Protein 5Y7Q (pdb70)

Structure (mmCIF, N/CA/C/O backbone):
data_5Y7Q
#
_entry.id   5Y7Q
#
_cell.length_a   80.845
_cell.length_b   104.560
_cell.length_c   105.243
_cell.angle_alpha   90.00
_cell.angle_beta   90.00
_cell.angle_gamma   90.00
#
_symmetry.space_group_name_H-M   'P 21 21 21'
#
loop_
_entity.id
_entity.type
_entity.pdbx_description
1 polymer 'Fanconi-associated nuclease 1 homolog'
2 polymer "DNA (5'-D(P*GP*TP*TP*GP*GP*GP*AP*TP*TP*G)-3')"
3 polymer "DNA (5'-D(*TP*TP*CP*AP*CP*AP*CP*AP*TP*TP*CP*AP*A)-3')"
4 polymer "DNA (5'-D(P*GP*AP*AP*TP*GP*TP*GP*TP*GP*TP*CP*TP*CP*AP*AP*TP*CP*CP*CP*AP*AP*CP*TP*T)-3')"
5 water water
#
loop_
_atom_site.group_PDB
_atom_site.id
_atom_site.type_symbol
_atom_site.label_atom_id
_atom_site.label_alt_id
_atom_site.label_comp_id
_atom_site.label_asym_id
_atom_site.label_entity_id
_atom_site.label_seq_id
_atom_site.pdbx_PDB_ins_code
_atom_site.Cartn_x
_atom_site.Cartn_y
_atom_site.Cartn_z
_atom_site.occupancy
_atom_site.B_iso_or_equiv
_atom_site.auth_seq_id
_atom_site.auth_comp_id
_atom_site.auth_asym_id
_atom_site.auth_atom_id
_atom_site.pdbx_PDB_model_num
ATOM 1 N N . PRO A 1 35 ? 19.858 -41.177 -34.537 1.00 134.24 14 PRO A N 1
ATOM 2 C CA . PRO A 1 35 ? 19.025 -42.051 -35.374 1.00 140.35 14 PRO A CA 1
ATOM 3 C C . PRO A 1 35 ? 19.545 -42.222 -36.813 1.00 143.86 14 PRO A C 1
ATOM 4 O O . PRO A 1 35 ? 18.779 -42.652 -37.680 1.00 151.95 14 PRO A O 1
ATOM 8 N N . ALA A 1 36 ? 20.825 -41.899 -37.042 1.00 133.40 15 ALA A N 1
ATOM 9 C CA . ALA A 1 36 ? 21.547 -42.250 -38.267 1.00 127.36 15 ALA A CA 1
ATOM 10 C C . ALA A 1 36 ? 21.008 -41.649 -39.573 1.00 120.70 15 ALA A C 1
ATOM 11 O O . ALA A 1 36 ? 20.278 -42.320 -40.310 1.00 123.09 15 ALA A O 1
ATOM 13 N N . LEU A 1 37 ? 21.299 -40.368 -39.835 1.00 108.61 16 LEU A N 1
ATOM 14 C CA . LEU A 1 37 ? 21.242 -39.844 -41.204 1.00 105.29 16 LEU A CA 1
ATOM 15 C C . LEU A 1 37 ? 22.434 -40.362 -42.022 1.00 113.31 16 LEU A C 1
ATOM 16 O O . LEU A 1 37 ? 23.570 -40.360 -41.534 1.00 117.76 16 LEU A O 1
ATOM 21 N N . PRO A 1 38 ? 22.221 -40.759 -43.287 1.00 111.65 17 PRO A N 1
ATOM 22 C CA . PRO A 1 38 ? 23.175 -41.677 -43.947 1.00 111.46 17 PRO A CA 1
ATOM 23 C C . PRO A 1 38 ? 24.537 -41.080 -44.280 1.00 106.10 17 PRO A C 1
ATOM 24 O O . PRO A 1 38 ? 25.454 -41.853 -44.596 1.00 105.66 17 PRO A O 1
ATOM 28 N N . GLU A 1 39 ? 24.697 -39.750 -44.267 1.00 97.45 18 GLU A N 1
ATOM 29 C CA . GLU A 1 39 ? 25.958 -39.118 -44.659 1.00 94.12 18 GLU A CA 1
ATOM 30 C C . GLU A 1 39 ? 26.664 -38.586 -43.426 1.00 79.78 18 GLU A C 1
ATOM 31 O O . GLU A 1 39 ? 26.142 -37.685 -42.755 1.00 73.53 18 GLU A O 1
ATOM 37 N N . PRO A 1 40 ? 27.851 -39.097 -43.111 1.00 72.13 19 PRO A N 1
ATOM 38 C CA . PRO A 1 40 ? 28.532 -38.690 -41.868 1.00 73.05 19 PRO A CA 1
ATOM 39 C C . PRO A 1 40 ? 28.853 -37.209 -41.787 1.00 77.34 19 PRO A C 1
ATOM 40 O O . PRO A 1 40 ? 29.115 -36.703 -40.683 1.00 78.60 19 PRO A O 1
ATOM 44 N N . PHE A 1 41 ? 28.847 -36.499 -42.913 1.00 75.44 20 PHE A N 1
ATOM 45 C CA . PHE A 1 41 ? 29.117 -35.066 -42.961 1.00 72.51 20 PHE A CA 1
ATOM 46 C C . PHE A 1 41 ? 27.856 -34.191 -42.997 1.00 72.17 20 PHE A C 1
ATOM 47 O O . PHE A 1 41 ? 27.953 -33.021 -43.377 1.00 76.24 20 PHE A O 1
ATOM 55 N N . TYR A 1 42 ? 26.677 -34.741 -42.672 1.00 63.32 21 TYR A N 1
ATOM 56 C CA . TYR A 1 42 ? 25.398 -34.038 -42.813 1.00 63.01 21 TYR A CA 1
ATOM 57 C C . TYR A 1 42 ? 25.469 -32.585 -42.338 1.00 66.72 21 TYR A C 1
ATOM 58 O O . TYR A 1 42 ? 24.970 -31.675 -43.016 1.00 69.57 21 TYR A O 1
ATOM 67 N N . TYR A 1 43 ? 26.130 -32.356 -41.198 1.00 64.30 22 TYR A N 1
ATOM 68 C CA . TYR A 1 43 ? 26.199 -31.020 -40.611 1.00 56.86 22 TYR A CA 1
ATOM 69 C C . TYR A 1 43 ? 27.021 -30.069 -41.481 1.00 58.72 22 TYR A C 1
ATOM 70 O O . TYR A 1 43 ? 26.612 -28.923 -41.714 1.00 54.94 22 TYR A O 1
ATOM 79 N N . LEU A 1 44 ? 28.181 -30.526 -41.972 1.00 58.65 23 LEU A N 1
ATOM 80 C CA . LEU A 1 44 ? 28.984 -29.699 -42.870 1.00 62.26 23 LEU A CA 1
ATOM 81 C C . LEU A 1 44 ? 28.208 -29.341 -44.137 1.00 65.09 23 LEU A C 1
ATOM 82 O O . LEU A 1 44 ? 28.182 -28.173 -44.543 1.00 61.40 23 LEU A O 1
ATOM 87 N N . HIS A 1 45 ? 27.561 -30.340 -44.764 1.00 63.45 24 HIS A N 1
ATOM 88 C CA . HIS A 1 45 ? 26.657 -30.100 -45.894 1.00 61.96 24 HIS A CA 1
ATOM 89 C C . HIS A 1 45 ? 25.655 -28.983 -45.595 1.00 65.09 24 HIS A C 1
ATOM 90 O O . HIS A 1 45 ? 25.447 -28.075 -46.417 1.00 66.82 24 HIS A O 1
ATOM 97 N N . ASN A 1 46 ? 25.013 -29.036 -44.422 1.00 56.41 25 ASN A N 1
ATOM 98 C CA . ASN A 1 46 ? 24.063 -27.980 -44.089 1.00 61.53 25 ASN A CA 1
ATOM 99 C C . ASN A 1 46 ? 24.761 -26.621 -44.018 1.00 66.26 25 ASN A C 1
ATOM 100 O O . ASN A 1 46 ? 24.242 -25.611 -44.521 1.00 72.72 25 ASN A O 1
ATOM 105 N N . PHE A 1 47 ? 25.954 -26.582 -43.425 1.00 63.57 26 PHE A N 1
ATOM 106 C CA . PHE A 1 47 ? 26.672 -25.317 -43.282 1.00 68.18 26 PHE A CA 1
ATOM 107 C C . PHE A 1 47 ? 27.048 -24.711 -44.639 1.00 71.50 26 PHE A C 1
ATOM 108 O O . PHE A 1 47 ? 26.883 -23.497 -44.853 1.00 72.17 26 PHE A O 1
ATOM 116 N N . ARG A 1 48 ? 27.579 -25.533 -45.560 1.00 66.85 27 ARG A N 1
ATOM 117 C CA . ARG A 1 48 ? 27.807 -25.076 -46.933 1.00 68.90 27 ARG A CA 1
ATOM 118 C C . ARG A 1 48 ? 26.512 -24.557 -47.569 1.00 77.58 27 ARG A C 1
ATOM 119 O O . ARG A 1 48 ? 26.519 -23.529 -48.267 1.00 74.43 27 ARG A O 1
ATOM 127 N N . ALA A 1 49 ? 25.383 -25.242 -47.321 1.00 77.64 28 ALA A N 1
ATOM 128 C CA . ALA A 1 49 ? 24.101 -24.759 -47.839 1.00 77.60 28 ALA A CA 1
ATOM 129 C C . ALA A 1 49 ? 23.796 -23.343 -47.361 1.00 70.06 28 ALA A C 1
ATOM 130 O O . ALA A 1 49 ? 23.349 -22.497 -48.153 1.00 74.60 28 ALA A O 1
ATOM 132 N N . VAL A 1 50 ? 24.033 -23.064 -46.072 1.00 59.52 29 VAL A N 1
ATOM 133 C CA . VAL A 1 50 ? 23.769 -21.718 -45.553 1.00 63.15 29 VAL A CA 1
ATOM 134 C C . VAL A 1 50 ? 24.714 -20.689 -46.166 1.00 73.04 29 VAL A C 1
ATOM 135 O O . VAL A 1 50 ? 24.294 -19.567 -46.489 1.00 68.03 29 VAL A O 1
ATOM 139 N N . LEU A 1 51 ? 26.006 -21.035 -46.312 1.00 73.37 30 LEU A N 1
ATOM 140 C CA . LEU A 1 51 ? 26.945 -20.084 -46.910 1.00 68.46 30 LEU A CA 1
ATOM 141 C C . LEU A 1 51 ? 26.519 -19.716 -48.324 1.00 74.91 30 LEU A C 1
ATOM 142 O O . LEU A 1 51 ? 26.482 -18.532 -48.684 1.00 82.00 30 LEU A O 1
ATOM 147 N N . ALA A 1 52 ? 26.171 -20.719 -49.137 1.00 70.27 31 ALA A N 1
ATOM 148 C CA . ALA A 1 52 ? 25.712 -20.446 -50.495 1.00 69.02 31 ALA A CA 1
ATOM 149 C C . ALA A 1 52 ? 24.484 -19.549 -50.488 1.00 80.24 31 ALA A C 1
ATOM 150 O O . ALA A 1 52 ? 24.443 -18.519 -51.181 1.00 80.27 31 ALA A O 1
ATOM 152 N N . TRP A 1 53 ? 23.462 -19.949 -49.715 1.00 74.44 32 TRP A N 1
ATOM 153 C CA . TRP A 1 53 ? 22.229 -19.181 -49.589 1.00 66.98 32 TRP A CA 1
ATOM 154 C C . TRP A 1 53 ? 22.513 -17.711 -49.285 1.00 72.41 32 TRP A C 1
ATOM 155 O O . TRP A 1 53 ? 21.951 -16.813 -49.925 1.00 78.26 32 TRP A O 1
ATOM 166 N N . ILE A 1 54 ? 23.408 -17.448 -48.323 1.00 67.05 33 ILE A N 1
ATOM 167 C CA . ILE A 1 54 ? 23.761 -16.069 -47.977 1.00 70.69 33 ILE A CA 1
ATOM 168 C C . ILE A 1 54 ? 24.511 -15.399 -49.113 1.00 72.58 33 ILE A C 1
ATOM 169 O O . ILE A 1 54 ? 24.387 -14.186 -49.323 1.00 74.45 33 ILE A O 1
ATOM 174 N N . GLY A 1 55 ? 25.290 -16.171 -49.865 1.00 76.77 34 GLY A N 1
ATOM 175 C CA . GLY A 1 55 ? 25.954 -15.620 -51.030 1.00 85.80 34 GLY A CA 1
ATOM 176 C C . GLY A 1 55 ? 24.985 -15.106 -52.076 1.00 96.35 34 GLY A C 1
ATOM 177 O O . GLY A 1 55 ? 25.200 -14.041 -52.655 1.00 100.66 34 GLY A O 1
ATOM 178 N N . GLU A 1 56 ? 23.910 -15.855 -52.346 1.00 96.33 35 GLU A N 1
ATOM 179 C CA . GLU A 1 56 ? 22.996 -15.400 -53.392 1.00 99.60 35 GLU A CA 1
ATOM 180 C C . GLU A 1 56 ? 22.015 -14.341 -52.887 1.00 93.87 35 GLU A C 1
ATOM 181 O O . GLU A 1 56 ? 21.757 -13.355 -53.592 1.00 97.51 35 GLU A O 1
ATOM 187 N N . ARG A 1 57 ? 21.438 -14.528 -51.688 1.00 82.43 36 ARG A N 1
ATOM 188 C CA . ARG A 1 57 ? 20.373 -13.621 -51.252 1.00 84.38 36 ARG A CA 1
ATOM 189 C C . ARG A 1 57 ? 20.904 -12.341 -50.622 1.00 88.19 36 ARG A C 1
ATOM 190 O O . ARG A 1 57 ? 20.222 -11.307 -50.662 1.00 81.47 36 ARG A O 1
ATOM 198 N N . TYR A 1 58 ? 22.049 -12.417 -49.943 1.00 89.75 37 TYR A N 1
ATOM 199 C CA . TYR A 1 58 ? 22.634 -11.273 -49.260 1.00 89.48 37 TYR A CA 1
ATOM 200 C C . TYR A 1 58 ? 23.807 -10.637 -49.999 1.00 92.40 37 TYR A C 1
ATOM 201 O O . TYR A 1 58 ? 24.455 -9.753 -49.433 1.00 100.31 37 TYR A O 1
ATOM 210 N N . ALA A 1 59 ? 24.097 -11.058 -51.237 1.00 90.35 38 ALA A N 1
ATOM 211 C CA . ALA A 1 59 ? 25.346 -10.664 -51.889 1.00 101.50 38 ALA A CA 1
ATOM 212 C C . ALA A 1 59 ? 25.631 -9.178 -51.760 1.00 122.30 38 ALA A C 1
ATOM 213 O O . ALA A 1 59 ? 26.795 -8.773 -51.669 1.00 128.90 38 ALA A O 1
ATOM 215 N N . ASP A 1 60 ? 24.585 -8.355 -51.735 1.00 135.15 39 ASP A N 1
ATOM 216 C CA . ASP A 1 60 ? 24.738 -6.909 -51.671 1.00 138.93 39 ASP A CA 1
ATOM 217 C C . ASP A 1 60 ? 24.986 -6.394 -50.259 1.00 133.03 39 ASP A C 1
ATOM 218 O O . ASP A 1 60 ? 25.418 -5.248 -50.095 1.00 142.44 39 ASP A O 1
ATOM 223 N N . LEU A 1 61 ? 24.712 -7.200 -49.245 1.00 116.33 40 LEU A N 1
ATOM 224 C CA . LEU A 1 61 ? 24.813 -6.781 -47.858 1.00 109.60 40 LEU A CA 1
ATOM 225 C C . LEU A 1 61 ? 26.146 -7.139 -47.203 1.00 107.23 40 LEU A C 1
ATOM 226 O O . LEU A 1 61 ? 26.411 -6.690 -46.082 1.00 109.09 40 LEU A O 1
ATOM 231 N N . LEU A 1 62 ? 26.990 -7.925 -47.862 1.00 104.74 41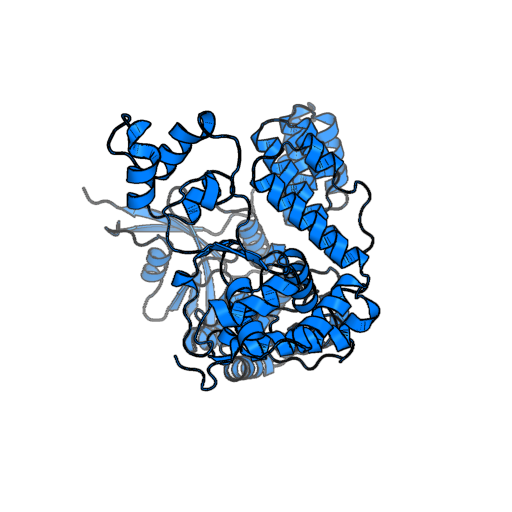 LEU A N 1
ATOM 232 C CA . LEU A 1 62 ? 28.186 -8.465 -47.229 1.00 95.02 41 LEU A CA 1
ATOM 233 C C . LEU A 1 62 ? 29.360 -7.498 -47.359 1.00 98.97 41 LEU A C 1
ATOM 234 O O . LEU A 1 62 ? 29.501 -6.789 -48.360 1.00 94.60 41 LEU A O 1
ATOM 239 N N . ASP A 1 63 ? 30.200 -7.469 -46.321 1.00 104.16 42 ASP A N 1
ATOM 240 C CA . ASP A 1 63 ? 31.395 -6.637 -46.293 1.00 109.38 42 ASP A CA 1
ATOM 241 C C . ASP A 1 63 ? 32.632 -7.449 -46.709 1.00 106.52 42 ASP A C 1
ATOM 242 O O . ASP A 1 63 ? 32.538 -8.586 -47.185 1.00 98.60 42 ASP A O 1
ATOM 247 N N . ASP A 1 64 ? 33.814 -6.855 -46.532 1.00 107.38 43 ASP A N 1
ATOM 248 C CA . ASP A 1 64 ? 35.043 -7.490 -46.995 1.00 106.65 43 ASP A CA 1
ATOM 249 C C . ASP A 1 64 ? 35.416 -8.697 -46.133 1.00 100.64 43 ASP A C 1
ATOM 250 O O . ASP A 1 64 ? 35.694 -9.784 -46.661 1.00 97.01 43 ASP A O 1
ATOM 255 N N . GLN A 1 65 ? 35.431 -8.527 -44.805 1.00 102.01 44 GLN A N 1
ATOM 256 C CA . GLN A 1 65 ? 35.752 -9.641 -43.906 1.00 104.29 44 GLN A CA 1
ATOM 257 C C . GLN A 1 65 ? 34.855 -10.850 -44.175 1.00 96.31 44 GLN A C 1
ATOM 258 O O . GLN A 1 65 ? 35.319 -12.000 -44.163 1.00 87.26 44 GLN A O 1
ATOM 264 N N . GLU A 1 66 ? 33.572 -10.603 -44.452 1.00 95.39 45 GLU A N 1
ATOM 265 C CA . GLU A 1 66 ? 32.610 -11.687 -44.631 1.00 87.56 45 GLU A CA 1
ATOM 266 C C . GLU A 1 66 ? 32.879 -12.469 -45.909 1.00 79.90 45 GLU A C 1
ATOM 267 O O . GLU A 1 66 ? 32.855 -13.708 -45.907 1.00 76.32 45 GLU A O 1
ATOM 273 N N . ARG A 1 67 ? 33.093 -11.761 -47.024 1.00 86.53 46 ARG A N 1
ATOM 274 C CA . ARG A 1 67 ? 33.346 -12.457 -48.284 1.00 86.48 46 ARG A CA 1
ATOM 275 C C . ARG A 1 67 ? 34.653 -13.229 -48.213 1.00 85.76 46 ARG A C 1
ATOM 276 O O . ARG A 1 67 ? 34.714 -14.382 -48.658 1.00 79.78 46 ARG A O 1
ATOM 284 N N . ALA A 1 68 ? 35.688 -12.629 -47.599 1.00 95.91 47 ALA A N 1
ATOM 285 C CA . ALA A 1 68 ? 36.931 -13.349 -47.326 1.00 80.85 47 ALA A CA 1
ATOM 286 C C . ALA A 1 68 ? 36.682 -14.605 -46.497 1.00 84.22 47 ALA A C 1
ATOM 287 O O . ALA A 1 68 ? 37.312 -15.643 -46.722 1.00 82.38 47 ALA A O 1
ATOM 289 N N . PHE A 1 69 ? 35.766 -14.540 -45.530 1.00 81.08 48 PHE A N 1
ATOM 290 C CA . PHE A 1 69 ? 35.491 -15.735 -44.738 1.00 78.61 48 PHE A CA 1
ATOM 291 C C . PHE A 1 69 ? 34.850 -16.825 -45.591 1.00 76.98 48 PHE A C 1
ATOM 292 O O . PHE A 1 69 ? 35.242 -18.000 -45.520 1.00 76.97 48 PHE A O 1
ATOM 300 N N . ILE A 1 70 ? 33.863 -16.459 -46.412 1.00 76.55 49 ILE A N 1
ATOM 301 C CA . ILE A 1 70 ? 33.153 -17.476 -47.185 1.00 78.88 49 ILE A CA 1
ATOM 302 C C . ILE A 1 70 ? 34.089 -18.135 -48.196 1.00 77.15 49 ILE A C 1
ATOM 303 O O . ILE A 1 70 ? 34.159 -19.372 -48.292 1.00 78.59 49 ILE A O 1
ATOM 308 N N . ALA A 1 71 ? 34.866 -17.317 -48.913 1.00 84.13 50 ALA A N 1
ATOM 309 C CA . ALA A 1 71 ? 35.838 -17.830 -49.884 1.00 90.65 50 ALA A CA 1
ATOM 310 C C . ALA A 1 71 ? 36.910 -18.683 -49.214 1.00 91.68 50 ALA A C 1
ATOM 311 O O . ALA A 1 71 ? 37.221 -19.801 -49.668 1.00 103.17 50 ALA A O 1
ATOM 313 N N . ALA A 1 72 ? 37.502 -18.165 -48.137 1.00 76.87 51 ALA A N 1
ATOM 314 C CA . ALA A 1 72 ? 38.559 -18.906 -47.466 1.00 75.42 51 ALA A CA 1
ATOM 315 C C . ALA A 1 72 ? 38.044 -20.264 -47.012 1.00 89.76 51 ALA A C 1
ATOM 316 O O . ALA A 1 72 ? 38.693 -21.291 -47.245 1.00 91.19 51 ALA A O 1
ATOM 318 N N . PHE A 1 73 ? 36.841 -20.289 -46.411 1.00 72.17 52 PHE A N 1
ATOM 319 C CA . PHE A 1 73 ? 36.243 -21.546 -45.982 1.00 65.73 52 PHE A CA 1
ATOM 320 C C . PHE A 1 73 ? 36.091 -22.520 -47.142 1.00 67.50 52 PHE A C 1
ATOM 321 O O . PHE A 1 73 ? 36.352 -23.720 -46.991 1.00 67.11 52 PHE A O 1
ATOM 329 N N . ALA A 1 74 ? 35.640 -22.031 -48.303 1.00 77.27 53 ALA A N 1
ATOM 330 C CA . ALA A 1 74 ? 35.592 -22.892 -49.485 1.00 72.18 53 ALA A CA 1
ATOM 331 C C . ALA A 1 74 ? 36.963 -23.479 -49.839 1.00 78.83 53 ALA A C 1
ATOM 332 O O . ALA A 1 74 ? 37.045 -24.574 -50.416 1.00 76.59 53 ALA A O 1
ATOM 334 N N . GLU A 1 75 ? 38.047 -22.777 -49.512 1.00 82.74 54 GLU A N 1
ATOM 335 C CA . GLU A 1 75 ? 39.363 -23.346 -49.801 1.00 93.26 54 GLU A CA 1
ATOM 336 C C . GLU A 1 75 ? 39.783 -24.468 -48.848 1.00 87.92 54 GLU A C 1
ATOM 337 O O . GLU A 1 75 ? 40.719 -25.204 -49.157 1.00 80.50 54 GLU A O 1
ATOM 343 N N . LEU A 1 76 ? 39.131 -24.627 -47.709 1.00 89.11 55 LEU A N 1
ATOM 344 C CA . LEU A 1 76 ? 39.630 -25.556 -46.707 1.00 83.23 55 LEU A CA 1
ATOM 345 C C . LEU A 1 76 ? 39.444 -27.007 -47.141 1.00 81.47 55 LEU A C 1
ATOM 346 O O . LEU A 1 76 ? 38.464 -27.344 -47.811 1.00 90.32 55 LEU A O 1
ATOM 351 N N . PRO A 1 77 ? 40.369 -27.883 -46.760 1.00 78.91 56 PRO A N 1
ATOM 352 C CA . PRO A 1 77 ? 40.131 -29.319 -46.918 1.00 74.92 56 PRO A CA 1
ATOM 353 C C . PRO A 1 77 ? 38.937 -29.746 -46.086 1.00 70.96 56 PRO A C 1
ATOM 354 O O . PRO A 1 77 ? 38.635 -29.144 -45.054 1.00 76.16 56 PRO A O 1
ATOM 358 N N . GLU A 1 78 ? 38.272 -30.812 -46.536 1.00 71.62 57 GLU A N 1
ATOM 359 C CA . GLU A 1 78 ? 36.987 -31.193 -45.958 1.00 72.87 57 GLU A CA 1
ATOM 360 C C . GLU A 1 78 ? 37.075 -31.346 -44.445 1.00 73.73 57 GLU A C 1
ATOM 361 O O . GLU A 1 78 ? 36.222 -30.833 -43.713 1.00 74.22 57 GLU A O 1
ATOM 367 N N . ALA A 1 79 ? 38.118 -32.021 -43.952 1.00 68.52 58 ALA A N 1
ATOM 368 C CA . ALA A 1 79 ? 38.195 -32.296 -42.520 1.00 66.01 58 ALA A CA 1
ATOM 369 C C . ALA A 1 79 ? 38.312 -31.013 -41.700 1.00 71.34 58 ALA A C 1
ATOM 370 O O . ALA A 1 79 ? 37.771 -30.926 -40.589 1.00 75.68 58 ALA A O 1
ATOM 372 N N . SER A 1 80 ? 39.001 -30.002 -42.222 1.00 63.58 59 SER A N 1
ATOM 373 C CA . SER A 1 80 ? 39.088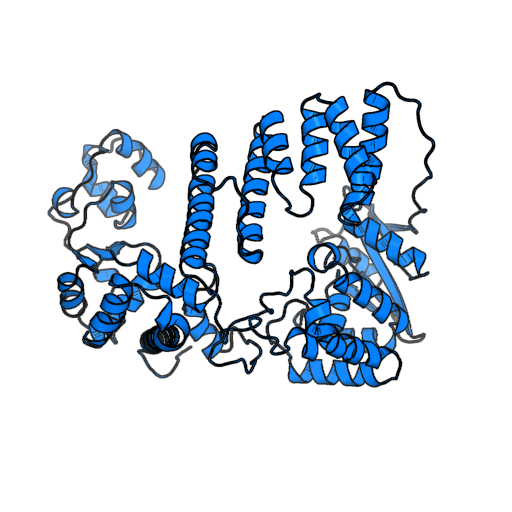 -28.758 -41.472 1.00 61.63 59 SER A CA 1
ATOM 374 C C . SER A 1 80 ? 37.767 -28.005 -41.498 1.00 63.82 59 SER A C 1
ATOM 375 O O . SER A 1 80 ? 37.354 -27.432 -40.477 1.00 65.14 59 SER A O 1
ATOM 378 N N . GLN A 1 81 ? 37.088 -27.989 -42.650 1.00 59.91 60 GLN A N 1
ATOM 379 C CA . GLN A 1 81 ? 35.711 -27.494 -42.667 1.00 79.75 60 GLN A CA 1
ATOM 380 C C . GLN A 1 81 ? 34.869 -28.173 -41.582 1.00 58.10 60 GLN A C 1
ATOM 381 O O . GLN A 1 81 ? 34.231 -27.503 -40.756 1.00 52.80 60 GLN A O 1
ATOM 387 N N . ALA A 1 82 ? 34.903 -29.514 -41.549 1.00 61.58 61 ALA A N 1
ATOM 388 C CA . ALA A 1 82 ? 34.080 -30.286 -40.618 1.00 60.58 61 ALA A CA 1
ATOM 389 C C . ALA A 1 82 ? 34.414 -29.944 -39.180 1.00 62.60 61 ALA A C 1
ATOM 390 O O . ALA A 1 82 ? 33.518 -29.737 -38.353 1.00 59.34 61 ALA A O 1
ATOM 392 N N . LEU A 1 83 ? 35.710 -29.878 -38.866 1.00 70.30 62 LEU A N 1
ATOM 393 C CA . LEU A 1 83 ? 36.118 -29.535 -37.513 1.00 60.89 62 LEU A CA 1
ATOM 394 C C . LEU A 1 83 ? 35.581 -28.177 -37.127 1.00 62.81 62 LEU A C 1
ATOM 395 O O . LEU A 1 83 ? 35.045 -28.002 -36.021 1.00 62.67 62 LEU A O 1
ATOM 400 N N . LEU A 1 84 ? 35.678 -27.214 -38.044 1.00 50.91 63 LEU A N 1
ATOM 401 C CA . LEU A 1 84 ? 35.153 -25.889 -37.756 1.00 57.31 63 LEU A CA 1
ATOM 402 C C . LEU A 1 84 ? 33.693 -25.968 -37.359 1.00 57.87 63 LEU A C 1
ATOM 403 O O . LEU A 1 84 ? 33.288 -25.486 -36.288 1.00 53.44 63 LEU A O 1
ATOM 408 N N . VAL A 1 85 ? 32.886 -26.594 -38.210 1.00 54.54 64 VAL A N 1
ATOM 409 C CA . VAL A 1 85 ? 31.455 -26.573 -37.959 1.00 55.12 64 VAL A CA 1
ATOM 410 C C . VAL A 1 85 ? 31.152 -27.239 -36.627 1.00 57.23 64 VAL A C 1
ATOM 411 O O . VAL A 1 85 ? 30.319 -26.746 -35.837 1.00 50.10 64 VAL A O 1
ATOM 415 N N . ARG A 1 86 ? 31.884 -28.316 -36.310 1.00 50.12 65 ARG A N 1
ATOM 416 C CA . ARG A 1 86 ? 31.732 -28.927 -34.995 1.00 47.87 65 ARG A CA 1
ATOM 417 C C . ARG A 1 86 ? 31.981 -27.921 -33.873 1.00 51.23 65 ARG A C 1
ATOM 418 O O . ARG A 1 86 ? 31.197 -27.844 -32.927 1.00 62.61 65 ARG A O 1
ATOM 426 N N . MET A 1 87 ? 33.062 -27.135 -33.951 1.00 45.35 66 MET A N 1
ATOM 427 C CA . MET A 1 87 ? 33.296 -26.186 -32.860 1.00 51.86 66 MET A CA 1
ATOM 428 C C . MET A 1 87 ? 32.193 -25.126 -32.790 1.00 61.29 66 MET A C 1
ATOM 429 O O . MET A 1 87 ? 31.755 -24.745 -31.693 1.00 64.62 66 MET A O 1
ATOM 434 N N . VAL A 1 88 ? 31.716 -24.668 -33.948 1.00 61.76 67 VAL A N 1
ATOM 435 C CA . VAL A 1 88 ? 30.715 -23.610 -33.995 1.00 56.77 67 VAL A CA 1
ATOM 436 C C . VAL A 1 88 ? 29.412 -24.072 -33.370 1.00 60.29 67 VAL A C 1
ATOM 437 O O . VAL A 1 88 ? 28.744 -23.312 -32.669 1.00 61.83 67 VAL A O 1
ATOM 441 N N . MET A 1 89 ? 29.030 -25.322 -33.597 1.00 66.52 68 MET A N 1
ATOM 442 C CA . MET A 1 89 ? 27.742 -25.787 -33.093 1.00 54.57 68 MET A CA 1
ATOM 443 C C . MET A 1 89 ? 27.778 -26.221 -31.640 1.00 58.57 68 MET A C 1
ATOM 444 O O . MET A 1 89 ? 26.716 -26.536 -31.084 1.00 61.57 68 MET A O 1
ATOM 449 N N . ARG A 1 90 ? 28.945 -26.279 -31.010 1.00 50.87 69 ARG A N 1
ATOM 450 C CA . ARG A 1 90 ? 28.967 -26.636 -29.604 1.00 45.65 69 ARG A CA 1
ATOM 451 C C . ARG A 1 90 ? 28.977 -25.363 -28.773 1.00 52.13 69 ARG A C 1
ATOM 452 O O . ARG A 1 90 ? 29.137 -24.256 -29.288 1.00 54.57 69 ARG A O 1
ATOM 460 N N . LYS A 1 91 ? 28.847 -25.541 -27.465 1.00 56.47 70 LYS A N 1
ATOM 461 C CA . LYS A 1 91 ? 28.709 -24.420 -26.545 1.00 64.40 70 LYS A CA 1
ATOM 462 C C . LYS A 1 91 ? 30.071 -23.830 -26.210 1.00 65.21 70 LYS A C 1
ATOM 463 O O . LYS A 1 91 ? 31.069 -24.551 -26.068 1.00 63.09 70 LYS A O 1
ATOM 469 N N . GLY A 1 92 ? 30.109 -22.509 -26.086 1.00 71.99 71 GLY A N 1
ATOM 470 C CA . GLY A 1 92 ? 31.328 -21.853 -25.676 1.00 77.37 71 GLY A CA 1
ATOM 471 C C . GLY A 1 92 ? 32.362 -21.827 -26.776 1.00 75.02 71 GLY A C 1
ATOM 472 O O . GLY A 1 92 ? 32.167 -22.400 -27.854 1.00 71.76 71 GLY A O 1
ATOM 473 N N . THR A 1 93 ? 33.438 -21.093 -26.541 1.00 80.66 72 THR A N 1
ATOM 474 C CA . THR A 1 93 ? 34.474 -20.940 -27.543 1.00 72.33 72 THR A CA 1
ATOM 475 C C . THR A 1 93 ? 35.741 -21.773 -27.283 1.00 68.14 72 THR A C 1
ATOM 476 O O . THR A 1 93 ? 36.602 -21.839 -28.158 1.00 66.01 72 THR A O 1
ATOM 480 N N . LEU A 1 94 ? 35.845 -22.471 -26.151 1.00 72.15 73 LEU A N 1
ATOM 481 C CA . LEU A 1 94 ? 37.073 -23.142 -25.717 1.00 60.59 73 LEU A CA 1
ATOM 482 C C . LEU A 1 94 ? 36.897 -24.657 -25.704 1.00 63.05 73 LEU A C 1
ATOM 483 O O . LEU A 1 94 ? 35.912 -25.164 -25.153 1.00 75.99 73 LEU A O 1
ATOM 488 N N . PHE A 1 95 ? 37.848 -25.379 -26.294 1.00 56.07 74 PHE A N 1
ATOM 489 C CA . PHE A 1 95 ? 37.747 -26.829 -26.411 1.00 55.71 74 PHE A CA 1
ATOM 490 C C . PHE A 1 95 ? 39.091 -27.483 -26.131 1.00 64.22 74 PHE A C 1
ATOM 491 O O . PHE A 1 95 ? 40.150 -26.909 -26.397 1.00 60.15 74 PHE A O 1
ATOM 499 N N . ARG A 1 96 ? 39.035 -28.679 -25.558 1.00 66.61 75 ARG A N 1
ATOM 500 C CA . ARG A 1 96 ? 40.210 -29.511 -25.346 1.00 60.60 75 ARG A CA 1
ATOM 501 C C . ARG A 1 96 ? 40.288 -30.520 -26.472 1.00 65.44 75 ARG A C 1
ATOM 502 O O . ARG A 1 96 ? 39.275 -31.121 -26.832 1.00 77.49 75 ARG A O 1
ATOM 510 N N . GLU A 1 97 ? 41.488 -30.730 -27.008 1.00 73.68 76 GLU A N 1
ATOM 511 C CA . GLU A 1 97 ? 41.639 -31.613 -28.167 1.00 79.86 76 GLU A CA 1
ATOM 512 C C . GLU A 1 97 ? 40.896 -32.942 -27.990 1.00 78.00 76 GLU A C 1
ATOM 513 O O . GLU A 1 97 ? 40.263 -33.441 -28.933 1.00 77.91 76 GLU A O 1
ATOM 519 N N . GLY A 1 98 ? 40.938 -33.515 -26.782 1.00 69.37 77 GLY A N 1
ATOM 520 C CA . GLY A 1 98 ? 40.366 -34.831 -26.574 1.00 73.36 77 GLY A CA 1
ATOM 521 C C . GLY A 1 98 ? 38.856 -34.843 -26.653 1.00 84.51 77 GLY A C 1
ATOM 522 O O . GLY A 1 98 ? 38.257 -35.854 -27.035 1.00 91.08 77 GLY A O 1
ATOM 523 N N . LYS A 1 99 ? 38.218 -33.733 -26.297 1.00 81.47 78 LYS A N 1
ATOM 524 C CA . LYS A 1 99 ? 36.783 -33.628 -26.458 1.00 78.13 78 LYS A CA 1
ATOM 525 C C . LYS A 1 99 ? 36.378 -33.336 -27.904 1.00 77.44 78 LYS A C 1
ATOM 526 O O . LYS A 1 99 ? 35.183 -33.388 -28.222 1.00 84.17 78 LYS A O 1
ATOM 532 N N . LEU A 1 100 ? 37.349 -33.072 -28.779 1.00 69.13 79 LEU A N 1
ATOM 533 C CA . LEU A 1 100 ? 37.149 -32.825 -30.200 1.00 58.82 79 LEU A CA 1
ATOM 534 C C . LEU A 1 100 ? 37.380 -34.056 -31.086 1.00 72.22 79 LEU A C 1
ATOM 535 O O . LEU A 1 100 ? 37.591 -33.900 -32.291 1.00 84.08 79 LEU A O 1
ATOM 540 N N . ALA A 1 101 ? 37.463 -35.253 -30.514 1.00 67.49 80 ALA A N 1
ATOM 541 C CA . ALA A 1 101 ? 37.517 -36.474 -31.319 1.00 72.50 80 ALA A CA 1
ATOM 542 C C . ALA A 1 101 ? 36.228 -36.721 -32.125 1.00 74.42 80 ALA A C 1
ATOM 543 O O . ALA A 1 101 ? 35.120 -36.668 -31.584 1.00 74.88 80 ALA A O 1
ATOM 545 N N . TYR A 1 102 ? 36.386 -36.998 -33.425 1.00 71.65 81 TYR A N 1
ATOM 546 C CA . TYR A 1 102 ? 35.315 -37.397 -34.339 1.00 74.08 81 TYR A CA 1
ATOM 547 C C . TYR A 1 102 ? 35.888 -38.339 -35.394 1.00 81.51 81 TYR A C 1
ATOM 548 O O . TYR A 1 102 ? 37.022 -38.165 -35.839 1.00 96.01 81 TYR A O 1
ATOM 557 N N . ALA A 1 103 ? 35.089 -39.317 -35.820 1.00 77.13 82 ALA A N 1
ATOM 558 C CA . ALA A 1 103 ? 35.624 -40.352 -36.702 1.00 78.35 82 ALA A CA 1
ATOM 559 C C . ALA A 1 103 ? 35.663 -39.925 -38.171 1.00 82.16 82 ALA A C 1
ATOM 560 O O . ALA A 1 103 ? 36.574 -40.323 -38.903 1.00 91.64 82 ALA A O 1
ATOM 562 N N . GLU A 1 104 ? 34.684 -39.145 -38.637 1.00 78.53 83 GLU A N 1
ATOM 563 C CA . GLU A 1 104 ? 34.744 -38.631 -40.005 1.00 78.83 83 GLU A CA 1
ATOM 564 C C . GLU A 1 104 ? 35.966 -37.757 -40.214 1.00 75.60 83 GLU A C 1
ATOM 565 O O . GLU A 1 104 ? 36.485 -37.669 -41.332 1.00 79.68 83 GLU A O 1
ATOM 571 N N . ILE A 1 105 ? 36.383 -37.044 -39.169 1.00 66.78 84 ILE A N 1
ATOM 572 C CA . ILE A 1 105 ? 37.495 -36.113 -39.285 1.00 78.16 84 ILE A CA 1
ATOM 573 C C . ILE A 1 105 ? 38.840 -36.832 -39.127 1.00 91.65 84 ILE A C 1
ATOM 574 O O . ILE A 1 105 ? 39.824 -36.498 -39.802 1.00 97.72 84 ILE A O 1
ATOM 579 N N . GLY A 1 106 ? 38.902 -37.847 -38.262 1.00 86.39 85 GLY A N 1
ATOM 580 C CA . GLY A 1 106 ? 40.161 -38.475 -37.922 1.00 79.86 85 GLY A CA 1
ATOM 581 C C . GLY A 1 106 ? 40.982 -37.648 -36.954 1.00 82.69 85 GLY A C 1
ATOM 582 O O . GLY A 1 106 ? 40.435 -37.043 -36.022 1.00 80.34 85 GLY A O 1
ATOM 583 N N . ASP A 1 107 ? 42.296 -37.615 -37.180 1.00 80.69 86 ASP A N 1
ATOM 584 C CA . ASP A 1 107 ? 43.230 -36.874 -36.341 1.00 79.15 86 ASP A CA 1
ATOM 585 C C . ASP A 1 107 ? 42.799 -35.420 -36.202 1.00 71.64 86 ASP A C 1
ATOM 586 O O . ASP A 1 107 ? 42.659 -34.702 -37.197 1.00 68.63 86 ASP A O 1
ATOM 591 N N . THR A 1 108 ? 42.628 -34.973 -34.957 1.00 69.21 87 THR A N 1
ATOM 592 C CA . THR A 1 108 ? 42.147 -33.614 -34.733 1.00 68.24 87 THR A CA 1
ATOM 593 C C . THR A 1 108 ? 43.233 -32.590 -34.993 1.00 64.53 87 THR A C 1
ATOM 594 O O . THR A 1 108 ? 42.980 -31.574 -35.639 1.00 63.54 87 THR A O 1
ATOM 598 N N . ARG A 1 109 ? 44.450 -32.844 -34.508 1.00 79.15 88 ARG A N 1
ATOM 599 C CA . ARG A 1 109 ? 45.533 -31.878 -34.673 1.00 79.03 88 ARG A CA 1
ATOM 600 C C . ARG A 1 109 ? 45.773 -31.567 -36.150 1.00 70.63 88 ARG A C 1
ATOM 601 O O . ARG A 1 109 ? 45.828 -30.391 -36.559 1.00 70.22 88 ARG A O 1
ATOM 609 N N . ALA A 1 110 ? 45.860 -32.614 -36.975 1.00 73.00 89 ALA A N 1
ATOM 610 C CA . ALA A 1 110 ? 45.985 -32.415 -38.415 1.00 77.52 89 ALA A CA 1
ATOM 611 C C . ALA A 1 110 ? 44.846 -31.554 -38.949 1.00 78.96 89 ALA A C 1
ATOM 612 O O . ALA A 1 110 ? 45.081 -30.538 -39.609 1.00 86.19 89 ALA A O 1
ATOM 614 N N . ALA A 1 111 ? 43.602 -31.907 -38.628 1.00 74.90 90 ALA A N 1
ATOM 615 C CA . ALA A 1 111 ? 42.481 -31.167 -39.202 1.00 74.70 90 ALA A CA 1
ATOM 616 C C . ALA A 1 111 ? 42.427 -29.726 -38.711 1.00 69.69 90 ALA A C 1
ATOM 617 O O . ALA A 1 111 ? 41.841 -28.865 -39.381 1.00 65.61 90 ALA A O 1
ATOM 619 N N . VAL A 1 112 ? 43.002 -29.441 -37.542 1.00 64.24 91 VAL A N 1
ATOM 620 C CA . VAL A 1 112 ? 42.925 -28.082 -37.036 1.00 66.24 91 VAL A CA 1
ATOM 621 C C . VAL A 1 112 ? 44.023 -27.176 -37.598 1.00 75.17 91 VAL A C 1
ATOM 622 O O . VAL A 1 112 ? 43.843 -25.945 -37.597 1.00 64.84 91 VAL A O 1
ATOM 626 N N . GLN A 1 113 ? 45.149 -27.728 -38.085 1.00 75.22 92 GLN A N 1
ATOM 627 C CA . GLN A 1 113 ? 46.254 -26.863 -38.533 1.00 78.61 92 GLN A CA 1
ATOM 628 C C . GLN A 1 113 ? 45.855 -25.781 -39.547 1.00 84.62 92 GLN A C 1
ATOM 629 O O . GLN A 1 113 ? 46.225 -24.609 -39.337 1.00 79.65 92 GLN A O 1
ATOM 635 N N . PRO A 1 114 ? 45.103 -26.071 -40.629 1.00 88.82 93 PRO A N 1
ATOM 636 C CA . PRO A 1 114 ? 44.756 -24.986 -41.568 1.00 85.15 93 PRO A CA 1
ATOM 637 C C . PRO A 1 114 ? 43.912 -23.890 -40.934 1.00 77.71 93 PRO A C 1
ATOM 638 O O . PRO A 1 114 ? 44.034 -22.726 -41.343 1.00 76.82 93 PRO A O 1
ATOM 642 N N . LEU A 1 115 ? 43.075 -24.232 -39.936 1.00 70.93 94 LEU A N 1
ATOM 643 C CA . LEU A 1 115 ? 42.318 -23.231 -39.177 1.00 69.79 94 LEU A CA 1
ATOM 644 C C . LEU A 1 115 ? 43.236 -22.352 -38.338 1.00 65.34 94 LEU A C 1
ATOM 645 O O . LEU A 1 115 ? 43.007 -21.143 -38.218 1.00 65.46 94 LEU A O 1
ATOM 650 N N . LEU A 1 116 ? 44.270 -22.938 -37.734 1.00 72.19 95 LEU A N 1
ATOM 651 C CA . LEU A 1 116 ? 45.264 -22.119 -37.047 1.00 70.81 95 LEU A CA 1
ATOM 652 C C . LEU A 1 116 ? 45.924 -21.125 -37.999 1.00 74.40 95 LEU A C 1
ATOM 653 O O . LEU A 1 116 ? 46.190 -19.980 -37.617 1.00 76.99 95 LEU A O 1
ATOM 658 N N . ALA A 1 117 ? 46.181 -21.531 -39.251 1.00 85.50 96 ALA A N 1
ATOM 659 C CA . ALA A 1 117 ? 46.896 -20.626 -40.167 1.00 95.32 96 ALA A CA 1
ATOM 660 C C . ALA A 1 117 ? 46.078 -19.378 -40.518 1.00 97.62 96 ALA A C 1
ATOM 661 O O . ALA A 1 117 ? 46.655 -18.308 -40.764 1.00 96.99 96 ALA A O 1
ATOM 663 N N . LEU A 1 118 ? 44.750 -19.501 -40.565 1.00 74.70 97 LEU A N 1
ATOM 664 C CA . LEU A 1 118 ? 43.850 -18.389 -40.845 1.00 82.78 97 LEU A CA 1
ATOM 665 C C . LEU A 1 118 ? 43.538 -17.540 -39.619 1.00 86.06 97 LEU A C 1
ATOM 666 O O . LEU A 1 118 ? 42.914 -16.479 -39.758 1.00 89.63 97 LEU A O 1
ATOM 671 N N . GLY A 1 119 ? 43.912 -17.992 -38.425 1.00 75.64 98 GLY A N 1
ATOM 672 C CA . GLY A 1 119 ? 43.547 -17.290 -37.220 1.00 78.83 98 GLY A CA 1
ATOM 673 C C . GLY A 1 119 ? 42.115 -17.498 -36.761 1.00 76.93 98 GLY A C 1
ATOM 674 O O . GLY A 1 119 ? 41.712 -16.906 -35.748 1.00 73.85 98 GLY A O 1
ATOM 675 N N . TRP A 1 120 ? 41.332 -18.316 -37.463 1.00 66.83 99 TRP A N 1
ATOM 676 C CA . TRP A 1 120 ? 39.994 -18.612 -36.977 1.00 71.69 99 TRP A CA 1
ATOM 677 C C . TRP A 1 120 ? 40.011 -19.501 -35.742 1.00 74.87 99 TRP A C 1
ATOM 678 O O . TRP A 1 120 ? 38.978 -19.634 -35.081 1.00 72.14 99 TRP A O 1
ATOM 689 N N . VAL A 1 121 ? 41.142 -20.123 -35.425 1.00 72.63 100 VAL A N 1
ATOM 690 C CA . VAL A 1 121 ? 41.324 -20.833 -34.167 1.00 65.32 100 VAL A CA 1
ATOM 691 C C . VAL A 1 121 ? 42.693 -20.446 -33.630 1.00 76.16 100 VAL A C 1
ATOM 692 O O . VAL A 1 121 ? 43.676 -20.470 -34.374 1.00 93.24 100 VAL A O 1
ATOM 696 N N . ASP A 1 122 ? 42.730 -19.998 -32.373 1.00 82.26 101 ASP A N 1
ATOM 697 C CA . ASP A 1 122 ? 43.944 -19.841 -31.577 1.00 78.30 101 ASP A CA 1
ATOM 698 C C . ASP A 1 122 ? 44.295 -21.189 -30.958 1.00 71.83 101 ASP A C 1
ATOM 699 O O . ASP A 1 122 ? 43.436 -21.818 -30.327 1.00 63.18 101 ASP A O 1
ATOM 704 N N . ALA A 1 123 ? 45.527 -21.665 -31.169 1.00 72.73 102 ALA A N 1
ATOM 705 C CA . ALA A 1 123 ? 46.074 -22.555 -30.155 1.00 69.51 102 ALA A CA 1
ATOM 706 C C . ALA A 1 123 ? 46.674 -21.707 -29.053 1.00 74.57 102 ALA A C 1
ATOM 707 O O . ALA A 1 123 ? 46.973 -20.528 -29.254 1.00 91.12 102 ALA A O 1
ATOM 709 N N . GLN A 1 124 ? 46.790 -22.291 -27.873 1.00 76.30 103 GLN A N 1
ATOM 710 C CA . GLN A 1 124 ? 47.353 -21.559 -26.736 1.00 102.04 103 GLN A CA 1
ATOM 711 C C . GLN A 1 124 ? 46.786 -20.139 -26.617 1.00 93.90 103 GLN A C 1
ATOM 712 O O . GLN A 1 124 ? 47.513 -19.153 -26.813 1.00 101.00 103 GLN A O 1
ATOM 718 N N . PRO A 1 125 ? 45.499 -19.999 -26.320 1.00 82.96 104 PRO A N 1
ATOM 719 C CA . PRO A 1 125 ? 44.930 -18.686 -26.020 1.00 78.07 104 PRO A CA 1
ATOM 720 C C . PRO A 1 125 ? 45.272 -18.288 -24.595 1.00 81.78 104 PRO A C 1
ATOM 721 O O . PRO A 1 125 ? 45.916 -19.027 -23.853 1.00 84.74 104 PRO A O 1
ATOM 725 N N . THR A 1 126 ? 44.776 -17.120 -24.208 1.00 83.52 105 THR A N 1
ATOM 726 C CA . THR A 1 126 ? 44.957 -16.608 -22.859 1.00 92.22 105 THR A CA 1
ATOM 727 C C . THR A 1 126 ? 43.674 -16.827 -22.069 1.00 95.49 105 THR A C 1
ATOM 728 O O . THR A 1 126 ? 42.576 -16.539 -22.561 1.00 103.99 105 THR A O 1
ATOM 732 N N . LEU A 1 127 ? 43.811 -17.352 -20.855 1.00 90.34 106 LEU A N 1
ATOM 733 C CA . LEU A 1 127 ? 42.675 -17.835 -20.087 1.00 82.44 106 LEU A CA 1
ATOM 734 C C . LEU A 1 127 ? 42.544 -17.061 -18.783 1.00 84.02 106 LEU A C 1
ATOM 735 O O . LEU A 1 127 ? 43.526 -16.900 -18.046 1.00 81.66 106 LEU A O 1
ATOM 740 N N . GLU A 1 128 ? 41.338 -16.547 -18.534 1.00 83.94 107 GLU A N 1
ATOM 741 C CA . GLU A 1 128 ? 40.929 -16.171 -17.191 1.00 85.44 107 GLU A CA 1
ATOM 742 C C . GLU A 1 128 ? 40.737 -17.430 -16.354 1.00 86.53 107 GLU A C 1
ATOM 743 O O . GLU A 1 128 ? 40.427 -18.510 -16.873 1.00 83.77 107 GLU A O 1
ATOM 749 N N . LEU A 1 129 ? 40.948 -17.283 -15.044 1.00 84.39 108 LEU A N 1
ATOM 750 C CA . LEU A 1 129 ? 40.873 -18.424 -14.142 1.00 75.98 108 LEU A CA 1
ATOM 751 C C . LEU A 1 129 ? 39.567 -19.178 -14.309 1.00 76.70 108 LEU A C 1
ATOM 752 O O . LEU A 1 129 ? 39.545 -20.415 -14.270 1.00 76.39 108 LEU A O 1
ATOM 757 N N . ALA A 1 130 ? 38.469 -18.446 -14.515 1.00 79.99 109 ALA A N 1
ATOM 758 C CA . ALA A 1 130 ? 37.168 -19.081 -14.717 1.00 75.78 109 ALA A CA 1
ATOM 759 C C . ALA A 1 130 ? 37.167 -19.966 -15.958 1.00 77.85 109 ALA A C 1
ATOM 760 O O . ALA A 1 130 ? 36.585 -21.060 -15.949 1.00 73.63 109 ALA A O 1
ATOM 762 N N . GLN A 1 131 ? 37.825 -19.512 -17.037 1.00 77.60 110 GLN A N 1
ATOM 763 C CA . GLN A 1 131 ? 37.862 -20.300 -18.267 1.00 66.39 110 GLN A CA 1
ATOM 764 C C . GLN A 1 131 ? 38.723 -21.537 -18.086 1.00 69.29 110 GLN A C 1
ATOM 765 O O . GLN A 1 131 ? 38.384 -22.626 -18.575 1.00 67.16 110 GLN A O 1
ATOM 771 N N . LEU A 1 132 ? 39.848 -21.373 -17.389 1.00 77.20 111 LEU A N 1
ATOM 772 C CA . LEU A 1 132 ? 40.643 -22.513 -16.953 1.00 74.83 111 LEU A CA 1
ATOM 773 C C . LEU A 1 132 ? 39.779 -23.508 -16.206 1.00 78.62 111 LEU A C 1
ATOM 774 O O . LEU A 1 132 ? 39.917 -24.722 -16.384 1.00 80.27 111 LEU A O 1
ATOM 779 N N . PHE A 1 133 ? 38.856 -23.004 -15.385 1.00 83.05 112 PHE A N 1
ATOM 780 C CA . PHE A 1 133 ? 37.965 -23.881 -14.637 1.00 79.63 112 PHE A CA 1
ATOM 781 C C . PHE A 1 133 ? 36.962 -24.564 -15.542 1.00 74.31 112 PHE A C 1
ATOM 782 O O . PHE A 1 133 ? 36.518 -25.677 -15.240 1.00 75.17 112 PHE A O 1
ATOM 790 N N . GLY A 1 134 ? 36.592 -23.916 -16.648 1.00 71.21 113 GLY A N 1
ATOM 791 C CA . GLY A 1 134 ? 35.719 -24.567 -17.610 1.00 64.08 113 GLY A CA 1
ATOM 792 C C . GLY A 1 134 ? 36.403 -25.714 -18.324 1.00 68.58 113 GLY A C 1
ATOM 793 O O . GLY A 1 134 ? 35.826 -26.796 -18.488 1.00 68.16 113 GLY A O 1
ATOM 794 N N . LEU A 1 135 ? 37.654 -25.510 -18.732 1.00 69.21 114 LEU A N 1
ATOM 795 C CA . LEU A 1 135 ? 38.363 -26.564 -19.448 1.00 71.00 114 LEU A CA 1
ATOM 796 C C . LEU A 1 135 ? 38.736 -27.753 -18.553 1.00 66.74 114 LEU A C 1
ATOM 797 O O . LEU A 1 135 ? 38.768 -28.889 -19.026 1.00 68.31 114 LEU A O 1
ATOM 802 N N . LEU A 1 136 ? 38.968 -27.542 -17.268 1.00 65.80 115 LEU A N 1
ATOM 803 C CA . LEU A 1 136 ? 39.661 -28.536 -16.454 1.00 75.54 115 LEU A CA 1
ATOM 804 C C . LEU A 1 136 ? 38.718 -29.337 -15.561 1.00 88.17 115 LEU A C 1
ATOM 805 O O . LEU A 1 136 ? 37.632 -28.874 -15.185 1.00 89.57 115 LEU A O 1
ATOM 810 N N . LYS A 1 137 ? 39.130 -30.573 -15.263 1.00 87.76 116 LYS A N 1
ATOM 811 C CA . LYS A 1 137 ? 38.439 -31.399 -14.280 1.00 88.87 116 LYS A CA 1
ATOM 812 C C . LYS A 1 137 ? 38.765 -30.947 -12.855 1.00 95.27 116 LYS A C 1
ATOM 813 O O . LYS A 1 137 ? 39.814 -30.343 -12.595 1.00 96.61 116 LYS A O 1
ATOM 819 N N . LYS A 1 138 ? 37.853 -31.259 -11.921 1.00 94.79 117 LYS A N 1
ATOM 820 C CA . LYS A 1 138 ? 38.023 -30.812 -10.540 1.00 94.73 117 LYS A CA 1
ATOM 821 C C . LYS A 1 138 ? 39.172 -31.534 -9.850 1.00 104.03 117 LYS A C 1
ATOM 822 O O . LYS A 1 138 ? 39.789 -30.977 -8.941 1.00 100.17 117 LYS A O 1
ATOM 828 N N . ASP A 1 139 ? 39.469 -32.772 -10.250 1.00 112.40 118 ASP A N 1
ATOM 829 C CA . ASP A 1 139 ? 40.649 -33.450 -9.720 1.00 112.99 118 ASP A CA 1
ATOM 830 C C . ASP A 1 139 ? 41.918 -32.719 -10.121 1.00 105.46 118 ASP A C 1
ATOM 831 O O . ASP A 1 139 ? 42.731 -32.342 -9.268 1.00 112.14 118 ASP A O 1
ATOM 836 N N . GLU A 1 140 ? 42.099 -32.511 -11.427 1.00 100.20 119 GLU A N 1
ATOM 837 C CA . GLU A 1 140 ? 43.260 -31.781 -11.919 1.00 101.94 119 GLU A CA 1
ATOM 838 C C . GLU A 1 140 ? 43.396 -30.425 -11.236 1.00 105.31 119 GLU A C 1
ATOM 839 O O . GLU A 1 140 ? 44.501 -30.026 -10.854 1.00 114.93 119 GLU A O 1
ATOM 845 N N . LEU A 1 141 ? 42.277 -29.713 -11.053 1.00 98.06 120 LEU A N 1
ATOM 846 C CA . LEU A 1 141 ? 42.324 -28.386 -10.441 1.00 85.68 120 LEU A CA 1
ATOM 847 C C . LEU A 1 141 ? 42.630 -28.464 -8.954 1.00 84.48 120 LEU A C 1
ATOM 848 O O . LEU A 1 141 ? 43.311 -27.590 -8.406 1.00 86.66 120 LEU A O 1
ATOM 853 N N . SER A 1 142 ? 42.102 -29.489 -8.286 1.00 86.49 121 SER A N 1
ATOM 854 C CA . SER A 1 142 ? 42.386 -29.711 -6.876 1.00 91.65 121 SER A CA 1
ATOM 855 C C . SER A 1 142 ? 43.873 -29.941 -6.660 1.00 98.56 121 SER A C 1
ATOM 856 O O . SER A 1 142 ? 44.474 -29.374 -5.738 1.00 92.15 121 SER A O 1
ATOM 859 N N . GLN A 1 143 ? 44.481 -30.762 -7.523 1.00 103.79 122 GLN A N 1
ATOM 860 C CA . GLN A 1 143 ? 45.907 -31.051 -7.431 1.00 111.60 122 GLN A CA 1
ATOM 861 C C . GLN A 1 143 ? 46.752 -29.842 -7.821 1.00 111.21 122 GLN A C 1
ATOM 862 O O . GLN A 1 143 ? 47.777 -29.565 -7.187 1.00 121.15 122 GLN A O 1
ATOM 868 N N . LEU A 1 144 ? 46.335 -29.112 -8.856 1.00 100.59 123 LEU A N 1
ATOM 869 C CA . LEU A 1 144 ? 47.141 -28.016 -9.382 1.0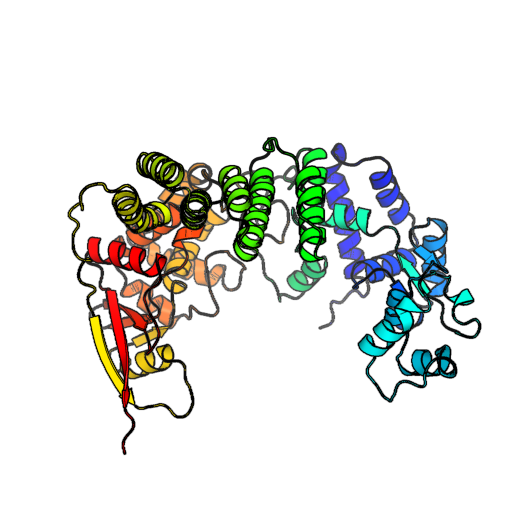0 98.95 123 LEU A CA 1
ATOM 870 C C . LEU A 1 144 ? 47.425 -26.973 -8.310 1.00 104.75 123 LEU A C 1
ATOM 871 O O . LEU A 1 144 ? 48.584 -26.638 -8.035 1.00 116.56 123 LEU A O 1
ATOM 876 N N . PHE A 1 145 ? 46.373 -26.449 -7.699 1.00 98.08 124 PHE A N 1
ATOM 877 C CA . PHE A 1 145 ? 46.456 -25.418 -6.679 1.00 98.12 124 PHE A CA 1
ATOM 878 C C . PHE A 1 145 ? 46.553 -25.981 -5.270 1.00 106.80 124 PHE A C 1
ATOM 879 O O . PHE A 1 145 ? 46.278 -25.249 -4.314 1.00 111.04 124 PHE A O 1
ATOM 887 N N . ARG A 1 146 ? 46.849 -27.280 -5.130 1.00 114.38 125 ARG A N 1
ATOM 888 C CA . ARG A 1 146 ? 46.807 -27.939 -3.826 1.00 123.44 125 ARG A CA 1
ATOM 889 C C . ARG A 1 146 ? 47.532 -27.151 -2.738 1.00 134.47 125 ARG A C 1
ATOM 890 O O . ARG A 1 146 ? 47.102 -27.167 -1.579 1.00 141.90 125 ARG A O 1
ATOM 898 N N . ASP A 1 147 ? 48.609 -26.436 -3.085 1.00 131.43 126 ASP A N 1
ATOM 899 C CA . ASP A 1 147 ? 49.374 -25.714 -2.072 1.00 137.07 126 ASP A CA 1
ATOM 900 C C . ASP A 1 147 ? 48.672 -24.441 -1.594 1.00 129.23 126 ASP A C 1
ATOM 901 O O . ASP A 1 147 ? 49.035 -23.907 -0.536 1.00 134.10 126 ASP A O 1
ATOM 906 N N . HIS A 1 148 ? 47.696 -23.936 -2.351 1.00 117.26 127 HIS A N 1
ATOM 907 C CA . HIS A 1 148 ? 46.821 -22.860 -1.901 1.00 118.21 127 HIS A CA 1
ATOM 908 C C . HIS A 1 148 ? 45.474 -23.354 -1.371 1.00 125.73 127 HIS A C 1
ATOM 909 O O . HIS A 1 148 ? 44.619 -22.525 -1.035 1.00 121.52 127 HIS A O 1
ATOM 916 N N . LEU A 1 149 ? 45.245 -24.674 -1.309 1.00 134.11 128 LEU A N 1
ATOM 917 C CA . LEU A 1 149 ? 44.007 -25.225 -0.754 1.00 140.91 128 LEU A CA 1
ATOM 918 C C . LEU A 1 149 ? 44.276 -25.801 0.632 1.00 154.09 128 LEU A C 1
ATOM 919 O O . LEU A 1 149 ? 44.792 -26.916 0.763 1.00 150.66 128 LEU A O 1
ATOM 924 N N . GLY A 1 150 ? 43.894 -25.042 1.659 1.00 163.87 129 GLY A N 1
ATOM 925 C CA . GLY A 1 150 ? 43.594 -25.562 2.978 1.00 174.80 129 GLY A CA 1
ATOM 926 C C . GLY A 1 150 ? 42.136 -25.406 3.336 1.00 175.06 129 GLY A C 1
ATOM 927 O O . GLY A 1 150 ? 41.764 -25.679 4.488 1.00 174.07 129 GLY A O 1
ATOM 928 N N . ARG A 1 151 ? 41.292 -24.972 2.394 1.00 174.81 130 ARG A N 1
ATOM 929 C CA . ARG A 1 151 ? 39.924 -24.544 2.659 1.00 179.78 130 ARG A CA 1
ATOM 930 C C . ARG A 1 151 ? 39.087 -25.614 3.348 1.00 181.15 130 ARG A C 1
ATOM 931 O O . ARG A 1 151 ? 38.705 -25.468 4.516 1.00 188.42 130 ARG A O 1
ATOM 933 N N . ALA A 1 152 ? 38.781 -26.670 2.600 1.00 175.68 131 ALA A N 1
ATOM 934 C CA . ALA A 1 152 ? 37.971 -27.799 3.034 1.00 166.82 131 ALA A CA 1
ATOM 935 C C . ALA A 1 152 ? 37.828 -28.702 1.826 1.00 152.20 131 ALA A C 1
ATOM 936 O O . ALA A 1 152 ? 38.360 -28.398 0.751 1.00 147.56 131 ALA A O 1
ATOM 938 N N . ASN A 1 153 ? 37.143 -29.819 1.983 1.00 144.95 132 ASN A N 1
ATOM 939 C CA . ASN A 1 153 ? 36.529 -30.407 0.812 1.00 138.06 132 ASN A CA 1
ATOM 940 C C . ASN A 1 153 ? 35.326 -29.542 0.473 1.00 135.94 132 ASN A C 1
ATOM 941 O O . ASN A 1 153 ? 34.410 -29.408 1.289 1.00 144.46 132 ASN A O 1
ATOM 946 N N . LEU A 1 154 ? 35.331 -28.931 -0.708 1.00 123.15 133 LEU A N 1
ATOM 947 C CA . LEU A 1 154 ? 34.243 -28.031 -1.058 1.00 111.74 133 LEU A CA 1
ATOM 948 C C . LEU A 1 154 ? 34.165 -27.929 -2.567 1.00 105.33 133 LEU A C 1
ATOM 949 O O . LEU A 1 154 ? 35.108 -28.286 -3.279 1.00 94.65 133 LEU A O 1
ATOM 954 N N . ARG A 1 155 ? 33.037 -27.399 -3.040 1.00 105.83 134 ARG A N 1
ATOM 955 C CA . ARG A 1 155 ? 32.636 -27.582 -4.426 1.00 103.42 134 ARG A CA 1
ATOM 956 C C . ARG A 1 155 ? 33.577 -26.841 -5.370 1.00 103.22 134 ARG A C 1
ATOM 957 O O . ARG A 1 155 ? 34.601 -26.271 -4.968 1.00 107.50 134 ARG A O 1
ATOM 965 N N . LYS A 1 156 ? 33.233 -26.902 -6.664 1.00 92.77 135 LYS A N 1
ATOM 966 C CA . LYS A 1 156 ? 34.079 -26.337 -7.709 1.00 85.37 135 LYS A CA 1
ATOM 967 C C . LYS A 1 156 ? 33.866 -24.833 -7.875 1.00 89.32 135 LYS A C 1
ATOM 968 O O . LYS A 1 156 ? 34.837 -24.083 -8.050 1.00 92.68 135 LYS A O 1
ATOM 974 N N . ASP A 1 157 ? 32.609 -24.377 -7.833 1.00 90.18 136 ASP A N 1
ATOM 975 C CA . ASP A 1 157 ? 32.329 -22.948 -7.966 1.00 92.76 136 ASP A CA 1
ATOM 976 C C . ASP A 1 157 ? 32.839 -22.179 -6.754 1.00 87.60 136 ASP A C 1
ATOM 977 O O . ASP A 1 157 ? 33.354 -21.063 -6.891 1.00 81.83 136 ASP A O 1
ATOM 982 N N . ALA A 1 158 ? 32.696 -22.767 -5.561 1.00 89.38 137 ALA A N 1
ATOM 983 C CA . ALA A 1 158 ? 33.272 -22.190 -4.352 1.00 94.60 137 ALA A CA 1
ATOM 984 C C . ALA A 1 158 ? 34.793 -22.143 -4.436 1.00 101.69 137 ALA A C 1
ATOM 985 O O . ALA A 1 158 ? 35.427 -21.183 -3.974 1.00 107.52 137 ALA A O 1
ATOM 987 N N . LEU A 1 159 ? 35.397 -23.182 -5.006 1.00 95.76 138 LEU A N 1
ATOM 988 C CA . LEU A 1 159 ? 36.842 -23.192 -5.187 1.00 96.58 138 LEU A CA 1
ATOM 989 C C . LEU A 1 159 ? 37.280 -22.040 -6.083 1.00 91.11 138 LEU A C 1
ATOM 990 O O . LEU A 1 159 ? 38.213 -21.292 -5.752 1.00 96.60 138 LEU A O 1
ATOM 995 N N . LEU A 1 160 ? 36.603 -21.882 -7.224 1.00 78.48 139 LEU A N 1
ATOM 996 C CA . LEU A 1 160 ? 36.854 -20.737 -8.092 1.00 77.82 139 LEU A CA 1
ATOM 997 C C . LEU A 1 160 ? 36.710 -19.424 -7.323 1.00 90.67 139 LEU A C 1
ATOM 998 O O . LEU A 1 160 ? 37.546 -18.519 -7.453 1.00 93.66 139 LEU A O 1
ATOM 1003 N N . GLU A 1 161 ? 35.664 -19.310 -6.496 1.00 94.14 140 GLU A N 1
ATOM 1004 C CA . GLU A 1 161 ? 35.428 -18.061 -5.777 1.00 95.39 140 GLU A CA 1
ATOM 1005 C C . GLU A 1 161 ? 36.580 -17.765 -4.835 1.00 98.02 140 GLU A C 1
ATOM 1006 O O . GLU A 1 161 ? 37.108 -16.647 -4.812 1.00 102.25 140 GLU A O 1
ATOM 1012 N N . ARG A 1 162 ? 37.001 -18.773 -4.065 1.00 101.46 141 ARG A N 1
ATOM 1013 C CA . ARG A 1 162 ? 38.089 -18.576 -3.113 1.00 111.19 141 ARG A CA 1
ATOM 1014 C C . ARG A 1 162 ? 39.376 -18.166 -3.824 1.00 107.20 141 ARG A C 1
ATOM 1015 O O . ARG A 1 162 ? 40.106 -17.292 -3.343 1.00 109.83 141 ARG A O 1
ATOM 1023 N N . LEU A 1 163 ? 39.651 -18.754 -4.991 1.00 104.14 142 LEU A N 1
ATOM 1024 C CA . LEU A 1 163 ? 40.928 -18.527 -5.670 1.00 105.12 142 LEU A CA 1
ATOM 1025 C C . LEU A 1 163 ? 40.953 -17.328 -6.625 1.00 107.48 142 LEU A C 1
ATOM 1026 O O . LEU A 1 163 ? 42.045 -16.945 -7.058 1.00 107.04 142 LEU A O 1
ATOM 1031 N N . GLN A 1 164 ? 39.799 -16.727 -6.977 1.00 103.86 143 GLN A N 1
ATOM 1032 C CA . GLN A 1 164 ? 39.816 -15.606 -7.922 1.00 96.54 143 GLN A CA 1
ATOM 1033 C C . GLN A 1 164 ? 40.473 -14.345 -7.360 1.00 104.64 143 GLN A C 1
ATOM 1034 O O . GLN A 1 164 ? 41.275 -13.725 -8.082 1.00 103.40 143 GLN A O 1
ATOM 1040 N N . PRO A 1 165 ? 40.172 -13.882 -6.137 1.00 107.39 144 PRO A N 1
ATOM 1041 C CA . PRO A 1 165 ? 40.967 -12.772 -5.584 1.00 110.95 144 PRO A CA 1
ATOM 1042 C C . PRO A 1 165 ? 42.461 -13.067 -5.533 1.00 111.33 144 PRO A C 1
ATOM 1043 O O . PRO A 1 165 ? 43.258 -12.125 -5.460 1.00 112.22 144 PRO A O 1
ATOM 1047 N N . LEU A 1 166 ? 42.862 -14.341 -5.580 1.00 109.18 145 LEU A N 1
ATOM 1048 C CA . LEU A 1 166 ? 44.277 -14.700 -5.564 1.00 117.51 145 LEU A CA 1
ATOM 1049 C C . LEU A 1 166 ? 44.936 -14.582 -6.943 1.00 121.93 145 LEU A C 1
ATOM 1050 O O . LEU A 1 166 ? 46.051 -14.063 -7.045 1.00 130.74 145 LEU A O 1
ATOM 1055 N N . PHE A 1 167 ? 44.283 -15.055 -8.013 1.00 117.42 146 PHE A N 1
ATOM 1056 C CA . PHE A 1 167 ? 44.882 -15.141 -9.350 1.00 112.85 146 PHE A CA 1
ATOM 1057 C C . PHE A 1 167 ? 44.068 -14.331 -10.357 1.00 114.64 146 PHE A C 1
ATOM 1058 O O . PHE A 1 167 ? 43.402 -14.907 -11.228 1.00 111.34 146 PHE A O 1
ATOM 1066 N N . PRO A 1 168 ? 44.100 -12.99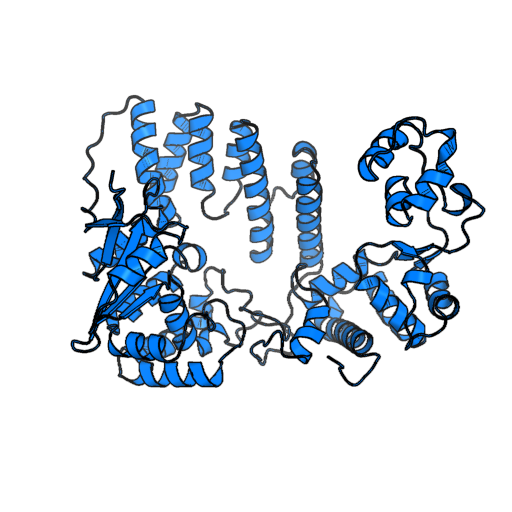9 -10.280 1.00 122.13 147 PRO A N 1
ATOM 1067 C CA . PRO A 1 168 ? 43.348 -12.207 -11.268 1.00 124.03 147 PRO A CA 1
ATOM 1068 C C . PRO A 1 168 ? 43.976 -12.209 -12.654 1.00 129.93 147 PRO A C 1
ATOM 1069 O O . PRO A 1 168 ? 43.249 -12.060 -13.647 1.00 127.37 147 PRO A O 1
ATOM 1073 N N . GLU A 1 169 ? 45.300 -12.375 -12.749 1.00 139.00 148 GLU A N 1
ATOM 1074 C CA . GLU A 1 169 ? 46.010 -12.226 -14.016 1.00 139.41 148 GLU A CA 1
ATOM 1075 C C . GLU A 1 169 ? 45.807 -13.462 -14.889 1.00 133.80 148 GLU A C 1
ATOM 1076 O O . GLU A 1 169 ? 45.962 -14.599 -14.427 1.00 143.18 148 GLU A O 1
ATOM 1082 N N . ALA A 1 170 ? 45.423 -13.235 -16.143 1.00 124.01 149 ALA A N 1
ATOM 1083 C CA . ALA A 1 170 ? 45.221 -14.322 -17.090 1.00 110.61 149 ALA A CA 1
ATOM 1084 C C . ALA A 1 170 ? 46.554 -14.799 -17.665 1.00 113.77 149 ALA A C 1
ATOM 1085 O O . ALA A 1 170 ? 47.537 -14.050 -17.736 1.00 121.94 149 ALA A O 1
ATOM 1087 N N . ARG A 1 171 ? 46.582 -16.067 -18.067 1.00 103.01 150 ARG A N 1
ATOM 1088 C CA . ARG A 1 171 ? 47.798 -16.730 -18.513 1.00 90.89 150 ARG A CA 1
ATOM 1089 C C . ARG A 1 171 ? 47.440 -17.640 -19.681 1.00 87.29 150 ARG A C 1
ATOM 1090 O O . ARG A 1 171 ? 46.289 -18.045 -19.838 1.00 84.96 150 ARG A O 1
ATOM 1098 N N . ARG A 1 172 ? 48.432 -17.974 -20.500 1.00 93.15 151 ARG A N 1
ATOM 1099 C CA . ARG A 1 172 ? 48.239 -19.103 -21.397 1.00 84.28 151 ARG A CA 1
ATOM 1100 C C . ARG A 1 172 ? 48.082 -20.366 -20.551 1.00 81.86 151 ARG A C 1
ATOM 1101 O O . ARG A 1 172 ? 48.422 -20.393 -19.365 1.00 83.95 151 ARG A O 1
ATOM 1109 N N . LEU A 1 173 ? 47.520 -21.412 -21.158 1.00 75.95 152 LEU A N 1
ATOM 1110 C CA . LEU A 1 173 ? 47.427 -22.694 -20.459 1.00 76.14 152 LEU A CA 1
ATOM 1111 C C . LEU A 1 173 ? 48.802 -23.199 -20.025 1.00 82.11 152 LEU A C 1
ATOM 1112 O O . LEU A 1 173 ? 48.947 -23.759 -18.933 1.00 80.48 152 LEU A O 1
ATOM 1117 N N . ALA A 1 174 ? 49.821 -23.020 -20.875 1.00 87.93 153 ALA A N 1
ATOM 1118 C CA . ALA A 1 174 ? 51.170 -23.449 -20.517 1.00 94.88 153 ALA A CA 1
ATOM 1119 C C . ALA A 1 174 ? 51.685 -22.713 -19.284 1.00 96.48 153 ALA A C 1
ATOM 1120 O O . ALA A 1 174 ? 52.433 -23.285 -18.483 1.00 109.34 153 ALA A O 1
ATOM 1122 N N . GLU A 1 175 ? 51.298 -21.450 -19.108 1.00 85.03 154 GLU A N 1
ATOM 1123 C CA . GLU A 1 175 ? 51.691 -20.709 -17.919 1.00 86.81 154 GLU A CA 1
ATOM 1124 C C . GLU A 1 175 ? 50.865 -21.059 -16.686 1.00 84.35 154 GLU A C 1
ATOM 1125 O O . GLU A 1 175 ? 51.263 -20.698 -15.574 1.00 84.80 154 GLU A O 1
ATOM 1131 N N . TRP A 1 176 ? 49.718 -21.723 -16.840 1.00 81.24 155 TRP A N 1
ATOM 1132 C CA . TRP A 1 176 ? 48.981 -22.160 -15.658 1.00 88.35 155 TRP A CA 1
ATOM 1133 C C . TRP A 1 176 ? 49.604 -23.427 -15.084 1.00 94.21 155 TRP A C 1
ATOM 1134 O O . TRP A 1 176 ? 50.115 -23.426 -13.959 1.00 100.42 155 TRP A O 1
ATOM 1145 N N . GLN A 1 177 ? 49.578 -24.516 -15.846 1.00 96.93 156 GLN A N 1
ATOM 1146 C CA . GLN A 1 177 ? 50.358 -25.699 -15.510 1.00 110.67 156 GLN A CA 1
ATOM 1147 C C . GLN A 1 177 ? 51.085 -26.195 -16.751 1.00 112.79 156 GLN A C 1
ATOM 1148 O O . GLN A 1 177 ? 50.459 -26.419 -17.793 1.00 114.56 156 GLN A O 1
ATOM 1154 N N . ALA A 1 178 ? 52.410 -26.369 -16.628 1.00 120.74 157 ALA A N 1
ATOM 1155 C CA . ALA A 1 178 ? 53.259 -26.742 -17.754 1.00 107.78 157 ALA A CA 1
ATOM 1156 C C . ALA A 1 178 ? 53.236 -28.235 -18.068 1.00 115.55 157 ALA A C 1
ATOM 1157 O O . ALA A 1 178 ? 53.676 -28.622 -19.154 1.00 100.29 157 ALA A O 1
ATOM 1159 N N . ASP A 1 179 ? 52.745 -29.080 -17.154 1.00 140.62 158 ASP A N 1
ATOM 1160 C CA . ASP A 1 179 ? 52.682 -30.525 -17.365 1.00 152.59 158 ASP A CA 1
ATOM 1161 C C . ASP A 1 179 ? 51.319 -31.006 -17.882 1.00 150.38 158 ASP A C 1
ATOM 1162 O O . ASP A 1 179 ? 51.112 -32.220 -18.013 1.00 152.03 158 ASP A O 1
ATOM 1167 N N . PHE A 1 180 ? 50.390 -30.095 -18.191 1.00 142.80 159 PHE A N 1
ATOM 1168 C CA . PHE A 1 180 ? 49.102 -30.516 -18.729 1.00 136.19 159 PHE A CA 1
ATOM 1169 C C . PHE A 1 180 ? 49.264 -30.951 -20.177 1.00 136.39 159 PHE A C 1
ATOM 1170 O O . PHE A 1 180 ? 49.600 -30.135 -21.042 1.00 134.05 159 PHE A O 1
ATOM 1178 N N . ALA A 1 181 ? 48.931 -32.211 -20.451 1.00 144.24 160 ALA A N 1
ATOM 1179 C CA . ALA A 1 181 ? 49.326 -32.898 -21.674 1.00 144.73 160 ALA A CA 1
ATOM 1180 C C . ALA A 1 181 ? 48.287 -32.824 -22.795 1.00 134.77 160 ALA A C 1
ATOM 1181 O O . ALA A 1 181 ? 48.475 -33.475 -23.830 1.00 137.10 160 ALA A O 1
ATOM 1183 N N . GLU A 1 182 ? 47.197 -32.077 -22.620 1.00 122.72 161 GLU A N 1
ATOM 1184 C CA . GLU A 1 182 ? 46.175 -31.951 -23.662 1.00 110.66 161 GLU A CA 1
ATOM 1185 C C . GLU A 1 182 ? 46.027 -30.505 -24.137 1.00 95.52 161 GLU A C 1
ATOM 1186 O O . GLU A 1 182 ? 45.603 -29.645 -23.346 1.00 95.57 161 GLU A O 1
ATOM 1192 N N . PRO A 1 183 ? 46.319 -30.186 -25.401 1.00 76.53 162 PRO A N 1
ATOM 1193 C CA . PRO A 1 183 ? 46.184 -28.800 -25.868 1.00 69.85 162 PRO A CA 1
ATOM 1194 C C . PRO A 1 183 ? 44.741 -28.319 -25.845 1.00 72.68 162 PRO A C 1
ATOM 1195 O O . PRO A 1 183 ? 43.782 -29.080 -25.705 1.00 83.67 162 PRO A O 1
ATOM 1199 N N . VAL A 1 184 ? 44.600 -27.005 -25.973 1.00 60.52 163 VAL A N 1
ATOM 1200 C CA . VAL A 1 184 ? 43.320 -26.331 -25.839 1.00 66.95 163 VAL A CA 1
ATOM 1201 C C . VAL A 1 184 ? 43.183 -25.313 -26.964 1.00 73.26 163 VAL A C 1
ATOM 1202 O O . VAL A 1 184 ? 44.040 -24.441 -27.118 1.00 84.88 163 VAL A O 1
ATOM 1206 N N . TYR A 1 185 ? 42.102 -25.405 -27.735 1.00 70.64 164 TYR A N 1
ATOM 1207 C CA . TYR A 1 185 ? 41.834 -24.518 -28.858 1.00 64.41 164 TYR A CA 1
ATOM 1208 C C . TYR A 1 185 ? 40.730 -23.525 -28.515 1.00 64.52 164 TYR A C 1
ATOM 1209 O O . TYR A 1 185 ? 39.795 -23.842 -27.768 1.00 72.91 164 TYR A O 1
ATOM 1218 N N . GLU A 1 186 ? 40.861 -22.309 -29.048 1.00 57.56 165 GLU A N 1
ATOM 1219 C CA . GLU A 1 186 ? 39.847 -21.269 -28.910 1.00 63.52 165 GLU A CA 1
ATOM 1220 C C . GLU A 1 186 ? 39.395 -20.809 -30.292 1.00 63.84 165 GLU A C 1
ATOM 1221 O O . GLU A 1 186 ? 40.219 -20.361 -31.102 1.00 57.03 165 GLU A O 1
ATOM 1227 N N . LEU A 1 187 ? 38.080 -20.872 -30.535 1.00 52.84 166 LEU A N 1
ATOM 1228 C CA . LEU A 1 187 ? 37.481 -20.357 -31.764 1.00 55.15 166 LEU A CA 1
ATOM 1229 C C . LEU A 1 187 ? 37.414 -18.830 -31.742 1.00 51.71 166 LEU A C 1
ATOM 1230 O O . LEU A 1 187 ? 37.008 -18.243 -30.742 1.00 52.81 166 LEU A O 1
ATOM 1235 N N . ARG A 1 188 ? 37.920 -18.175 -32.791 1.00 69.05 167 ARG A N 1
ATOM 1236 C CA . ARG A 1 188 ? 37.933 -16.712 -32.849 1.00 70.15 167 ARG A CA 1
ATOM 1237 C C . ARG A 1 188 ? 36.975 -16.066 -33.849 1.00 72.87 167 ARG A C 1
ATOM 1238 O O . ARG A 1 188 ? 36.953 -14.834 -33.934 1.00 82.85 167 ARG A O 1
ATOM 1246 N N . CYS A 1 189 ? 36.230 -16.838 -34.639 1.00 70.61 168 CYS A N 1
ATOM 1247 C CA . CYS A 1 189 ? 35.303 -16.302 -35.638 1.00 75.83 168 CYS A CA 1
ATOM 1248 C C . CYS A 1 189 ? 33.810 -16.282 -35.205 1.00 78.47 168 CYS A C 1
ATOM 1249 O O . CYS A 1 189 ? 32.938 -16.034 -36.047 1.00 75.89 168 CYS A O 1
ATOM 1252 N N . MET A 1 190 ? 33.490 -16.576 -33.939 1.00 68.72 169 MET A N 1
ATOM 1253 C CA . MET A 1 190 ? 32.089 -16.761 -33.544 1.00 60.54 169 MET A CA 1
ATOM 1254 C C . MET A 1 190 ? 31.194 -15.557 -33.834 1.00 59.93 169 MET A C 1
ATOM 1255 O O . MET A 1 190 ? 30.008 -15.744 -34.092 1.00 65.95 169 MET A O 1
ATOM 1260 N N . ALA A 1 191 ? 31.704 -14.326 -33.761 1.00 56.63 170 ALA A N 1
ATOM 1261 C CA . ALA A 1 191 ? 30.843 -13.186 -34.054 1.00 55.33 170 ALA A CA 1
ATOM 1262 C C . ALA A 1 191 ? 30.402 -13.200 -35.507 1.00 75.28 170 ALA A C 1
ATOM 1263 O O . ALA A 1 191 ? 29.220 -12.996 -35.808 1.00 75.82 170 ALA A O 1
ATOM 1265 N N . LEU A 1 192 ? 31.339 -13.450 -36.417 1.00 66.40 171 LEU A N 1
ATOM 1266 C CA . LEU A 1 192 ? 31.022 -13.520 -37.837 1.00 66.32 171 LEU A CA 1
ATOM 1267 C C . LEU A 1 192 ? 30.064 -14.674 -38.150 1.00 63.19 171 LEU A C 1
ATOM 1268 O O . LEU A 1 192 ? 29.190 -14.558 -39.018 1.00 63.32 171 LEU A O 1
ATOM 1273 N N . CYS A 1 193 ? 30.206 -15.792 -37.447 1.00 64.27 172 CYS A N 1
ATOM 1274 C CA . CYS A 1 193 ? 29.251 -16.887 -37.592 1.00 61.97 172 CYS A CA 1
ATOM 1275 C C . CYS A 1 193 ? 27.866 -16.503 -37.072 1.00 69.61 172 CYS A C 1
ATOM 1276 O O . CYS A 1 193 ? 26.849 -16.773 -37.725 1.00 58.48 172 CYS A O 1
ATOM 1279 N N . ASP A 1 194 ? 27.797 -15.898 -35.884 1.00 65.76 173 ASP A N 1
ATOM 1280 C CA . ASP A 1 194 ? 26.495 -15.501 -35.379 1.00 63.85 173 ASP A CA 1
ATOM 1281 C C . ASP A 1 194 ? 25.859 -14.473 -36.306 1.00 68.12 173 ASP A C 1
ATOM 1282 O O . ASP A 1 194 ? 24.641 -14.509 -36.533 1.00 65.30 173 ASP A O 1
ATOM 1287 N N . ARG A 1 195 ? 26.668 -13.603 -36.911 1.00 62.77 174 ARG A N 1
ATOM 1288 C CA . ARG A 1 195 ? 26.111 -12.667 -37.876 1.00 57.48 174 ARG A CA 1
ATOM 1289 C C . ARG A 1 195 ? 25.549 -13.408 -39.081 1.00 60.00 174 ARG A C 1
ATOM 1290 O O . ARG A 1 195 ? 24.507 -13.012 -39.625 1.00 62.91 174 ARG A O 1
ATOM 1298 N N . LEU A 1 196 ? 26.196 -14.510 -39.493 1.00 55.45 175 LEU A N 1
ATOM 1299 C CA . LEU A 1 196 ? 25.660 -15.273 -40.621 1.00 56.66 175 LEU A CA 1
ATOM 1300 C C . LEU A 1 196 ? 24.365 -15.988 -40.241 1.00 61.82 175 LEU A C 1
ATOM 1301 O O . LEU A 1 196 ? 23.383 -15.944 -40.990 1.00 64.52 175 LEU A O 1
ATOM 1306 N N . ARG A 1 197 ? 24.349 -16.638 -39.075 1.00 62.80 176 ARG A N 1
ATOM 1307 C CA . ARG A 1 197 ? 23.144 -17.267 -38.537 1.00 62.57 176 ARG A CA 1
ATOM 1308 C C . ARG A 1 197 ? 21.962 -16.296 -38.505 1.00 65.73 176 ARG A C 1
ATOM 1309 O O . ARG A 1 197 ? 20.859 -16.615 -38.970 1.00 52.82 176 ARG A O 1
ATOM 1317 N N . LEU A 1 198 ? 22.177 -15.102 -37.951 1.00 61.85 177 LEU A N 1
ATOM 1318 C CA . LEU A 1 198 ? 21.089 -14.153 -37.840 1.00 55.78 177 LEU A CA 1
ATOM 1319 C C . LEU A 1 198 ? 20.680 -13.648 -39.218 1.00 62.75 177 LEU A C 1
ATOM 1320 O O . LEU A 1 198 ? 19.495 -13.421 -39.474 1.00 68.81 177 LEU A O 1
ATOM 1325 N N . MET A 1 199 ? 21.624 -13.513 -40.146 1.00 62.96 178 MET A N 1
ATOM 1326 C CA . MET A 1 199 ? 21.206 -13.135 -41.499 1.00 68.47 178 MET A CA 1
ATOM 1327 C C . MET A 1 199 ? 20.319 -14.208 -42.142 1.00 67.87 178 MET A C 1
ATOM 1328 O O . MET A 1 199 ? 19.327 -13.887 -42.811 1.00 69.05 178 MET A O 1
ATOM 1333 N N . TYR A 1 200 ? 20.650 -15.487 -41.954 1.00 61.25 179 TYR A N 1
ATOM 1334 C CA . TYR A 1 200 ? 19.838 -16.527 -42.577 1.00 60.89 179 TYR A CA 1
ATOM 1335 C C . TYR A 1 200 ? 18.473 -16.660 -41.899 1.00 64.04 179 TYR A C 1
ATOM 1336 O O . TYR A 1 200 ? 17.456 -16.788 -42.584 1.00 67.42 179 TYR A O 1
ATOM 1345 N N . PHE A 1 201 ? 18.428 -16.641 -40.562 1.00 59.49 180 PHE A N 1
ATOM 1346 C CA . PHE A 1 201 ? 17.196 -16.942 -39.843 1.00 57.35 180 PHE A CA 1
ATOM 1347 C C . PHE A 1 201 ? 16.309 -15.738 -39.575 1.00 64.44 180 PHE A C 1
ATOM 1348 O O . PHE A 1 201 ? 15.129 -15.929 -39.264 1.00 71.64 180 PHE A O 1
ATOM 1356 N N . GLY A 1 202 ? 16.824 -14.518 -39.699 1.00 62.52 181 GLY A N 1
ATOM 1357 C CA . GLY A 1 202 ? 16.089 -13.357 -39.228 1.00 62.82 181 GLY A CA 1
ATOM 1358 C C . GLY A 1 202 ? 16.006 -13.198 -37.721 1.00 62.18 181 GLY A C 1
ATOM 1359 O O . GLY A 1 202 ? 15.224 -12.370 -37.254 1.00 65.02 181 GLY A O 1
ATOM 1360 N N . ASN A 1 203 ? 16.822 -13.920 -36.949 1.00 59.38 182 ASN A N 1
ATOM 1361 C CA . ASN A 1 203 ? 16.800 -13.906 -35.487 1.00 59.05 182 ASN A CA 1
ATOM 1362 C C . ASN A 1 203 ? 17.969 -14.755 -34.990 1.00 60.37 182 ASN A C 1
ATOM 1363 O O . ASN A 1 203 ? 18.516 -15.574 -35.734 1.00 54.11 182 ASN A O 1
ATOM 1368 N N . LEU A 1 204 ? 18.326 -14.577 -33.718 1.00 55.36 183 LEU A N 1
ATOM 1369 C CA . LEU A 1 204 ? 19.405 -15.360 -33.128 1.00 55.96 183 LEU A CA 1
ATOM 1370 C C . LEU A 1 204 ? 18.962 -16.569 -32.299 1.00 63.47 183 LEU A C 1
ATOM 1371 O O . LEU A 1 204 ? 19.830 -17.313 -31.827 1.00 63.71 183 LEU A O 1
ATOM 1376 N N . TRP A 1 205 ? 17.658 -16.824 -32.117 1.00 61.47 184 TRP A N 1
ATOM 1377 C CA . TRP A 1 205 ? 17.314 -17.951 -31.248 1.00 53.97 184 TRP A CA 1
ATOM 1378 C C . TRP A 1 205 ? 17.380 -19.313 -31.947 1.00 55.28 184 TRP A C 1
ATOM 1379 O O . TRP A 1 205 ? 17.525 -20.332 -31.266 1.00 61.77 184 TRP A O 1
ATOM 1390 N N . GLN A 1 206 ? 17.319 -19.365 -33.271 1.00 54.74 185 GLN A N 1
ATOM 1391 C CA . GLN A 1 206 ? 17.321 -20.634 -33.994 1.00 53.36 185 GLN A CA 1
ATOM 1392 C C . GLN A 1 206 ? 18.751 -21.099 -34.274 1.00 63.42 185 GLN A C 1
ATOM 1393 O O . GLN A 1 206 ? 19.609 -20.308 -34.675 1.00 63.34 185 GLN A O 1
ATOM 1399 N N . ASP A 1 207 ? 19.000 -22.391 -34.053 1.00 70.01 186 ASP A N 1
ATOM 1400 C CA . ASP A 1 207 ? 20.312 -23.001 -34.214 1.00 58.48 186 ASP A CA 1
ATOM 1401 C C . ASP A 1 207 ? 20.449 -23.588 -35.609 1.00 68.44 186 ASP A C 1
ATOM 1402 O O . ASP A 1 207 ? 19.493 -23.630 -36.393 1.00 62.71 186 ASP A O 1
ATOM 1407 N N . TRP A 1 208 ? 21.652 -24.103 -35.904 1.00 69.01 187 TRP A N 1
ATOM 1408 C CA . TRP A 1 208 ? 21.848 -24.879 -37.119 1.00 60.66 187 TRP A CA 1
ATOM 1409 C C . TRP A 1 208 ? 21.209 -26.261 -37.020 1.00 63.74 187 TRP A C 1
ATOM 1410 O O . TRP A 1 208 ? 20.942 -26.881 -38.054 1.00 70.98 187 TRP A O 1
ATOM 1421 N N . SER A 1 209 ? 20.945 -26.759 -35.807 1.00 70.80 188 SER A N 1
ATOM 1422 C CA . SER A 1 209 ? 20.297 -28.062 -35.678 1.00 74.60 188 SER A CA 1
ATOM 1423 C C . SER A 1 209 ? 18.862 -28.047 -36.212 1.00 71.68 188 SER A C 1
ATOM 1424 O O . SER A 1 209 ? 18.281 -29.120 -36.436 1.00 74.16 188 SER A O 1
ATOM 1427 N N . GLU A 1 210 ? 18.309 -26.860 -36.472 1.00 49.96 189 GLU A N 1
ATOM 1428 C CA . GLU A 1 210 ? 17.094 -26.755 -37.263 1.00 54.09 189 GLU A CA 1
ATOM 1429 C C . GLU A 1 210 ? 17.157 -27.628 -38.516 1.00 64.39 189 GLU A C 1
ATOM 1430 O O . GLU A 1 210 ? 16.163 -28.263 -38.891 1.00 68.83 189 GLU A O 1
ATOM 1436 N N . PHE A 1 211 ? 18.324 -27.694 -39.166 1.00 63.47 190 PHE A N 1
ATOM 1437 C CA . PHE A 1 211 ? 18.439 -28.503 -40.380 1.00 64.01 190 PHE A CA 1
ATOM 1438 C C . PHE A 1 211 ? 18.317 -29.990 -40.089 1.00 66.70 190 PHE A C 1
ATOM 1439 O O . PHE A 1 211 ? 17.672 -30.725 -40.848 1.00 61.15 190 PHE A O 1
ATOM 1447 N N . VAL A 1 212 ? 18.927 -30.458 -39.003 1.00 72.30 191 VAL A N 1
ATOM 1448 C CA . VAL A 1 212 ? 18.876 -31.891 -38.746 1.00 72.76 191 VAL A CA 1
ATOM 1449 C C . VAL A 1 212 ? 17.537 -32.280 -38.132 1.00 68.51 191 VAL A C 1
ATOM 1450 O O . VAL A 1 212 ? 16.972 -33.325 -38.470 1.00 75.84 191 VAL A O 1
ATOM 1454 N N . LEU A 1 213 ? 16.973 -31.426 -37.270 1.00 63.20 192 LEU A N 1
ATOM 1455 C CA . LEU A 1 213 ? 15.687 -31.756 -36.660 1.00 64.30 192 LEU A CA 1
ATOM 1456 C C . LEU A 1 213 ? 14.549 -31.761 -37.691 1.00 70.54 192 LEU A C 1
ATOM 1457 O O . LEU A 1 213 ? 13.615 -32.579 -37.592 1.00 65.39 192 LEU A O 1
ATOM 1462 N N . ALA A 1 214 ? 14.619 -30.889 -38.701 1.00 56.38 193 ALA A N 1
ATOM 1463 C CA . ALA A 1 214 ? 13.667 -30.993 -39.798 1.00 58.81 193 ALA A CA 1
ATOM 1464 C C . ALA A 1 214 ? 13.977 -32.171 -40.699 1.00 67.20 193 ALA A C 1
ATOM 1465 O O . ALA A 1 214 ? 13.066 -32.699 -41.336 1.00 86.23 193 ALA A O 1
ATOM 1467 N N . ASP A 1 215 ? 15.240 -32.592 -40.797 1.00 67.52 194 ASP A N 1
ATOM 1468 C CA . ASP A 1 215 ? 15.539 -33.680 -41.729 1.00 72.38 194 ASP A CA 1
ATOM 1469 C C . ASP A 1 215 ? 15.126 -35.025 -41.148 1.00 63.53 194 ASP A C 1
ATOM 1470 O O . ASP A 1 215 ? 14.704 -35.926 -41.885 1.00 66.55 194 ASP A O 1
ATOM 1475 N N . LEU A 1 216 ? 15.227 -35.146 -39.827 1.00 58.58 195 LEU A N 1
ATOM 1476 C CA . LEU A 1 216 ? 14.809 -36.275 -39.014 1.00 62.63 195 LEU A CA 1
ATOM 1477 C C . LEU A 1 216 ? 13.299 -36.333 -38.759 1.00 68.67 195 LEU A C 1
ATOM 1478 O O . LEU A 1 216 ? 12.806 -37.328 -38.214 1.00 63.74 195 LEU A O 1
ATOM 1483 N N . GLY A 1 217 ? 12.555 -35.288 -39.092 1.00 60.31 196 GLY A N 1
ATOM 1484 C CA . GLY A 1 217 ? 11.129 -35.324 -38.849 1.00 63.62 196 GLY A CA 1
ATOM 1485 C C . GLY A 1 217 ? 10.731 -35.039 -37.429 1.00 68.97 196 GLY A C 1
ATOM 1486 O O . GLY A 1 217 ? 9.595 -35.327 -37.049 1.00 83.14 196 GLY A O 1
ATOM 1487 N N . ILE A 1 218 ? 11.640 -34.499 -36.620 1.00 69.12 197 ILE A N 1
ATOM 1488 C CA . ILE A 1 218 ? 11.279 -34.083 -35.270 1.00 69.54 197 ILE A CA 1
ATOM 1489 C C . ILE A 1 218 ? 10.600 -32.721 -35.296 1.00 66.63 197 ILE A C 1
ATOM 1490 O O . ILE A 1 218 ? 9.672 -32.463 -34.529 1.00 76.58 197 ILE A O 1
ATOM 1495 N N . TYR A 1 219 ? 11.047 -31.843 -36.180 1.00 61.74 198 TYR A N 1
ATOM 1496 C CA . TYR A 1 219 ? 10.411 -30.569 -36.455 1.00 68.25 198 TYR A CA 1
ATOM 1497 C C . TYR A 1 219 ? 9.893 -30.642 -37.877 1.00 67.96 198 TYR A C 1
ATOM 1498 O O . TYR A 1 219 ? 10.660 -30.965 -38.784 1.00 81.16 198 TYR A O 1
ATOM 1507 N N . ARG A 1 220 ? 8.613 -30.365 -38.089 1.00 63.02 199 ARG A N 1
ATOM 1508 C CA . ARG A 1 220 ? 8.060 -30.390 -39.442 1.00 60.53 199 ARG A CA 1
ATOM 1509 C C . ARG A 1 220 ? 7.440 -29.035 -39.726 1.00 62.79 199 ARG A C 1
ATOM 1510 O O . ARG A 1 220 ? 6.450 -28.659 -39.091 1.00 71.36 199 ARG A O 1
ATOM 1518 N N . TYR A 1 221 ? 8.015 -28.315 -40.680 1.00 56.87 200 TYR A N 1
ATOM 1519 C CA . TYR A 1 221 ? 7.602 -26.965 -41.017 1.00 56.50 200 TYR A CA 1
ATOM 1520 C C . TYR A 1 221 ? 6.853 -26.964 -42.331 1.00 67.40 200 TYR A C 1
ATOM 1521 O O . TYR A 1 221 ? 7.140 -27.770 -43.218 1.00 65.01 200 TYR A O 1
ATOM 1530 N N . GLU A 1 222 ? 5.886 -26.046 -42.448 1.00 66.75 201 GLU A N 1
ATOM 1531 C CA . GLU A 1 222 ? 5.134 -25.919 -43.692 1.00 60.82 201 GLU A CA 1
ATOM 1532 C C . GLU A 1 222 ? 6.017 -25.313 -44.769 1.00 60.02 201 GLU A C 1
ATOM 1533 O O . GLU A 1 222 ? 6.813 -24.410 -44.502 1.00 70.71 201 GLU A O 1
ATOM 1539 N N . SER A 1 223 ? 5.899 -25.839 -45.984 1.00 65.59 202 SER A N 1
ATOM 1540 C CA . SER A 1 223 ? 6.719 -25.393 -47.102 1.00 72.24 202 SER A CA 1
ATOM 1541 C C . SER A 1 223 ? 5.991 -24.272 -47.826 1.00 75.62 202 SER A C 1
ATOM 1542 O O . SER A 1 223 ? 4.871 -24.466 -48.299 1.00 87.57 202 SER A O 1
ATOM 1545 N N . VAL A 1 224 ? 6.600 -23.094 -47.877 1.00 74.68 203 VAL A N 1
ATOM 1546 C CA . VAL A 1 224 ? 6.080 -21.974 -48.649 1.00 73.21 203 VAL A CA 1
ATOM 1547 C C . VAL A 1 224 ? 7.000 -21.760 -49.833 1.00 90.47 203 VAL A C 1
ATOM 1548 O O . VAL A 1 224 ? 8.227 -21.876 -49.706 1.00 101.28 203 VAL A O 1
ATOM 1552 N N . GLU A 1 225 ? 6.414 -21.449 -50.983 1.00 96.41 204 GLU A N 1
ATOM 1553 C CA . GLU A 1 225 ? 7.205 -21.040 -52.135 1.00 102.72 204 GLU A CA 1
ATOM 1554 C C . GLU A 1 225 ? 7.242 -19.517 -52.143 1.00 96.16 204 GLU A C 1
ATOM 1555 O O . GLU A 1 225 ? 6.229 -18.864 -52.405 1.00 99.08 204 GLU A O 1
ATOM 1561 N N . PHE A 1 226 ? 8.418 -18.959 -51.847 1.00 93.42 205 PHE A N 1
ATOM 1562 C CA . PHE A 1 226 ? 8.633 -17.528 -51.701 1.00 90.90 205 PHE A CA 1
ATOM 1563 C C . PHE A 1 226 ? 9.665 -17.067 -52.721 1.00 97.29 205 PHE A C 1
ATOM 1564 O O . PHE A 1 226 ? 10.402 -17.871 -53.300 1.00 90.24 205 PHE A O 1
ATOM 1572 N N . SER A 1 227 ? 9.698 -15.756 -52.943 1.00 109.55 206 SER A N 1
ATOM 1573 C CA . SER A 1 227 ? 10.546 -15.194 -53.985 1.00 113.53 206 SER A CA 1
ATOM 1574 C C . SER A 1 227 ? 12.017 -15.475 -53.702 1.00 110.76 206 SER A C 1
ATOM 1575 O O . SER A 1 227 ? 12.462 -15.462 -52.552 1.00 111.39 206 SER A O 1
ATOM 1578 N N . ALA A 1 228 ? 12.777 -15.725 -54.769 1.00 104.29 207 ALA A N 1
ATOM 1579 C CA . ALA A 1 228 ? 14.213 -15.936 -54.639 1.00 96.08 207 ALA A CA 1
ATOM 1580 C C . ALA A 1 228 ? 14.956 -14.688 -54.181 1.00 99.20 207 ALA A C 1
ATOM 1581 O O . ALA A 1 228 ? 16.148 -14.784 -53.873 1.00 96.24 207 ALA A O 1
ATOM 1583 N N . ASP A 1 229 ? 14.304 -13.527 -54.152 1.00 102.03 208 ASP A N 1
ATOM 1584 C CA . ASP A 1 229 ? 14.893 -12.321 -53.591 1.00 112.86 208 ASP A CA 1
ATOM 1585 C C . ASP A 1 229 ? 14.451 -12.041 -52.156 1.00 111.58 208 ASP A C 1
ATOM 1586 O O . ASP A 1 229 ? 14.811 -10.994 -51.603 1.00 109.10 208 ASP A O 1
ATOM 1591 N N . SER A 1 230 ? 13.673 -12.939 -51.551 1.00 112.14 209 SER A N 1
ATOM 1592 C CA . SER A 1 230 ? 13.146 -12.733 -50.206 1.00 112.67 209 SER A CA 1
ATOM 1593 C C . SER A 1 230 ? 14.234 -12.962 -49.160 1.00 105.41 209 SER A C 1
ATOM 1594 O O . SER A 1 230 ? 14.974 -13.952 -49.232 1.00 98.20 209 SER A O 1
ATOM 1597 N N . ARG A 1 231 ? 14.343 -12.037 -48.200 1.00 99.88 210 ARG A N 1
ATOM 1598 C CA . ARG A 1 231 ? 15.301 -12.191 -47.105 1.00 92.50 210 ARG A CA 1
ATOM 1599 C C . ARG A 1 231 ? 14.879 -11.367 -45.892 1.00 81.99 210 ARG A C 1
ATOM 1600 O O . ARG A 1 231 ? 14.147 -10.373 -45.997 1.00 81.21 210 ARG A O 1
ATOM 1608 N N . GLY A 1 232 ? 15.399 -11.786 -44.741 1.00 70.59 211 GLY A N 1
ATOM 1609 C CA . GLY A 1 232 ? 15.147 -11.130 -43.482 1.00 72.51 211 GLY A CA 1
ATOM 1610 C C . GLY A 1 232 ? 15.508 -9.663 -43.455 1.00 85.10 211 GLY A C 1
ATOM 1611 O O . GLY A 1 232 ? 14.658 -8.815 -43.172 1.00 99.40 211 GLY A O 1
ATOM 1612 N N . PHE A 1 233 ? 16.751 -9.330 -43.766 1.00 87.15 212 PHE A N 1
ATOM 1613 C CA . PHE A 1 233 ? 17.224 -7.962 -43.619 1.00 84.50 212 PHE A CA 1
ATOM 1614 C C . PHE A 1 233 ? 17.388 -7.285 -44.963 1.00 84.85 212 PHE A C 1
ATOM 1615 O O . PHE A 1 233 ? 17.806 -7.913 -45.935 1.00 86.27 212 PHE A O 1
ATOM 1623 N N . ARG A 1 234 ? 17.061 -5.998 -45.004 1.00 86.02 213 ARG A N 1
ATOM 1624 C CA . ARG A 1 234 ? 17.264 -5.204 -46.218 1.00 86.87 213 ARG A CA 1
ATOM 1625 C C . ARG A 1 234 ? 18.594 -4.463 -46.129 1.00 86.84 213 ARG A C 1
ATOM 1626 O O . ARG A 1 234 ? 19.507 -4.735 -46.910 1.00 94.19 213 ARG A O 1
ATOM 1634 N N . LEU A 1 235 ? 18.717 -3.522 -45.193 1.00 92.84 214 LEU A N 1
ATOM 1635 C CA . LEU A 1 235 ? 19.971 -2.796 -45.009 1.00 89.57 214 LEU A CA 1
ATOM 1636 C C . LEU A 1 235 ? 20.956 -3.592 -44.159 1.00 85.98 214 LEU A C 1
ATOM 1637 O O . LEU A 1 235 ? 20.571 -4.405 -43.319 1.00 82.07 214 LEU A O 1
ATOM 1642 N N . ARG A 1 236 ? 22.245 -3.329 -44.367 1.00 94.02 215 ARG A N 1
ATOM 1643 C CA . ARG A 1 236 ? 23.239 -3.852 -43.442 1.00 86.73 215 ARG A CA 1
ATOM 1644 C C . ARG A 1 236 ? 23.039 -3.277 -42.047 1.00 89.09 215 ARG A C 1
ATOM 1645 O O . ARG A 1 236 ? 23.107 -4.008 -41.050 1.00 92.56 215 ARG A O 1
ATOM 1653 N N . ALA A 1 237 ? 22.767 -1.970 -41.956 1.00 90.90 216 ALA A N 1
ATOM 1654 C CA . ALA A 1 237 ? 22.614 -1.327 -40.652 1.00 85.93 216 ALA A CA 1
ATOM 1655 C C . ALA A 1 237 ? 21.498 -1.935 -39.818 1.00 80.48 216 ALA A C 1
ATOM 1656 O O . ALA A 1 237 ? 21.511 -1.769 -38.597 1.00 80.21 216 ALA A O 1
ATOM 1658 N N . ASP A 1 238 ? 20.535 -2.627 -40.438 1.00 80.73 217 ASP A N 1
ATOM 1659 C CA . ASP A 1 238 ? 19.479 -3.280 -39.663 1.00 78.19 217 ASP A CA 1
ATOM 1660 C C . ASP A 1 238 ? 19.994 -4.550 -38.996 1.00 73.04 217 ASP A C 1
ATOM 1661 O O . ASP A 1 238 ? 19.655 -4.820 -37.836 1.00 68.75 217 ASP A O 1
ATOM 1666 N N . VAL A 1 239 ? 20.823 -5.331 -39.700 1.00 64.50 218 VAL A N 1
ATOM 1667 C CA . VAL A 1 239 ? 21.596 -6.384 -39.040 1.00 63.66 218 VAL A CA 1
ATOM 1668 C C . VAL A 1 239 ? 22.430 -5.799 -37.902 1.00 66.85 218 VAL A C 1
ATOM 1669 O O . VAL A 1 239 ? 22.336 -6.247 -36.748 1.00 67.69 218 VAL A O 1
ATOM 1673 N N . ASP A 1 240 ? 23.248 -4.780 -38.209 1.00 69.40 219 ASP A N 1
ATOM 1674 C CA . ASP A 1 240 ? 24.036 -4.116 -37.167 1.00 80.43 219 ASP A CA 1
ATOM 1675 C C . ASP A 1 240 ? 23.182 -3.765 -35.948 1.00 82.00 219 ASP A C 1
ATOM 1676 O O . ASP A 1 240 ? 23.596 -3.979 -34.802 1.00 88.27 219 ASP A O 1
ATOM 1681 N N . ALA A 1 241 ? 21.973 -3.251 -36.176 1.00 75.10 220 ALA A N 1
ATOM 1682 C CA . ALA A 1 241 ? 21.166 -2.788 -35.057 1.00 67.10 220 ALA A CA 1
ATOM 1683 C C . ALA A 1 241 ? 20.643 -3.952 -34.239 1.00 70.48 220 ALA A C 1
ATOM 1684 O O . ALA A 1 241 ? 20.684 -3.908 -33.007 1.00 78.76 220 ALA A O 1
ATOM 1686 N N . TYR A 1 242 ? 20.116 -4.989 -34.902 1.00 74.06 221 TYR A N 1
ATOM 1687 C CA . TYR A 1 242 ? 19.659 -6.180 -34.177 1.00 65.84 221 TYR A CA 1
ATOM 1688 C C . TYR A 1 242 ? 20.772 -6.704 -33.285 1.00 66.97 221 TYR A C 1
ATOM 1689 O O . TYR A 1 242 ? 20.542 -7.043 -32.113 1.00 56.39 221 TYR A O 1
ATOM 1698 N N . LEU A 1 243 ? 22.007 -6.731 -33.817 1.00 63.75 222 LEU A N 1
ATOM 1699 C CA . LEU A 1 243 ? 23.132 -7.187 -33.015 1.00 60.82 222 LEU A CA 1
ATOM 1700 C C . LEU A 1 243 ? 23.377 -6.261 -31.840 1.00 62.54 222 LEU A C 1
ATOM 1701 O O . LEU A 1 243 ? 23.737 -6.717 -30.745 1.00 75.16 222 LEU A O 1
ATOM 1706 N N . HIS A 1 244 ? 23.172 -4.959 -32.028 1.00 62.06 223 HIS A N 1
ATOM 1707 C CA . HIS A 1 244 ? 23.419 -4.063 -30.908 1.00 62.82 223 HIS A CA 1
ATOM 1708 C C . HIS A 1 244 ? 22.381 -4.244 -29.806 1.00 60.47 223 HIS A C 1
ATOM 1709 O O . HIS A 1 244 ? 22.725 -4.296 -28.621 1.00 64.74 223 HIS A O 1
ATOM 1716 N N . LEU A 1 245 ? 21.105 -4.319 -30.164 1.00 58.27 224 LEU A N 1
ATOM 1717 C CA . LEU A 1 245 ? 20.104 -4.545 -29.137 1.00 56.42 224 LEU A CA 1
ATOM 1718 C C . LEU A 1 245 ? 20.377 -5.852 -28.435 1.00 57.33 224 LEU A C 1
ATOM 1719 O O . LEU A 1 245 ? 20.461 -5.893 -27.204 1.00 67.20 224 LEU A O 1
ATOM 1724 N N . PHE A 1 246 ? 20.594 -6.922 -29.207 1.00 59.04 225 PHE A N 1
ATOM 1725 C CA . PHE A 1 246 ? 20.874 -8.232 -28.615 1.00 57.06 225 PHE A CA 1
ATOM 1726 C C . PHE A 1 246 ? 22.001 -8.137 -27.603 1.00 61.00 225 PHE A C 1
ATOM 1727 O O . PHE A 1 246 ? 21.875 -8.612 -26.465 1.00 69.40 225 PHE A O 1
ATOM 1735 N N . ASP A 1 247 ? 23.102 -7.482 -27.995 1.00 62.12 226 ASP A N 1
ATOM 1736 C CA . ASP A 1 247 ? 24.193 -7.206 -27.065 1.00 69.24 226 ASP A CA 1
ATOM 1737 C C . ASP A 1 247 ? 23.691 -6.515 -25.796 1.00 67.81 226 ASP A C 1
ATOM 1738 O O . ASP A 1 247 ? 24.072 -6.887 -24.677 1.00 70.48 226 ASP A O 1
ATOM 1743 N N . CYS A 1 248 ? 22.820 -5.511 -25.950 1.00 66.83 227 CYS A N 1
ATOM 1744 C CA . CYS A 1 248 ? 22.344 -4.777 -24.782 1.00 67.37 227 CYS A CA 1
ATOM 1745 C C . CYS A 1 248 ? 21.586 -5.688 -23.833 1.00 67.11 227 CYS A C 1
ATOM 1746 O O . CYS A 1 248 ? 21.818 -5.661 -22.621 1.00 69.93 227 CYS A O 1
ATOM 1749 N N . ARG A 1 249 ? 20.676 -6.505 -24.365 1.00 71.76 228 ARG A N 1
ATOM 1750 C CA . ARG A 1 249 ? 19.952 -7.446 -23.520 1.00 71.53 228 ARG A CA 1
ATOM 1751 C C . ARG A 1 249 ? 20.918 -8.357 -22.778 1.00 80.65 228 ARG A C 1
ATOM 1752 O O . ARG A 1 249 ? 20.762 -8.576 -21.571 1.00 88.79 228 ARG A O 1
ATOM 1760 N N . GLN A 1 250 ? 21.951 -8.857 -23.467 1.00 82.80 229 GLN A N 1
ATOM 1761 C CA . GLN A 1 250 ? 22.962 -9.676 -22.799 1.00 94.18 229 GLN A CA 1
ATOM 1762 C C . GLN A 1 250 ? 23.567 -8.953 -21.595 1.00 98.96 229 GLN A C 1
ATOM 1763 O O . GLN A 1 250 ? 23.524 -9.452 -20.459 1.00 110.35 229 GLN A O 1
ATOM 1769 N N . ARG A 1 251 ? 24.128 -7.761 -21.825 1.00 93.83 230 ARG A N 1
ATOM 1770 C CA . ARG A 1 251 ? 24.806 -7.057 -20.738 1.00 92.46 230 ARG A CA 1
ATOM 1771 C C . ARG A 1 251 ? 23.850 -6.743 -19.589 1.00 88.59 230 ARG A C 1
ATOM 1772 O O . ARG A 1 251 ? 24.239 -6.817 -18.417 1.00 82.21 230 ARG A O 1
ATOM 1780 N N . PHE A 1 252 ? 22.592 -6.401 -19.901 1.00 86.47 231 PHE A N 1
ATOM 1781 C CA . PHE A 1 252 ? 21.603 -6.187 -18.844 1.00 91.94 231 PHE A CA 1
ATOM 1782 C C . PHE A 1 252 ? 21.415 -7.451 -18.017 1.00 100.07 231 PHE A C 1
ATOM 1783 O O . PHE A 1 252 ? 21.499 -7.422 -16.782 1.00 102.09 231 PHE A O 1
ATOM 1791 N N . ASP A 1 253 ? 21.187 -8.580 -18.694 1.00 104.13 232 ASP A N 1
ATOM 1792 C CA . ASP A 1 253 ? 21.050 -9.867 -18.022 1.00 107.25 232 ASP A CA 1
ATOM 1793 C C . ASP A 1 253 ? 22.284 -10.250 -17.211 1.00 105.08 232 ASP A C 1
ATOM 1794 O O . ASP A 1 253 ? 22.190 -11.142 -16.360 1.00 106.74 232 ASP A O 1
ATOM 1799 N N . LEU A 1 254 ? 23.433 -9.612 -17.450 1.00 105.02 233 LEU A N 1
ATOM 1800 C CA . LEU A 1 254 ? 24.606 -9.854 -16.611 1.00 111.58 233 LEU A CA 1
ATOM 1801 C C . LEU A 1 254 ? 24.749 -8.879 -15.443 1.00 113.46 233 LEU A C 1
ATOM 1802 O O . LEU A 1 254 ? 25.734 -8.977 -14.705 1.00 113.21 233 LEU A O 1
ATOM 1807 N N . GLY A 1 255 ? 23.811 -7.952 -15.247 1.00 110.05 234 GLY A N 1
ATOM 1808 C CA . GLY A 1 255 ? 23.884 -7.046 -14.113 1.00 112.12 234 GLY A CA 1
ATOM 1809 C C . GLY A 1 255 ? 24.541 -5.705 -14.360 1.00 113.42 234 GLY A C 1
ATOM 1810 O O . GLY A 1 255 ? 25.017 -5.078 -13.404 1.00 113.75 234 GLY A O 1
ATOM 1811 N N . GLU A 1 256 ? 24.581 -5.244 -15.604 1.00 112.27 235 GLU A N 1
ATOM 1812 C CA . GLU A 1 256 ? 25.174 -3.962 -15.967 1.00 117.07 235 GLU A CA 1
ATOM 1813 C C . GLU A 1 256 ? 24.246 -2.812 -15.563 1.00 113.33 235 GLU A C 1
ATOM 1814 O O . GLU A 1 256 ? 23.027 -2.902 -15.743 1.00 109.48 235 GLU A O 1
ATOM 1820 N N . PRO A 1 257 ? 24.789 -1.727 -15.013 1.00 113.27 236 PRO A N 1
ATOM 1821 C CA . PRO A 1 257 ? 23.933 -0.608 -14.591 1.00 110.28 236 PRO A CA 1
ATOM 1822 C C . PRO A 1 257 ? 23.280 0.078 -15.779 1.00 104.60 236 PRO A C 1
ATOM 1823 O O . PRO A 1 257 ? 23.918 0.339 -16.800 1.00 109.22 236 PRO A O 1
ATOM 1827 N N . LEU A 1 258 ? 22.002 0.405 -15.629 1.00 98.41 237 LEU A N 1
ATOM 1828 C CA . LEU A 1 258 ? 21.299 1.003 -16.750 1.00 92.47 237 LEU A CA 1
ATOM 1829 C C . LEU A 1 258 ? 21.897 2.321 -17.203 1.00 88.85 237 LEU A C 1
ATOM 1830 O O . LEU A 1 258 ? 21.520 2.785 -18.275 1.00 84.39 237 LEU A O 1
ATOM 1835 N N . GLU A 1 259 ? 22.774 2.957 -16.423 1.00 92.21 238 GLU A N 1
ATOM 1836 C CA . GLU A 1 259 ? 23.281 4.265 -16.829 1.00 94.88 238 GLU A CA 1
ATOM 1837 C C . GLU A 1 259 ? 24.008 4.167 -18.165 1.00 93.75 238 GLU A C 1
ATOM 1838 O O . GLU A 1 259 ? 23.660 4.854 -19.139 1.00 101.47 238 GLU A O 1
ATOM 1844 N N . GLU A 1 260 ? 24.991 3.271 -18.247 1.00 92.51 239 GLU A N 1
ATOM 1845 C CA . GLU A 1 260 ? 25.716 3.092 -19.500 1.00 102.09 239 GLU A CA 1
ATOM 1846 C C . GLU A 1 260 ? 24.920 2.266 -20.505 1.00 99.04 239 GLU A C 1
ATOM 1847 O O . GLU A 1 260 ? 25.085 2.445 -21.721 1.00 97.35 239 GLU A O 1
ATOM 1853 N N . LEU A 1 261 ? 24.041 1.382 -20.028 1.00 96.51 240 LEU A N 1
ATOM 1854 C CA . LEU A 1 261 ? 23.131 0.691 -20.936 1.00 92.15 240 LEU A CA 1
ATOM 1855 C C . LEU A 1 261 ? 22.317 1.687 -21.748 1.00 86.66 240 LEU A C 1
ATOM 1856 O O . LEU A 1 261 ? 22.278 1.613 -22.981 1.00 88.44 240 LEU A O 1
ATOM 1861 N N . LEU A 1 262 ? 21.682 2.647 -21.065 1.00 81.01 241 LEU A N 1
ATOM 1862 C CA . LEU A 1 262 ? 20.829 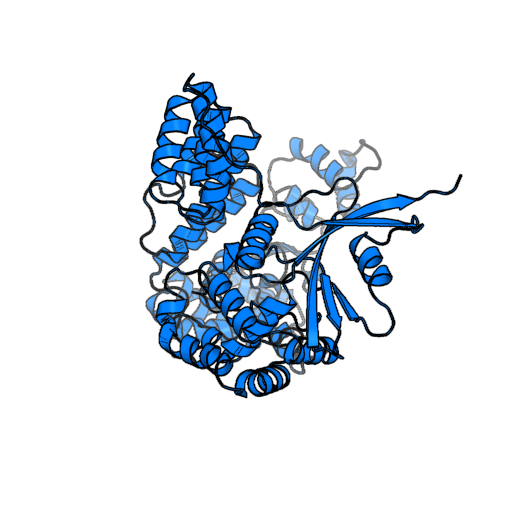3.632 -21.724 1.00 81.52 241 LEU A CA 1
ATOM 1863 C C . LEU A 1 262 ? 21.643 4.582 -22.578 1.00 85.91 241 LEU A C 1
ATOM 1864 O O . LEU A 1 262 ? 21.199 4.965 -23.670 1.00 89.06 241 LEU A O 1
ATOM 1869 N N . ALA A 1 263 ? 22.813 5.008 -22.074 1.00 88.09 242 ALA A N 1
ATOM 1870 C CA . ALA A 1 263 ? 23.729 5.792 -22.904 1.00 93.02 242 ALA A CA 1
ATOM 1871 C C . ALA A 1 263 ? 23.995 5.103 -24.242 1.00 95.68 242 ALA A C 1
ATOM 1872 O O . ALA A 1 263 ? 24.049 5.768 -25.286 1.00 91.30 242 ALA A O 1
ATOM 1874 N N . GLY A 1 264 ? 24.137 3.768 -24.230 1.00 98.69 243 GLY A N 1
ATOM 1875 C CA . GLY A 1 264 ? 24.488 3.039 -25.443 1.00 97.66 243 GLY A CA 1
ATOM 1876 C C . GLY A 1 264 ? 23.354 2.845 -26.427 1.00 93.83 243 GLY A C 1
ATOM 1877 O O . GLY A 1 264 ? 23.584 2.842 -27.643 1.00 88.82 243 GLY A O 1
ATOM 1878 N N . LEU A 1 265 ? 22.131 2.672 -25.927 1.00 97.47 244 LEU A N 1
ATOM 1879 C CA . LEU A 1 265 ? 20.959 2.576 -26.783 1.00 89.51 244 LEU A CA 1
ATOM 1880 C C . LEU A 1 265 ? 20.774 3.843 -27.611 1.00 92.94 244 LEU A C 1
ATOM 1881 O O . LEU A 1 265 ? 21.207 4.933 -27.218 1.00 98.01 244 LEU A O 1
ATOM 1886 N N . PRO A 1 266 ? 20.142 3.728 -28.771 1.00 87.66 245 PRO A N 1
ATOM 1887 C CA . PRO A 1 266 ? 19.704 4.935 -29.471 1.00 89.60 245 PRO A CA 1
ATOM 1888 C C . PRO A 1 266 ? 18.504 5.530 -28.755 1.00 85.39 245 PRO A C 1
ATOM 1889 O O . PRO A 1 266 ? 17.645 4.810 -28.241 1.00 81.24 245 PRO A O 1
ATOM 1893 N N . GLY A 1 267 ? 18.488 6.854 -28.668 1.00 88.06 246 GLY A N 1
ATOM 1894 C CA . GLY A 1 267 ? 17.332 7.568 -28.172 1.00 97.49 246 GLY A CA 1
ATOM 1895 C C . GLY A 1 267 ? 16.258 7.727 -29.230 1.00 115.87 246 GLY A C 1
ATOM 1896 O O . GLY A 1 267 ? 15.069 7.544 -28.951 1.00 115.88 246 GLY A O 1
ATOM 1897 N N . GLU A 1 268 ? 16.667 8.067 -30.452 1.00 130.42 247 GLU A N 1
ATOM 1898 C CA . GLU A 1 268 ? 15.719 8.208 -31.547 1.00 138.27 247 GLU A CA 1
ATOM 1899 C C . GLU A 1 268 ? 15.158 6.837 -31.938 1.00 133.67 247 GLU A C 1
ATOM 1900 O O . GLU A 1 268 ? 15.857 5.825 -31.842 1.00 135.38 247 GLU A O 1
ATOM 1906 N N . PRO A 1 269 ? 13.895 6.770 -32.366 1.00 116.83 248 PRO A N 1
ATOM 1907 C CA . PRO A 1 269 ? 13.343 5.488 -32.826 1.00 109.29 248 PRO A CA 1
ATOM 1908 C C . PRO A 1 269 ? 13.907 5.064 -34.182 1.00 107.30 248 PRO A C 1
ATOM 1909 O O . PRO A 1 269 ? 14.256 5.891 -35.030 1.00 106.70 248 PRO A O 1
ATOM 1913 N N . TYR A 1 270 ? 13.998 3.746 -34.377 1.00 101.49 249 TYR A N 1
ATOM 1914 C CA . TYR A 1 270 ? 14.539 3.207 -35.620 1.00 98.40 249 TYR A CA 1
ATOM 1915 C C . TYR A 1 270 ? 13.551 3.402 -36.760 1.00 101.53 249 TYR A C 1
ATOM 1916 O O . TYR A 1 270 ? 12.331 3.390 -36.566 1.00 98.64 249 TYR A O 1
ATOM 1925 N N . ALA A 1 271 ? 14.094 3.576 -37.966 1.00 106.52 250 ALA A N 1
ATOM 1926 C CA . ALA A 1 271 ? 13.246 3.596 -39.149 1.00 108.21 250 ALA A CA 1
ATOM 1927 C C . ALA A 1 271 ? 12.502 2.273 -39.302 1.00 105.93 250 ALA A C 1
ATOM 1928 O O . ALA A 1 271 ? 11.269 2.248 -39.369 1.00 101.96 250 ALA A O 1
ATOM 1930 N N . ASN A 1 272 ? 13.233 1.163 -39.329 1.00 104.74 251 ASN A N 1
ATOM 1931 C CA . ASN A 1 272 ? 12.622 -0.142 -39.548 1.00 104.16 251 ASN A CA 1
ATOM 1932 C C . ASN A 1 272 ? 11.699 -0.492 -38.389 1.00 102.30 251 ASN A C 1
ATOM 1933 O O . ASN A 1 272 ? 12.154 -0.533 -37.237 1.00 102.43 251 ASN A O 1
ATOM 1938 N N . PRO A 1 273 ? 10.412 -0.744 -38.638 1.00 104.47 252 PRO A N 1
ATOM 1939 C CA . PRO A 1 273 ? 9.480 -0.942 -37.516 1.00 100.47 252 PRO A CA 1
ATOM 1940 C C . PRO A 1 273 ? 9.713 -2.226 -36.742 1.00 97.99 252 PRO A C 1
ATOM 1941 O O . PRO A 1 273 ? 9.647 -2.214 -35.505 1.00 104.27 252 PRO A O 1
ATOM 1945 N N . TRP A 1 274 ? 9.985 -3.338 -37.428 1.00 94.90 253 TRP A N 1
ATOM 1946 C CA . TRP A 1 274 ? 10.157 -4.602 -36.718 1.00 99.94 253 TRP A CA 1
ATOM 1947 C C . TRP A 1 274 ? 11.377 -4.559 -35.800 1.00 101.21 253 TRP A C 1
ATOM 1948 O O . TRP A 1 274 ? 11.405 -5.251 -34.771 1.00 101.32 253 TRP A O 1
ATOM 1959 N N . LEU A 1 275 ? 12.360 -3.708 -36.138 1.00 99.18 254 LEU A N 1
ATOM 1960 C CA . LEU A 1 275 ? 13.517 -3.451 -35.278 1.00 88.46 254 LEU A CA 1
ATOM 1961 C C . LEU A 1 275 ? 13.148 -2.559 -34.090 1.00 95.52 254 LEU A C 1
ATOM 1962 O O . LEU A 1 275 ? 13.601 -2.792 -32.955 1.00 96.06 254 LEU A O 1
ATOM 1967 N N . GLU A 1 276 ? 12.325 -1.527 -34.342 1.00 95.50 255 GLU A N 1
ATOM 1968 C CA . GLU A 1 276 ? 11.823 -0.656 -33.282 1.00 87.16 255 GLU A CA 1
ATOM 1969 C C . GLU A 1 276 ? 10.997 -1.436 -32.265 1.00 81.78 255 GLU A C 1
ATOM 1970 O O . GLU A 1 276 ? 10.911 -1.040 -31.095 1.00 79.54 255 GLU A O 1
ATOM 1976 N N . GLY A 1 277 ? 10.399 -2.554 -32.684 1.00 78.64 256 GLY A N 1
ATOM 1977 C CA . GLY A 1 277 ? 9.783 -3.451 -31.720 1.00 65.70 256 GLY A CA 1
ATOM 1978 C C . GLY A 1 277 ? 10.781 -4.009 -30.725 1.00 71.43 256 GLY A C 1
ATOM 1979 O O . GLY A 1 277 ? 10.557 -3.974 -29.516 1.00 83.42 256 GLY A O 1
ATOM 1980 N N . ARG A 1 278 ? 11.901 -4.533 -31.225 1.00 78.36 257 ARG A N 1
ATOM 1981 C CA . ARG A 1 278 ? 12.949 -5.046 -30.343 1.00 79.25 257 ARG A CA 1
ATOM 1982 C C . ARG A 1 278 ? 13.441 -3.968 -29.384 1.00 66.73 257 ARG A C 1
ATOM 1983 O O . ARG A 1 278 ? 13.567 -4.202 -28.172 1.00 64.84 257 ARG A O 1
ATOM 1991 N N . ARG A 1 279 ? 13.745 -2.781 -29.914 1.00 64.25 258 ARG A N 1
ATOM 1992 C CA . ARG A 1 279 ? 14.221 -1.710 -29.043 1.00 67.93 258 ARG A CA 1
ATOM 1993 C C . ARG A 1 279 ? 13.212 -1.411 -27.955 1.00 69.08 258 ARG A C 1
ATOM 1994 O O . ARG A 1 279 ? 13.554 -1.302 -26.765 1.00 60.41 258 ARG A O 1
ATOM 2002 N N . VAL A 1 280 ? 11.958 -1.271 -28.363 1.00 77.70 259 VAL A N 1
ATOM 2003 C CA . VAL A 1 280 ? 10.898 -0.819 -27.475 1.00 78.82 259 VAL A CA 1
ATOM 2004 C C . VAL A 1 280 ? 10.628 -1.864 -26.389 1.00 70.96 259 VAL A C 1
ATOM 2005 O O . VAL A 1 280 ? 10.407 -1.525 -25.214 1.00 63.44 259 VAL A O 1
ATOM 2009 N N . LYS A 1 281 ? 10.715 -3.151 -26.749 1.00 63.95 260 LYS A N 1
ATOM 2010 C CA . LYS A 1 281 ? 10.646 -4.204 -25.746 1.00 65.89 260 LYS A CA 1
ATOM 2011 C C . LYS A 1 281 ? 11.770 -4.050 -24.733 1.00 66.79 260 LYS A C 1
ATOM 2012 O O . LYS A 1 281 ? 11.551 -4.155 -23.516 1.00 66.29 260 LYS A O 1
ATOM 2018 N N . LEU A 1 282 ? 12.978 -3.761 -25.219 1.00 62.04 261 LEU A N 1
ATOM 2019 C CA . LEU A 1 282 ? 14.122 -3.681 -24.320 1.00 66.55 261 LEU A CA 1
ATOM 2020 C C . LEU A 1 282 ? 13.952 -2.548 -23.312 1.00 63.69 261 LEU A C 1
ATOM 2021 O O . LEU A 1 282 ? 14.125 -2.741 -22.100 1.00 66.73 261 LEU A O 1
ATOM 2026 N N . LEU A 1 283 ? 13.602 -1.355 -23.797 1.00 63.48 262 LEU A N 1
ATOM 2027 C CA . LEU A 1 283 ? 13.236 -0.267 -22.894 1.00 69.70 262 LEU A CA 1
ATOM 2028 C C . LEU A 1 283 ? 12.231 -0.731 -21.852 1.00 69.88 262 LEU A C 1
ATOM 2029 O O . LEU A 1 283 ? 12.381 -0.452 -20.653 1.00 72.88 262 LEU A O 1
ATOM 2034 N N . PHE A 1 284 ? 11.190 -1.439 -22.299 1.00 69.28 263 PHE A N 1
ATOM 2035 C CA . PHE A 1 284 ? 10.176 -1.937 -21.372 1.00 69.89 263 PHE A CA 1
ATOM 2036 C C . PHE A 1 284 ? 10.822 -2.701 -20.214 1.00 71.81 263 PHE A C 1
ATOM 2037 O O . PHE A 1 284 ? 10.632 -2.353 -19.041 1.00 79.02 263 PHE A O 1
ATOM 2045 N N . GLN A 1 285 ? 11.633 -3.718 -20.524 1.00 60.88 264 GLN A N 1
ATOM 2046 C CA . GLN A 1 285 ? 12.214 -4.508 -19.444 1.00 66.86 264 GLN A CA 1
ATOM 2047 C C . GLN A 1 285 ? 13.102 -3.655 -18.544 1.00 76.24 264 GLN A C 1
ATOM 2048 O O . GLN A 1 285 ? 13.114 -3.842 -17.316 1.00 78.29 264 GLN A O 1
ATOM 2054 N N . PHE A 1 286 ? 13.853 -2.713 -19.132 1.00 73.51 265 PHE A N 1
ATOM 2055 C CA . PHE A 1 286 ? 14.629 -1.787 -18.308 1.00 71.29 265 PHE A CA 1
ATOM 2056 C C . PHE A 1 286 ? 13.733 -1.135 -17.269 1.00 76.41 265 PHE A C 1
ATOM 2057 O O . PHE A 1 286 ? 14.051 -1.109 -16.071 1.00 73.86 265 PHE A O 1
ATOM 2065 N N . ALA A 1 287 ? 12.586 -0.625 -17.723 1.00 73.38 266 ALA A N 1
ATOM 2066 C CA . ALA A 1 287 ? 11.637 0.014 -16.824 1.00 70.95 266 ALA A CA 1
ATOM 2067 C C . ALA A 1 287 ? 11.154 -0.944 -15.742 1.00 66.03 266 ALA A C 1
ATOM 2068 O O . ALA A 1 287 ? 11.088 -0.573 -14.565 1.00 70.74 266 ALA A O 1
ATOM 2070 N N . GLN A 1 288 ? 10.796 -2.177 -16.117 1.00 61.82 267 GLN A N 1
ATOM 2071 C CA . GLN A 1 288 ? 10.362 -3.135 -15.102 1.00 63.97 267 GLN A CA 1
ATOM 2072 C C . GLN A 1 288 ? 11.423 -3.289 -14.033 1.00 72.38 267 GLN A C 1
ATOM 2073 O O . GLN A 1 288 ? 11.132 -3.221 -12.831 1.00 79.15 267 GLN A O 1
ATOM 2079 N N . HIS A 1 289 ? 12.670 -3.482 -14.460 1.00 75.38 268 HIS A N 1
ATOM 2080 C CA . HIS A 1 289 ? 13.769 -3.577 -13.514 1.00 70.81 268 HIS A CA 1
ATOM 2081 C C . HIS A 1 289 ? 13.795 -2.356 -12.600 1.00 74.87 268 HIS A C 1
ATOM 2082 O O . HIS A 1 289 ? 13.952 -2.482 -11.381 1.00 79.00 268 HIS A O 1
ATOM 2089 N N . CYS A 1 290 ? 13.600 -1.164 -13.170 1.00 73.33 269 CYS A N 1
ATOM 2090 C CA . CYS A 1 290 ? 13.619 0.049 -12.357 1.00 77.83 269 CYS A CA 1
ATOM 2091 C C . CYS A 1 290 ? 12.537 0.012 -11.295 1.00 83.34 269 CYS A C 1
ATOM 2092 O O . CYS A 1 290 ? 12.788 0.308 -10.119 1.00 84.04 269 CYS A O 1
ATOM 2095 N N . GLU A 1 291 ? 11.316 -0.336 -11.705 1.00 81.58 270 GLU A N 1
ATOM 2096 C CA . GLU A 1 291 ? 10.200 -0.412 -10.775 1.00 79.16 270 GLU A CA 1
ATOM 2097 C C . GLU A 1 291 ? 10.511 -1.385 -9.650 1.00 81.21 270 GLU A C 1
ATOM 2098 O O . GLU A 1 291 ? 10.162 -1.134 -8.491 1.00 92.00 270 GLU A O 1
ATOM 2104 N N . LYS A 1 292 ? 11.203 -2.485 -9.964 1.00 78.02 271 LYS A N 1
ATOM 2105 C CA . LYS A 1 292 ? 11.614 -3.413 -8.916 1.00 84.20 271 LYS A CA 1
ATOM 2106 C C . LYS A 1 292 ? 12.529 -2.729 -7.909 1.00 90.02 271 LYS A C 1
ATOM 2107 O O . LYS A 1 292 ? 12.357 -2.878 -6.693 1.00 94.70 271 LYS A O 1
ATOM 2113 N N . GLN A 1 293 ? 13.501 -1.960 -8.401 1.00 90.41 272 GLN A N 1
ATOM 2114 C CA . GLN A 1 293 ? 14.399 -1.169 -7.561 1.00 91.37 272 GLN A CA 1
ATOM 2115 C C . GLN A 1 293 ? 13.691 -0.029 -6.849 1.00 88.20 272 GLN A C 1
ATOM 2116 O O . GLN A 1 293 ? 14.345 0.707 -6.100 1.00 92.01 272 GLN A O 1
ATOM 2122 N N . ARG A 1 294 ? 12.402 0.177 -7.120 1.00 79.90 273 ARG A N 1
ATOM 2123 C CA . ARG A 1 294 ? 11.638 1.282 -6.555 1.00 74.79 273 ARG A CA 1
ATOM 2124 C C . ARG A 1 294 ? 12.186 2.632 -7.007 1.00 74.31 273 ARG A C 1
ATOM 2125 O O . ARG A 1 294 ? 12.006 3.643 -6.323 1.00 71.54 273 ARG A O 1
ATOM 2133 N N . ASP A 1 295 ? 12.809 2.683 -8.190 1.00 78.71 274 ASP A N 1
ATOM 2134 C CA . ASP A 1 295 ? 13.163 3.962 -8.798 1.00 85.65 274 ASP A CA 1
ATOM 2135 C C . ASP A 1 295 ? 12.030 4.268 -9.775 1.00 80.24 274 ASP A C 1
ATOM 2136 O O . ASP A 1 295 ? 12.040 3.857 -10.940 1.00 72.57 274 ASP A O 1
ATOM 2141 N N . PHE A 1 296 ? 11.083 5.058 -9.300 1.00 81.01 275 PHE A N 1
ATOM 2142 C CA . PHE A 1 296 ? 9.818 5.209 -9.990 1.00 74.44 275 PHE A CA 1
ATOM 2143 C C . PHE A 1 296 ? 9.881 6.269 -11.066 1.00 77.88 275 PHE A C 1
ATOM 2144 O O . PHE A 1 296 ? 9.238 6.135 -12.113 1.00 86.45 275 PHE A O 1
ATOM 2152 N N . ASP A 1 297 ? 10.651 7.323 -10.823 1.00 72.79 276 ASP A N 1
ATOM 2153 C CA . ASP A 1 297 ? 10.776 8.357 -11.830 1.00 71.31 276 ASP A CA 1
ATOM 2154 C C . ASP A 1 297 ? 11.438 7.799 -13.086 1.00 73.28 276 ASP A C 1
ATOM 2155 O O . ASP A 1 297 ? 10.949 8.005 -14.203 1.00 73.14 276 ASP A O 1
ATOM 2160 N N . LEU A 1 298 ? 12.501 7.019 -12.922 1.00 74.56 277 LEU A N 1
ATOM 2161 C CA . LEU A 1 298 ? 13.173 6.489 -14.101 1.00 69.67 277 LEU A CA 1
ATOM 2162 C C . LEU A 1 298 ? 12.310 5.455 -14.814 1.00 70.62 277 LEU A C 1
ATOM 2163 O O . LEU A 1 298 ? 12.275 5.428 -16.051 1.00 67.89 277 LEU A O 1
ATOM 2168 N N . ALA A 1 299 ? 11.612 4.596 -14.054 1.00 73.87 278 ALA A N 1
ATOM 2169 C CA . ALA A 1 299 ? 10.679 3.640 -14.660 1.00 67.60 278 ALA A CA 1
ATOM 2170 C C . ALA A 1 299 ? 9.637 4.363 -15.496 1.00 67.24 278 ALA A C 1
ATOM 2171 O O . ALA A 1 299 ? 9.410 4.023 -16.661 1.00 61.02 278 ALA A O 1
ATOM 2173 N N . GLN A 1 300 ? 9.014 5.383 -14.916 1.00 61.56 279 GLN A N 1
ATOM 2174 C CA . GLN A 1 300 ? 8.083 6.211 -15.661 1.00 62.14 279 GLN A CA 1
ATOM 2175 C C . GLN A 1 300 ? 8.709 6.746 -16.951 1.00 70.13 279 GLN A C 1
ATOM 2176 O O . GLN A 1 300 ? 8.122 6.622 -18.031 1.00 65.16 279 GLN A O 1
ATOM 2182 N N . ARG A 1 301 ? 9.891 7.372 -16.856 1.00 66.22 280 ARG A N 1
ATOM 2183 C CA . ARG A 1 301 ? 10.570 7.880 -18.049 1.00 63.14 280 ARG A CA 1
ATOM 2184 C C . ARG A 1 301 ? 10.694 6.797 -19.123 1.00 66.24 280 ARG A C 1
ATOM 2185 O O . ARG A 1 301 ? 10.290 6.991 -20.285 1.00 63.89 280 ARG A O 1
ATOM 2193 N N . LEU A 1 302 ? 11.240 5.632 -18.740 1.00 51.30 281 LEU A N 1
ATOM 2194 C CA . LEU A 1 302 ? 11.538 4.589 -19.722 1.00 57.60 281 LEU A CA 1
ATOM 2195 C C . LEU A 1 302 ? 10.260 3.989 -20.308 1.00 56.06 281 LEU A C 1
ATOM 2196 O O . LEU A 1 302 ? 10.168 3.786 -21.520 1.00 68.91 281 LEU A O 1
ATOM 2201 N N . TYR A 1 303 ? 9.259 3.698 -19.471 1.00 51.90 282 TYR A N 1
ATOM 2202 C CA . TYR A 1 303 ? 7.948 3.297 -19.997 1.00 59.93 282 TYR A CA 1
ATOM 2203 C C . TYR A 1 303 ? 7.375 4.343 -20.963 1.00 59.81 282 TYR A C 1
ATOM 2204 O O . TYR A 1 303 ? 6.827 3.995 -22.017 1.00 59.16 282 TYR A O 1
ATOM 2213 N N . ARG A 1 304 ? 7.480 5.630 -20.614 1.00 54.99 283 ARG A N 1
ATOM 2214 C CA . ARG A 1 304 ? 6.888 6.670 -21.445 1.00 51.57 283 ARG A CA 1
ATOM 2215 C C . ARG A 1 304 ? 7.557 6.780 -22.801 1.00 60.55 283 ARG A C 1
ATOM 2216 O O . ARG A 1 304 ? 6.896 7.145 -23.776 1.00 63.39 283 ARG A O 1
ATOM 2224 N N . GLN A 1 305 ? 8.840 6.449 -22.917 1.00 68.75 284 GLN A N 1
ATOM 2225 C CA . GLN A 1 305 ? 9.443 6.511 -24.251 1.00 68.08 284 GLN A CA 1
ATOM 2226 C C . GLN A 1 305 ? 9.330 5.193 -25.024 1.00 65.87 284 GLN A C 1
ATOM 2227 O O . GLN A 1 305 ? 9.959 5.047 -26.074 1.00 71.13 284 GLN A O 1
ATOM 2233 N N . SER A 1 306 ? 8.558 4.234 -24.529 1.00 63.93 285 SER A N 1
ATOM 2234 C CA . SER A 1 306 ? 8.325 2.973 -25.219 1.00 67.08 285 SER A CA 1
ATOM 2235 C C . SER A 1 306 ? 6.886 2.872 -25.729 1.00 81.47 285 SER A C 1
ATOM 2236 O O . SER A 1 306 ? 5.931 3.200 -25.008 1.00 92.65 285 SER A O 1
ATOM 2239 N N . SER A 1 307 ? 6.732 2.416 -26.976 1.00 79.10 286 SER A N 1
ATOM 2240 C CA . SER A 1 307 ? 5.424 2.138 -27.569 1.00 78.16 286 SER A CA 1
ATOM 2241 C C . SER A 1 307 ? 5.010 0.679 -27.399 1.00 69.20 286 SER A C 1
ATOM 2242 O O . SER A 1 307 ? 4.011 0.249 -27.988 1.00 65.90 286 SER A O 1
ATOM 2245 N N . HIS A 1 308 ? 5.780 -0.088 -26.636 1.00 69.35 287 HIS A N 1
ATOM 2246 C CA . HIS A 1 308 ? 5.456 -1.478 -26.349 1.00 76.85 287 HIS A CA 1
ATOM 2247 C C . HIS A 1 308 ? 4.030 -1.594 -25.806 1.00 83.42 287 HIS A C 1
ATOM 2248 O O . HIS A 1 308 ? 3.579 -0.723 -25.048 1.00 87.26 287 HIS A O 1
ATOM 2255 N N . PRO A 1 309 ? 3.292 -2.639 -26.165 1.00 84.06 288 PRO A N 1
ATOM 2256 C CA . PRO A 1 309 ? 1.893 -2.731 -25.719 1.00 84.95 288 PRO A CA 1
ATOM 2257 C C . PRO A 1 309 ? 1.805 -2.869 -24.202 1.00 76.43 288 PRO A C 1
ATOM 2258 O O . PRO A 1 309 ? 2.514 -3.671 -23.592 1.00 77.41 288 PRO A O 1
ATOM 2262 N N . GLY A 1 310 ? 0.937 -2.065 -23.585 1.00 70.22 289 GLY A N 1
ATOM 2263 C CA . GLY A 1 310 ? 0.821 -2.060 -22.137 1.00 62.24 289 GLY A CA 1
ATOM 2264 C C . GLY A 1 310 ? 1.796 -1.157 -21.400 1.00 62.33 289 GLY A C 1
ATOM 2265 O O . GLY A 1 310 ? 1.717 -1.072 -20.168 1.00 60.52 289 GLY A O 1
ATOM 2266 N N . ALA A 1 311 ? 2.688 -0.454 -22.114 1.00 59.72 290 ALA A N 1
ATOM 2267 C CA . ALA A 1 311 ? 3.679 0.405 -21.475 1.00 56.21 290 ALA A CA 1
ATOM 2268 C C . ALA A 1 311 ? 3.082 1.696 -20.920 1.00 61.62 290 ALA A C 1
ATOM 2269 O O . ALA A 1 311 ? 3.450 2.120 -19.821 1.00 55.74 290 ALA A O 1
ATOM 2271 N N . ARG A 1 312 ? 2.204 2.367 -21.671 1.00 58.64 291 ARG A N 1
ATOM 2272 C CA . ARG A 1 312 ? 1.582 3.589 -21.163 1.00 54.77 291 ARG A CA 1
ATOM 2273 C C . ARG A 1 312 ? 0.945 3.358 -19.797 1.00 59.25 291 ARG A C 1
ATOM 2274 O O . ARG A 1 312 ? 1.127 4.150 -18.861 1.00 59.50 291 ARG A O 1
ATOM 2282 N N . LEU A 1 313 ? 0.202 2.262 -19.670 1.00 69.46 292 LEU A N 1
ATOM 2283 C CA . LEU A 1 313 ? -0.387 1.879 -18.391 1.00 65.51 292 LEU A CA 1
ATOM 2284 C C . LEU A 1 313 ? 0.672 1.776 -17.304 1.00 62.91 292 LEU A C 1
ATOM 2285 O O . LEU A 1 313 ? 0.503 2.307 -16.198 1.00 62.01 292 LEU A O 1
ATOM 2290 N N . ARG A 1 314 ? 1.772 1.076 -17.596 1.00 60.89 293 ARG A N 1
ATOM 2291 C CA . ARG A 1 314 ? 2.829 0.946 -16.601 1.00 57.22 293 ARG A CA 1
ATOM 2292 C C . ARG A 1 314 ? 3.438 2.303 -16.249 1.00 62.99 293 ARG A C 1
ATOM 2293 O O . ARG A 1 314 ? 3.927 2.492 -15.133 1.00 72.66 293 ARG A O 1
ATOM 2301 N N . ALA A 1 315 ? 3.409 3.266 -17.166 1.00 53.48 294 ALA A N 1
ATOM 2302 C CA . ALA A 1 315 ? 3.921 4.586 -16.829 1.00 57.00 294 ALA A CA 1
ATOM 2303 C C . ALA A 1 315 ? 2.964 5.322 -15.888 1.00 60.47 294 ALA A C 1
ATOM 2304 O O . ALA A 1 315 ? 3.401 5.929 -14.900 1.00 56.40 294 ALA A O 1
ATOM 2306 N N . ILE A 1 316 ? 1.652 5.292 -16.176 1.00 54.42 295 ILE A N 1
ATOM 2307 C CA . ILE A 1 316 ? 0.686 5.877 -15.236 1.00 53.81 295 ILE A CA 1
ATOM 2308 C C . ILE A 1 316 ? 0.871 5.269 -13.852 1.00 55.12 295 ILE A C 1
ATOM 2309 O O . ILE A 1 316 ? 1.039 5.976 -12.846 1.00 54.91 295 ILE A O 1
ATOM 2314 N N . ARG A 1 317 ? 0.865 3.940 -13.787 1.00 57.16 296 ARG A N 1
ATOM 2315 C CA . ARG A 1 317 ? 0.999 3.283 -12.497 1.00 65.51 296 ARG A CA 1
ATOM 2316 C C . ARG A 1 317 ? 2.323 3.634 -11.824 1.00 72.60 296 ARG A C 1
ATOM 2317 O O . ARG A 1 317 ? 2.365 3.779 -10.598 1.00 85.17 296 ARG A O 1
ATOM 2325 N N . SER A 1 318 ? 3.408 3.808 -12.593 1.00 66.94 297 SER A N 1
ATOM 2326 C CA . SER A 1 318 ? 4.671 4.201 -11.971 1.00 65.96 297 SER A CA 1
ATOM 2327 C C . SER A 1 318 ? 4.597 5.609 -11.399 1.00 61.24 297 SER A C 1
ATOM 2328 O O . SER A 1 318 ? 5.068 5.849 -10.283 1.00 57.97 297 SER A O 1
ATOM 2331 N N . LEU A 1 319 ? 4.022 6.557 -12.145 1.00 54.93 298 LEU A N 1
ATOM 2332 C CA . LEU A 1 319 ? 3.857 7.897 -11.596 1.00 60.44 298 LEU A CA 1
ATOM 2333 C C . LEU A 1 319 ? 3.065 7.844 -10.299 1.00 67.56 298 LEU A C 1
ATOM 2334 O O . LEU A 1 319 ? 3.472 8.430 -9.282 1.00 63.61 298 LEU A O 1
ATOM 2339 N N . GLU A 1 320 ? 1.947 7.105 -10.302 1.00 65.23 299 GLU A N 1
ATOM 2340 C CA . GLU A 1 320 ? 1.173 6.965 -9.072 1.00 73.09 299 GLU A CA 1
ATOM 2341 C C . GLU A 1 320 ? 2.050 6.447 -7.929 1.00 74.19 299 GLU A C 1
ATOM 2342 O O . GLU A 1 320 ? 2.051 7.012 -6.830 1.00 81.15 299 GLU A O 1
ATOM 2348 N N . ARG A 1 321 ? 2.823 5.382 -8.178 1.00 68.63 300 ARG A N 1
ATOM 2349 C CA . ARG A 1 321 ? 3.711 4.864 -7.143 1.00 64.08 300 ARG A CA 1
ATOM 2350 C C . ARG A 1 321 ? 4.744 5.908 -6.716 1.00 73.49 300 ARG A C 1
ATOM 2351 O O . ARG A 1 321 ? 5.113 5.968 -5.538 1.00 81.06 300 ARG A O 1
ATOM 2359 N N . GLY A 1 322 ? 5.196 6.760 -7.636 1.00 67.26 301 GLY A N 1
ATOM 2360 C CA . GLY A 1 322 ? 6.148 7.791 -7.270 1.00 74.04 301 GLY A CA 1
ATOM 2361 C C . GLY A 1 322 ? 5.546 9.017 -6.632 1.00 81.10 301 GLY A C 1
ATOM 2362 O O . GLY A 1 322 ? 6.199 10.064 -6.552 1.00 80.92 301 GLY A O 1
ATOM 2363 N N . GLU A 1 323 ? 4.289 8.908 -6.200 1.00 81.82 302 GLU A N 1
ATOM 2364 C CA . GLU A 1 323 ? 3.515 10.013 -5.642 1.00 80.88 302 GLU A CA 1
ATOM 2365 C C . GLU A 1 323 ? 3.414 11.194 -6.612 1.00 74.99 302 GLU A C 1
ATOM 2366 O O . GLU A 1 323 ? 3.218 12.333 -6.195 1.00 81.23 302 GLU A O 1
ATOM 2372 N N . ARG A 1 324 ? 3.502 10.949 -7.921 1.00 64.48 303 ARG A N 1
ATOM 2373 C CA . ARG A 1 324 ? 3.271 12.021 -8.887 1.00 66.99 303 ARG A CA 1
ATOM 2374 C C . ARG A 1 324 ? 1.859 11.811 -9.423 1.00 69.19 303 ARG A C 1
ATOM 2375 O O . ARG A 1 324 ? 1.640 11.199 -10.472 1.00 65.90 303 ARG A O 1
ATOM 2383 N N . PHE A 1 325 ? 0.909 12.454 -8.759 1.00 73.12 304 PHE A N 1
ATOM 2384 C CA . PHE A 1 325 ? -0.497 12.198 -9.033 1.00 68.74 304 PHE A CA 1
ATOM 2385 C C . PHE A 1 325 ? -1.040 13.032 -10.183 1.00 70.72 304 PHE A C 1
ATOM 2386 O O . PHE A 1 325 ? -1.908 12.566 -10.923 1.00 76.90 304 PHE A O 1
ATOM 2394 N N . ALA A 1 326 ? -0.578 14.273 -10.321 1.00 69.41 305 ALA A N 1
ATOM 2395 C CA . ALA A 1 326 ? -1.124 15.141 -11.351 1.00 53.25 305 ALA A CA 1
ATOM 2396 C C . ALA A 1 326 ? -0.683 14.674 -12.723 1.00 65.18 305 ALA A C 1
ATOM 2397 O O . ALA A 1 326 ? -1.484 14.635 -13.660 1.00 57.97 305 ALA A O 1
ATOM 2399 N N . GLU A 1 327 ? 0.586 14.290 -12.858 1.00 69.21 306 GLU A N 1
ATOM 2400 C CA . GLU A 1 327 ? 1.036 13.726 -14.121 1.00 64.62 306 GLU A CA 1
ATOM 2401 C C . GLU A 1 327 ? 0.324 12.413 -14.401 1.00 62.41 306 GLU A C 1
ATOM 2402 O O . GLU A 1 327 ? -0.161 12.183 -15.510 1.00 55.01 306 GLU A O 1
ATOM 2408 N N . ALA A 1 328 ? 0.241 11.545 -13.395 1.00 51.18 307 ALA A N 1
ATOM 2409 C CA . ALA A 1 328 ? -0.445 10.274 -13.561 1.00 53.32 307 ALA A CA 1
ATOM 2410 C C . ALA A 1 328 ? -1.876 10.475 -14.062 1.00 55.13 307 ALA A C 1
ATOM 2411 O O . ALA A 1 328 ? -2.313 9.828 -15.022 1.00 50.68 307 ALA A O 1
ATOM 2413 N N . HIS A 1 329 ? -2.608 11.396 -13.428 1.00 53.06 308 HIS A N 1
ATOM 2414 C CA . HIS A 1 329 ? -3.962 11.726 -13.854 1.00 52.07 308 HIS A CA 1
ATOM 2415 C C . HIS A 1 329 ? -3.982 12.248 -15.276 1.00 54.90 308 HIS A C 1
ATOM 2416 O O . HIS A 1 329 ? -4.818 11.829 -16.079 1.00 65.53 308 HIS A O 1
ATOM 2423 N N . ALA A 1 330 ? -3.094 13.203 -15.588 1.00 54.15 309 ALA A N 1
ATOM 2424 C CA . ALA A 1 330 ? -3.019 13.773 -16.931 1.00 50.02 309 ALA A CA 1
ATOM 2425 C C . ALA A 1 330 ? -2.826 12.689 -17.978 1.00 53.97 309 ALA A C 1
ATOM 2426 O O . ALA A 1 330 ? -3.564 12.615 -18.974 1.00 49.95 309 ALA A O 1
ATOM 2428 N N . LEU A 1 331 ? -1.841 11.827 -17.753 1.00 49.36 310 LEU A N 1
ATOM 2429 C CA . LEU A 1 331 ? -1.566 10.757 -18.691 1.00 52.60 310 LEU A CA 1
ATOM 2430 C C . LEU A 1 331 ? -2.758 9.824 -18.794 1.00 59.04 310 LEU A C 1
ATOM 2431 O O . LEU A 1 331 ? -3.127 9.393 -19.889 1.00 50.02 310 LEU A O 1
ATOM 2436 N N . ALA A 1 332 ? -3.395 9.529 -17.668 1.00 50.16 311 ALA A N 1
ATOM 2437 C CA . ALA A 1 332 ? -4.586 8.690 -17.704 1.00 58.25 311 ALA A CA 1
ATOM 2438 C C . ALA A 1 332 ? -5.700 9.319 -18.544 1.00 58.17 311 ALA A C 1
ATOM 2439 O O . ALA A 1 332 ? -6.420 8.616 -19.266 1.00 59.11 311 ALA A O 1
ATOM 2441 N N . ARG A 1 333 ? -5.872 10.638 -18.472 1.00 54.55 312 ARG A N 1
ATOM 2442 C CA . ARG A 1 333 ? -6.925 11.239 -19.287 1.00 60.22 312 ARG A CA 1
ATOM 2443 C C . ARG A 1 333 ? -6.551 11.204 -20.763 1.00 66.08 312 ARG A C 1
ATOM 2444 O O . ARG A 1 333 ? -7.396 10.892 -21.625 1.00 63.53 312 ARG A O 1
ATOM 2452 N N . GLU A 1 334 ? -5.282 11.517 -21.057 1.00 67.46 313 GLU A N 1
ATOM 2453 C CA . GLU A 1 334 ? -4.723 11.351 -22.394 1.00 62.97 313 GLU A CA 1
ATOM 2454 C C . GLU A 1 334 ? -5.028 9.960 -22.931 1.00 62.43 313 GLU A C 1
ATOM 2455 O O . GLU A 1 334 ? -5.617 9.805 -24.006 1.00 66.25 313 GLU A O 1
ATOM 2461 N N . ALA A 1 335 ? -4.685 8.935 -22.158 1.00 55.02 314 ALA A N 1
ATOM 2462 C CA . ALA A 1 335 ? -4.857 7.570 -22.617 1.00 55.68 314 ALA A CA 1
ATOM 2463 C C . ALA A 1 335 ? -6.318 7.240 -22.854 1.00 67.55 314 ALA A C 1
ATOM 2464 O O . ALA A 1 335 ? -6.653 6.577 -23.841 1.00 78.97 314 ALA A O 1
ATOM 2466 N N . SER A 1 336 ? -7.204 7.666 -21.950 1.00 75.96 315 SER A N 1
ATOM 2467 C CA . SER A 1 336 ? -8.615 7.318 -22.094 1.00 78.18 315 SER A CA 1
ATOM 2468 C C . SER A 1 336 ? -9.262 8.023 -23.273 1.00 82.45 315 SER A C 1
ATOM 2469 O O . SER A 1 336 ? -10.288 7.547 -23.762 1.00 85.70 315 SER A O 1
ATOM 2472 N N . CYS A 1 337 ? -8.687 9.136 -23.748 1.00 92.66 316 CYS A N 1
ATOM 2473 C CA . CYS A 1 337 ? -9.175 9.731 -24.994 1.00 94.88 316 CYS A CA 1
ATOM 2474 C C . CYS A 1 337 ? -9.070 8.755 -26.171 1.00 92.26 316 CYS A C 1
ATOM 2475 O O . CYS A 1 337 ? -9.965 8.708 -27.021 1.00 98.79 316 CYS A O 1
ATOM 2478 N N . ALA A 1 338 ? -7.975 7.998 -26.269 1.00 82.75 317 ALA A N 1
ATOM 2479 C CA . ALA A 1 338 ? -7.781 7.057 -27.377 1.00 82.62 317 ALA A CA 1
ATOM 2480 C C . ALA A 1 338 ? -7.024 5.810 -26.926 1.00 77.60 317 ALA A C 1
ATOM 2481 O O . ALA A 1 338 ? -5.818 5.675 -27.164 1.00 80.21 317 ALA A O 1
ATOM 2483 N N . PRO A 1 339 ? -7.712 4.852 -26.301 1.00 72.52 318 PRO A N 1
ATOM 2484 C CA . PRO A 1 339 ? -7.009 3.683 -25.741 1.00 72.97 318 PRO A CA 1
ATOM 2485 C C . PRO A 1 339 ? -6.321 2.836 -26.804 1.00 74.70 318 PRO A C 1
ATOM 2486 O O . PRO A 1 339 ? -6.736 2.786 -27.963 1.00 73.94 318 PRO A O 1
ATOM 2490 N N . GLU A 1 340 ? -5.250 2.159 -26.376 1.00 72.33 319 GLU A N 1
ATOM 2491 C CA . GLU A 1 340 ? -4.450 1.322 -27.259 1.00 73.45 319 GLU A CA 1
ATOM 2492 C C . GLU A 1 340 ? -5.084 -0.039 -27.493 1.00 73.38 319 GLU A C 1
ATOM 2493 O O . GLU A 1 340 ? -4.916 -0.620 -28.570 1.00 75.58 319 GLU A O 1
ATOM 2499 N N . SER A 1 341 ? -5.792 -0.564 -26.499 1.00 72.88 320 SER A N 1
ATOM 2500 C CA . SER A 1 341 ? -6.297 -1.928 -26.528 1.00 69.61 320 SER A CA 1
ATOM 2501 C C . SER A 1 341 ? -7.454 -2.026 -25.550 1.00 81.17 320 SER A C 1
ATOM 2502 O O . SER A 1 341 ? -7.749 -1.085 -24.807 1.00 82.68 320 SER A O 1
ATOM 2505 N N . ASP A 1 342 ? -8.090 -3.198 -25.525 1.00 84.56 321 ASP A N 1
ATOM 2506 C CA . ASP A 1 342 ? -9.109 -3.423 -24.510 1.00 82.59 321 ASP A CA 1
ATOM 2507 C C . ASP A 1 342 ? -8.473 -3.599 -23.145 1.00 71.95 321 ASP A C 1
ATOM 2508 O O . ASP A 1 342 ? -9.045 -3.165 -22.136 1.00 67.27 321 ASP A O 1
ATOM 2513 N N . ALA A 1 343 ? -7.274 -4.190 -23.102 1.00 71.03 322 ALA A N 1
ATOM 2514 C CA . ALA A 1 343 ? -6.527 -4.272 -21.848 1.00 67.16 322 ALA A CA 1
ATOM 2515 C C . ALA A 1 343 ? -6.296 -2.892 -21.259 1.00 62.95 322 ALA A C 1
ATOM 2516 O O . ALA A 1 343 ? -6.373 -2.699 -20.036 1.00 67.44 322 ALA A O 1
ATOM 2518 N N . GLU A 1 344 ? -6.036 -1.913 -22.116 1.00 60.28 323 GLU A N 1
ATOM 2519 C CA . GLU A 1 344 ? -5.771 -0.585 -21.607 1.00 59.53 323 GLU A CA 1
ATOM 2520 C C . GLU A 1 344 ? -7.053 0.063 -21.110 1.00 58.11 323 GLU A C 1
ATOM 2521 O O . GLU A 1 344 ? -7.047 0.710 -20.060 1.00 62.78 323 GLU A O 1
ATOM 2527 N N . ARG A 1 345 ? -8.172 -0.139 -21.816 1.00 66.63 324 ARG A N 1
ATOM 2528 C CA . ARG A 1 345 ? -9.459 0.354 -21.314 1.00 71.74 324 ARG A CA 1
ATOM 2529 C C . ARG A 1 345 ? -9.741 -0.199 -19.922 1.00 62.87 324 ARG A C 1
ATOM 2530 O O . ARG A 1 345 ? -10.034 0.551 -18.979 1.00 67.11 324 ARG A O 1
ATOM 2538 N N . GLN A 1 346 ? -9.604 -1.510 -19.764 1.00 55.93 325 GLN A N 1
ATOM 2539 C CA . GLN A 1 346 ? -9.921 -2.127 -18.486 1.00 56.10 325 GLN A CA 1
ATOM 2540 C C . GLN A 1 346 ? -9.021 -1.596 -17.374 1.00 59.44 325 GLN A C 1
ATOM 2541 O O . GLN A 1 346 ? -9.506 -1.316 -16.266 1.00 61.23 325 GLN A O 1
ATOM 2547 N N . GLY A 1 347 ? -7.714 -1.418 -17.657 1.00 56.57 326 GLY A N 1
ATOM 2548 C CA . GLY A 1 347 ? -6.792 -0.914 -16.635 1.00 53.84 326 GLY A CA 1
ATOM 2549 C C . GLY A 1 347 ? -7.051 0.531 -16.233 1.00 58.48 326 GLY A C 1
ATOM 2550 O O . GLY A 1 347 ? -6.995 0.882 -15.045 1.00 53.97 326 GLY A O 1
ATOM 2551 N N . LEU A 1 348 ? -7.346 1.391 -17.215 1.00 53.50 327 LEU A N 1
ATOM 2552 C CA . LEU A 1 348 ? -7.733 2.764 -16.902 1.00 56.65 327 LEU A CA 1
ATOM 2553 C C . LEU A 1 348 ? -8.999 2.810 -16.056 1.00 70.08 327 LEU A C 1
ATOM 2554 O O . LEU A 1 348 ? -9.186 3.741 -15.261 1.00 73.80 327 LEU A O 1
ATOM 2559 N N . ALA A 1 349 ? -9.886 1.826 -16.220 1.00 72.46 328 ALA A N 1
ATOM 2560 C CA . ALA A 1 349 ? -11.099 1.823 -15.411 1.00 70.46 328 ALA A CA 1
ATOM 2561 C C . ALA A 1 349 ? -10.794 1.718 -13.920 1.00 65.36 328 ALA A C 1
ATOM 2562 O O . ALA A 1 349 ? -11.589 2.189 -13.100 1.00 69.16 328 ALA A O 1
ATOM 2564 N N . ARG A 1 350 ? -9.693 1.056 -13.540 1.00 61.09 329 ARG A N 1
ATOM 2565 C CA . ARG A 1 350 ? -9.284 1.058 -12.136 1.00 66.07 329 ARG A CA 1
ATOM 2566 C C . ARG A 1 350 ? -8.459 2.290 -11.780 1.00 78.53 329 ARG A C 1
ATOM 2567 O O . ARG A 1 350 ? -8.634 2.865 -10.696 1.00 81.73 329 ARG A O 1
ATOM 2575 N N . LEU A 1 351 ? -7.535 2.688 -12.668 1.00 72.73 330 LEU A N 1
ATOM 2576 C CA . LEU A 1 351 ? -6.587 3.752 -12.332 1.00 64.67 330 LEU A CA 1
ATOM 2577 C C . LEU A 1 351 ? -7.268 5.101 -12.215 1.00 61.95 330 LEU A C 1
ATOM 2578 O O . LEU A 1 351 ? -7.065 5.836 -11.243 1.00 71.85 330 LEU A O 1
ATOM 2583 N N . LEU A 1 352 ? -8.036 5.464 -13.222 1.00 57.61 331 LEU A N 1
ATOM 2584 C CA . LEU A 1 352 ? -8.673 6.775 -13.232 1.00 61.19 331 LEU A CA 1
ATOM 2585 C C . LEU A 1 352 ? -9.355 7.127 -11.914 1.00 69.30 331 LEU A C 1
ATOM 2586 O O . LEU A 1 352 ? -8.969 8.137 -11.311 1.00 80.01 331 LEU A O 1
ATOM 2591 N N . PRO A 1 353 ? -10.299 6.343 -11.380 1.00 65.15 332 PRO A N 1
ATOM 2592 C CA . PRO A 1 353 ? -11.013 6.805 -10.177 1.00 64.73 332 PRO A CA 1
ATOM 2593 C C . PRO A 1 353 ? -10.122 6.913 -8.958 1.00 70.20 332 PRO A C 1
ATOM 2594 O O . PRO A 1 353 ? -10.390 7.739 -8.075 1.00 73.80 332 PRO A O 1
ATOM 2598 N N . ARG A 1 354 ? -9.082 6.084 -8.871 1.00 64.66 333 ARG A N 1
ATOM 2599 C CA . ARG A 1 354 ? -8.185 6.156 -7.728 1.00 61.57 333 ARG A CA 1
ATOM 2600 C C . ARG A 1 354 ? -7.313 7.401 -7.798 1.00 66.85 333 ARG A C 1
ATOM 2601 O O . ARG A 1 354 ? -7.022 8.024 -6.761 1.00 69.87 333 ARG A O 1
ATOM 2609 N N . LEU A 1 355 ? -6.921 7.792 -9.016 1.00 62.30 334 LEU A N 1
ATOM 2610 C CA . LEU A 1 355 ? -6.251 9.069 -9.228 1.00 61.69 334 LEU A CA 1
ATOM 2611 C C . LEU A 1 355 ? -7.186 10.246 -8.978 1.00 66.85 334 LEU A C 1
ATOM 2612 O O . LEU A 1 355 ? -6.783 11.259 -8.395 1.00 68.06 334 LEU A O 1
ATOM 2617 N N . GLN A 1 356 ? -8.423 10.156 -9.460 1.00 67.18 335 GLN A N 1
ATOM 2618 C CA . GLN A 1 356 ? -9.388 11.207 -9.193 1.00 65.63 335 GLN A CA 1
ATOM 2619 C C . GLN A 1 356 ? -9.524 11.415 -7.697 1.00 73.28 335 GLN A C 1
ATOM 2620 O O . GLN A 1 356 ? -9.518 12.550 -7.210 1.00 81.43 335 GLN A O 1
ATOM 2626 N N . GLY A 1 357 ? -9.627 10.320 -6.948 1.00 73.41 336 GLY A N 1
ATOM 2627 C CA . GLY A 1 357 ? -9.708 10.446 -5.507 1.00 83.91 336 GLY A CA 1
ATOM 2628 C C . GLY A 1 357 ? -8.458 11.068 -4.925 1.00 85.35 336 GLY A C 1
ATOM 2629 O O . GLY A 1 357 ? -8.533 11.916 -4.032 1.00 82.72 336 GLY A O 1
ATOM 2630 N N . LYS A 1 358 ? -7.289 10.677 -5.446 1.00 81.58 337 LYS A N 1
ATOM 2631 C CA . LYS A 1 358 ? -6.044 11.236 -4.937 1.00 74.37 337 LYS A CA 1
ATOM 2632 C C . LYS A 1 358 ? -5.891 12.716 -5.255 1.00 73.70 337 LYS A C 1
ATOM 2633 O O . LYS A 1 358 ? -5.095 13.386 -4.599 1.00 91.79 337 LYS A O 1
ATOM 2639 N N . LEU A 1 359 ? -6.623 13.249 -6.229 1.00 66.97 338 LEU A N 1
ATOM 2640 C CA . LEU A 1 359 ? -6.631 14.690 -6.477 1.00 65.69 338 LEU A CA 1
ATOM 2641 C C . LEU A 1 359 ? -7.759 15.401 -5.730 1.00 75.68 338 LEU A C 1
ATOM 2642 O O . LEU A 1 359 ? -7.982 16.603 -5.945 1.00 67.31 338 LEU A O 1
ATOM 2647 N N . GLY A 1 360 ? -8.483 14.681 -4.874 1.00 76.35 339 GLY A N 1
ATOM 2648 C CA . GLY A 1 360 ? -9.634 15.253 -4.206 1.00 80.46 339 GLY A CA 1
ATOM 2649 C C . GLY A 1 360 ? -10.760 15.632 -5.136 1.00 77.23 339 GLY A C 1
ATOM 2650 O O . GLY A 1 360 ? -11.451 16.621 -4.890 1.00 74.75 339 GLY A O 1
ATOM 2651 N N . LEU A 1 361 ? -10.928 14.929 -6.167 1.00 77.16 340 LEU A N 1
ATOM 2652 C CA . LEU A 1 361 ? -12.030 15.114 -7.093 1.00 81.79 340 LEU A CA 1
ATOM 2653 C C . LEU A 1 361 ? -13.213 14.262 -6.664 1.00 79.56 340 LEU A C 1
ATOM 2654 O O . LEU A 1 361 ? -13.028 13.172 -6.109 1.00 80.67 340 LEU A O 1
ATOM 2659 N N . PRO A 1 362 ? -14.423 14.744 -6.926 1.00 85.47 341 PRO A N 1
ATOM 2660 C CA . PRO A 1 362 ? -15.622 14.034 -6.467 1.00 92.06 341 PRO A CA 1
ATOM 2661 C C . PRO A 1 362 ? -15.610 12.565 -6.863 1.00 100.58 341 PRO A C 1
ATOM 2662 O O . PRO A 1 362 ? -15.087 12.187 -7.916 1.00 95.02 341 PRO A O 1
ATOM 2666 N N . ARG A 1 363 ? -16.143 11.737 -5.960 1.00 119.48 342 ARG A N 1
ATOM 2667 C CA . ARG A 1 363 ? -16.414 10.337 -6.263 1.00 125.46 342 ARG A CA 1
ATOM 2668 C C . ARG A 1 363 ? -17.347 10.257 -7.459 1.00 124.60 342 ARG A C 1
ATOM 2669 O O . ARG A 1 363 ? -18.421 10.863 -7.461 1.00 130.84 342 ARG A O 1
ATOM 2677 N N . GLN A 1 364 ? -16.947 9.517 -8.479 1.00 116.99 343 GLN A N 1
ATOM 2678 C CA . GLN A 1 364 ? -17.784 9.360 -9.655 1.00 116.49 343 GLN A CA 1
ATOM 2679 C C . GLN A 1 364 ? -18.487 8.011 -9.603 1.00 115.26 343 GLN A C 1
ATOM 2680 O O . GLN A 1 364 ? -17.890 7.001 -9.218 1.00 118.13 343 GLN A O 1
ATOM 2686 N N . ALA A 1 365 ? -19.770 8.009 -9.967 1.00 116.60 344 ALA A N 1
ATOM 2687 C CA . ALA A 1 365 ? -20.568 6.790 -9.931 1.00 117.90 344 ALA A CA 1
ATOM 2688 C C . ALA A 1 365 ? -20.128 5.812 -11.019 1.00 124.48 344 ALA A C 1
ATOM 2689 O O . ALA A 1 365 ? -19.774 6.210 -12.134 1.00 117.99 344 ALA A O 1
ATOM 2691 N N . ARG A 1 366 ? -20.149 4.520 -10.680 1.00 138.29 345 ARG A N 1
ATOM 2692 C CA . ARG A 1 366 ? -19.842 3.429 -11.605 1.00 143.96 345 ARG A CA 1
ATOM 2693 C C . ARG A 1 366 ? -20.959 2.380 -11.568 1.00 156.93 345 ARG A C 1
ATOM 2694 O O . ARG A 1 366 ? -21.990 2.595 -10.920 1.00 157.86 345 ARG A O 1
ATOM 2702 N N . ALA A 1 367 ? -20.777 1.246 -12.248 1.00 158.35 346 ALA A N 1
ATOM 2703 C CA . ALA A 1 367 ? -21.728 0.141 -12.195 1.00 157.66 346 ALA A CA 1
ATOM 2704 C C . ALA A 1 367 ? -21.048 -1.127 -11.688 1.00 152.02 346 ALA A C 1
ATOM 2705 O O . ALA A 1 367 ? -19.825 -1.275 -11.765 1.00 150.65 346 ALA A O 1
ATOM 2707 N N . ALA A 1 368 ? -21.857 -2.045 -11.162 1.00 148.85 347 ALA A N 1
ATOM 2708 C CA . ALA A 1 368 ? -21.337 -3.331 -10.724 1.00 140.88 347 ALA A CA 1
ATOM 2709 C C . ALA A 1 368 ? -20.884 -4.154 -11.932 1.00 135.77 347 ALA A C 1
ATOM 2710 O O . ALA A 1 368 ? -21.265 -3.884 -13.077 1.00 132.26 347 ALA A O 1
ATOM 2712 N N . ALA A 1 369 ? -20.031 -5.155 -11.668 1.00 131.62 348 ALA A N 1
ATOM 2713 C CA . ALA A 1 369 ? -19.582 -6.055 -12.721 1.00 131.66 348 ALA A CA 1
ATOM 2714 C C . ALA A 1 369 ? -20.781 -6.788 -13.319 1.00 146.08 348 ALA A C 1
ATOM 2715 O O . ALA A 1 369 ? -21.808 -6.965 -12.652 1.00 149.81 348 ALA A O 1
ATOM 2717 N N . PRO A 1 370 ? -20.682 -7.237 -14.589 1.00 151.38 349 PRO A N 1
ATOM 2718 C CA . PRO A 1 370 ? -21.868 -7.819 -15.234 1.00 153.73 349 PRO A CA 1
ATOM 2719 C C . PRO A 1 370 ? -22.204 -9.199 -14.692 1.00 147.23 349 PRO A C 1
ATOM 2720 O O . PRO A 1 370 ? -22.441 -10.129 -15.469 1.00 147.34 349 PRO A O 1
ATOM 2724 N N . GLU A 1 371 ? -22.233 -9.321 -13.360 1.00 140.81 350 GLU A N 1
ATOM 2725 C CA . GLU A 1 371 ? -22.754 -10.485 -12.651 1.00 137.62 350 GLU A CA 1
ATOM 2726 C C . GLU A 1 371 ? -22.304 -11.790 -13.295 1.00 130.38 350 GLU A C 1
ATOM 2727 O O . GLU A 1 371 ? -23.079 -12.425 -14.019 1.00 134.71 350 GLU A O 1
ATOM 2733 N N . ILE A 1 372 ? -21.033 -12.152 -13.095 1.00 116.43 351 ILE A N 1
ATOM 2734 C CA . ILE A 1 372 ? -20.508 -13.390 -13.657 1.00 111.23 351 ILE A CA 1
ATOM 2735 C C . ILE A 1 372 ? -21.431 -14.540 -13.301 1.00 109.45 351 ILE A C 1
ATOM 2736 O O . ILE A 1 372 ? -21.875 -14.680 -12.155 1.00 115.45 351 ILE A O 1
ATOM 2741 N N . ASP A 1 373 ? -21.694 -15.395 -14.279 1.00 99.08 352 ASP A N 1
ATOM 2742 C CA . ASP A 1 373 ? -22.674 -16.454 -14.101 1.00 87.50 352 ASP A CA 1
ATOM 2743 C C . ASP A 1 373 ? -21.927 -17.630 -13.493 1.00 79.98 352 ASP A C 1
ATOM 2744 O O . ASP A 1 373 ? -21.223 -18.362 -14.185 1.00 88.76 352 ASP A O 1
ATOM 2749 N N . ARG A 1 374 ? -22.125 -17.854 -12.202 1.00 78.26 353 ARG A N 1
ATOM 2750 C CA . ARG A 1 374 ? -21.207 -18.674 -11.439 1.00 75.75 353 ARG A CA 1
ATOM 2751 C C . ARG A 1 374 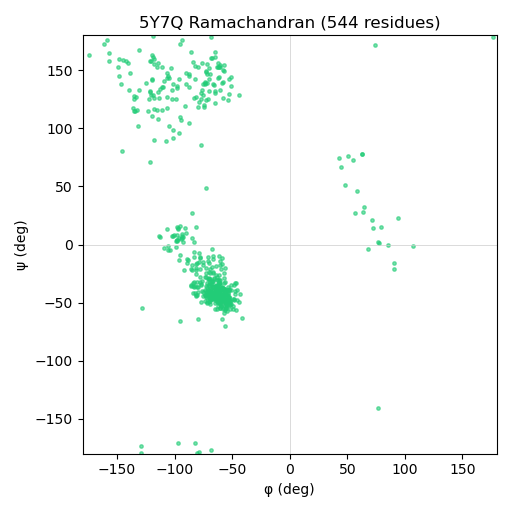? -21.889 -19.927 -10.939 1.00 77.51 353 ARG A C 1
ATOM 2752 O O . ARG A 1 374 ? -23.101 -19.971 -10.749 1.00 100.25 353 ARG A O 1
ATOM 2760 N N . LEU A 1 375 ? -21.080 -20.952 -10.759 1.00 76.55 354 LEU A N 1
ATOM 2761 C CA . LEU A 1 375 ? -21.539 -22.272 -10.379 1.00 79.76 354 LEU A CA 1
ATOM 2762 C C . LEU A 1 375 ? -20.597 -22.753 -9.291 1.00 89.12 354 LEU A C 1
ATOM 2763 O O . LEU A 1 375 ? -19.406 -22.952 -9.545 1.00 82.74 354 LEU A O 1
ATOM 2768 N N . ASP A 1 376 ? -21.125 -22.936 -8.084 1.00 97.87 355 ASP A N 1
ATOM 2769 C CA . ASP A 1 376 ? -20.318 -23.358 -6.953 1.00 89.73 355 ASP A CA 1
ATOM 2770 C C . ASP A 1 376 ? -20.296 -24.880 -6.880 1.00 88.79 355 ASP A C 1
ATOM 2771 O O . ASP A 1 376 ? -21.307 -25.543 -7.132 1.00 92.41 355 ASP A O 1
ATOM 2776 N N . LEU A 1 377 ? -19.119 -25.427 -6.591 1.00 83.11 356 LEU A N 1
ATOM 2777 C CA . LEU A 1 377 ? -18.915 -26.862 -6.476 1.00 80.09 356 LEU A CA 1
ATOM 2778 C C . LEU A 1 377 ? -18.165 -27.144 -5.190 1.00 86.06 356 LEU A C 1
ATOM 2779 O O . LEU A 1 377 ? -17.162 -26.487 -4.902 1.00 82.72 356 LEU A O 1
ATOM 2784 N N . CYS A 1 378 ? -18.644 -28.121 -4.429 1.00 83.20 357 CYS A N 1
ATOM 2785 C CA . CYS A 1 378 ? -17.975 -28.591 -3.227 1.00 85.84 357 CYS A CA 1
ATOM 2786 C C . CYS A 1 378 ? -17.539 -30.025 -3.516 1.00 89.89 357 CYS A C 1
ATOM 2787 O O . CYS A 1 378 ? -18.375 -30.932 -3.587 1.00 93.06 357 CYS A O 1
ATOM 2790 N N . LEU A 1 379 ? -16.233 -30.230 -3.694 1.00 85.19 358 LEU A N 1
ATOM 2791 C CA . LEU A 1 379 ? -15.703 -31.492 -4.187 1.00 85.10 358 LEU A CA 1
ATOM 2792 C C . LEU A 1 379 ? -14.798 -32.151 -3.162 1.00 91.14 358 LEU A C 1
ATOM 2793 O O . LEU A 1 379 ? -14.173 -31.484 -2.329 1.00 95.81 358 LEU A O 1
ATOM 2798 N N . ALA A 1 380 ? -14.696 -33.476 -3.276 1.00 86.41 359 ALA A N 1
ATOM 2799 C CA . ALA A 1 380 ? -13.844 -34.242 -2.380 1.00 93.21 359 ALA A CA 1
ATOM 2800 C C . ALA A 1 380 ? -12.410 -33.738 -2.463 1.00 102.78 359 ALA A C 1
ATOM 2801 O O . ALA A 1 380 ? -11.978 -33.203 -3.484 1.00 105.70 359 ALA A O 1
ATOM 2803 N N . PHE A 1 381 ? -11.682 -33.870 -1.363 1.00 110.11 360 PHE A N 1
ATOM 2804 C CA . PHE A 1 381 ? -10.258 -33.565 -1.389 1.00 118.39 360 PHE A CA 1
ATOM 2805 C C . PHE A 1 381 ? -9.504 -34.739 -2.008 1.00 122.17 360 PHE A C 1
ATOM 2806 O O . PHE A 1 381 ? -9.612 -35.868 -1.505 1.00 120.95 360 PHE A O 1
ATOM 2814 N N . PRO A 1 382 ? -8.738 -34.521 -3.088 1.00 120.60 361 PRO A N 1
ATOM 2815 C CA . PRO A 1 382 ? -8.272 -35.663 -3.901 1.00 124.92 361 PRO A CA 1
ATOM 2816 C C . PRO A 1 382 ? -7.328 -36.614 -3.180 1.00 137.20 361 PRO A C 1
ATOM 2817 O O . PRO A 1 382 ? -7.579 -37.829 -3.166 1.00 140.76 361 PRO A O 1
ATOM 2821 N N . SER A 1 383 ? -6.272 -36.092 -2.546 1.00 141.22 362 SER A N 1
ATOM 2822 C CA . SER A 1 383 ? -5.230 -36.931 -1.936 1.00 149.24 362 SER A CA 1
ATOM 2823 C C . SER A 1 383 ? -4.704 -37.978 -2.927 1.00 149.50 362 SER A C 1
ATOM 2824 O O . SER A 1 383 ? -5.053 -39.162 -2.821 1.00 148.26 362 SER A O 1
ATOM 2827 N N . GLU A 1 384 ? -3.871 -37.561 -3.884 1.00 148.15 363 GLU A N 1
ATOM 2828 C CA . GLU A 1 384 ? -3.094 -36.320 -3.813 1.00 147.29 363 GLU A CA 1
ATOM 2829 C C . GLU A 1 384 ? -3.475 -35.380 -4.962 1.00 140.48 363 GLU A C 1
ATOM 2830 O O . GLU A 1 384 ? -4.335 -35.742 -5.762 1.00 134.94 363 GLU A O 1
ATOM 2836 N N . PRO A 1 385 ? -2.863 -34.170 -5.049 1.00 141.47 364 PRO A N 1
ATOM 2837 C CA . PRO A 1 385 ? -3.224 -33.339 -6.212 1.00 146.68 364 PRO A CA 1
ATOM 2838 C C . PRO A 1 385 ? -2.593 -33.889 -7.503 1.00 153.32 364 PRO A C 1
ATOM 2839 O O . PRO A 1 385 ? -1.444 -34.324 -7.373 1.00 158.58 364 PRO A O 1
ATOM 2843 N N . CYS A 1 386 ? -3.247 -33.933 -8.679 1.00 152.81 365 CYS A N 1
ATOM 2844 C CA . CYS A 1 386 ? -4.619 -33.475 -9.025 1.00 145.04 365 CYS A CA 1
ATOM 2845 C C . CYS A 1 386 ? -4.943 -31.979 -8.888 1.00 132.09 365 CYS A C 1
ATOM 2846 O O . CYS A 1 386 ? -5.576 -31.543 -7.925 1.00 134.54 365 CYS A O 1
ATOM 2849 N N . SER A 1 387 ? -4.483 -31.209 -9.872 1.00 122.08 366 SER A N 1
ATOM 2850 C CA . SER A 1 387 ? -4.927 -29.831 -10.023 1.00 113.19 366 SER A CA 1
ATOM 2851 C C . SER A 1 387 ? -6.445 -29.774 -10.168 1.00 103.77 366 SER A C 1
ATOM 2852 O O . SER A 1 387 ? -7.088 -30.734 -10.600 1.00 107.00 366 SER A O 1
ATOM 2855 N N . VAL A 1 388 ? -7.021 -28.630 -9.788 1.00 85.92 367 VAL A N 1
ATOM 2856 C CA . VAL A 1 388 ? -8.475 -28.523 -9.642 1.00 81.88 367 VAL A CA 1
ATOM 2857 C C . VAL A 1 388 ? -9.200 -28.642 -10.987 1.00 82.06 367 VAL A C 1
ATOM 2858 O O . VAL A 1 388 ? -10.332 -29.148 -11.049 1.00 79.43 367 VAL A O 1
ATOM 2862 N N . GLU A 1 389 ? -8.574 -28.196 -12.078 1.00 83.63 368 GLU A N 1
ATOM 2863 C CA . GLU A 1 389 ? -9.228 -28.254 -13.383 1.00 79.10 368 GLU A CA 1
ATOM 2864 C C . GLU A 1 389 ? -9.556 -29.693 -13.780 1.00 75.76 368 GLU A C 1
ATOM 2865 O O . GLU A 1 389 ? -10.653 -29.970 -14.286 1.00 74.64 368 GLU A O 1
ATOM 2871 N N . TRP A 1 390 ? -8.630 -30.627 -13.536 1.00 76.45 369 TRP A N 1
ATOM 2872 C CA . TRP A 1 390 ? -8.925 -32.037 -13.771 1.00 80.53 369 TRP A CA 1
ATOM 2873 C C . TRP A 1 390 ? -10.083 -32.506 -12.909 1.00 82.78 369 TRP A C 1
ATOM 2874 O O . TRP A 1 390 ? -10.861 -33.374 -13.329 1.00 80.06 369 TRP A O 1
ATOM 2885 N N . ALA A 1 391 ? -10.213 -31.950 -11.704 1.00 80.10 370 ALA A N 1
ATOM 2886 C CA . ALA A 1 391 ? -11.284 -32.388 -10.818 1.00 81.14 370 ALA A CA 1
ATOM 2887 C C . ALA A 1 391 ? -12.631 -31.956 -11.359 1.00 73.92 370 ALA A C 1
ATOM 2888 O O . ALA A 1 391 ? -13.567 -32.763 -11.438 1.00 83.01 370 ALA A O 1
ATOM 2890 N N . VAL A 1 392 ? -12.755 -30.682 -11.731 1.00 60.15 371 VAL A N 1
ATOM 2891 C CA . VAL A 1 392 ? -14.024 -30.242 -12.288 1.00 59.23 371 VAL A CA 1
ATOM 2892 C C . VAL A 1 392 ? -14.320 -31.011 -13.560 1.00 68.53 371 VAL A C 1
ATOM 2893 O O . VAL A 1 392 ? -15.454 -31.459 -13.780 1.00 78.80 371 VAL A O 1
ATOM 2897 N N . ARG A 1 393 ? -13.297 -31.213 -14.398 1.00 63.88 372 ARG A N 1
ATOM 2898 C CA . ARG A 1 393 ? -13.512 -31.926 -15.650 1.00 66.92 372 ARG A CA 1
ATOM 2899 C C . ARG A 1 393 ? -14.060 -33.330 -15.399 1.00 75.62 372 ARG A C 1
ATOM 2900 O O . ARG A 1 393 ? -14.965 -33.783 -16.109 1.00 75.22 372 ARG A O 1
ATOM 2908 N N . GLU A 1 394 ? -13.542 -34.030 -14.384 1.00 80.40 373 GLU A N 1
ATOM 2909 C CA . GLU A 1 394 ? -14.094 -35.342 -14.045 1.00 86.40 373 GLU A CA 1
ATOM 2910 C C . GLU A 1 394 ? -15.530 -35.217 -13.569 1.00 78.44 373 GLU A C 1
ATOM 2911 O O . GLU A 1 394 ? -16.405 -35.991 -13.974 1.00 83.71 373 GLU A O 1
ATOM 2917 N N . HIS A 1 395 ? -15.791 -34.243 -12.703 1.00 72.88 374 HIS A N 1
ATOM 2918 C CA . HIS A 1 395 ? -17.104 -34.162 -12.073 1.00 77.88 374 HIS A CA 1
ATOM 2919 C C . HIS A 1 395 ? -18.191 -33.833 -13.096 1.00 79.20 374 HIS A C 1
ATOM 2920 O O . HIS A 1 395 ? -19.312 -34.347 -13.009 1.00 77.87 374 HIS A O 1
ATOM 2927 N N . LEU A 1 396 ? -17.869 -32.993 -14.080 1.00 77.61 375 LEU A N 1
ATOM 2928 C CA . LEU A 1 396 ? -18.825 -32.589 -15.098 1.00 69.37 375 LEU A CA 1
ATOM 2929 C C . LEU A 1 396 ? -19.038 -33.653 -16.167 1.00 69.98 375 LEU A C 1
ATOM 2930 O O . LEU A 1 396 ? -20.055 -33.617 -16.863 1.00 67.95 375 LEU A O 1
ATOM 2935 N N . GLU A 1 397 ? -18.102 -34.585 -16.325 1.00 74.33 376 GLU A N 1
ATOM 2936 C CA . GLU A 1 397 ? -18.231 -35.629 -17.332 1.00 73.72 376 GLU A CA 1
ATOM 2937 C C . GLU A 1 397 ? -19.162 -36.706 -16.802 1.00 76.24 376 GLU A C 1
ATOM 2938 O O . GLU A 1 397 ? -18.866 -37.326 -15.777 1.00 87.01 376 GLU A O 1
ATOM 2944 N N . GLU A 1 398 ? -20.284 -36.918 -17.496 1.00 76.89 377 GLU A N 1
ATOM 2945 C CA . GLU A 1 398 ? -21.295 -37.928 -17.191 1.00 88.30 377 GLU A CA 1
ATOM 2946 C C . GLU A 1 398 ? -21.574 -38.722 -18.456 1.00 100.52 377 GLU A C 1
ATOM 2947 O O . GLU A 1 398 ? -20.949 -38.464 -19.495 1.00 101.67 377 GLU A O 1
ATOM 2953 N N . PRO A 1 399 ? -22.478 -39.700 -18.424 1.00 105.00 378 PRO A N 1
ATOM 2954 C CA . PRO A 1 399 ? -23.089 -40.137 -19.681 1.00 105.69 378 PRO A CA 1
ATOM 2955 C C . PRO A 1 399 ? -23.828 -38.970 -20.327 1.00 104.14 378 PRO A C 1
ATOM 2956 O O . PRO A 1 399 ? -24.557 -38.228 -19.661 1.00 104.06 378 PRO A O 1
ATOM 2960 N N . GLY A 1 400 ? -23.599 -38.787 -21.629 1.00 96.25 379 GLY A N 1
ATOM 2961 C CA . GLY A 1 400 ? -24.193 -37.702 -22.373 1.00 86.14 379 GLY A CA 1
ATOM 2962 C C . GLY A 1 400 ? -23.380 -36.424 -22.409 1.00 83.36 379 GLY A C 1
ATOM 2963 O O . GLY A 1 400 ? -23.580 -35.603 -23.309 1.00 86.49 379 GLY A O 1
ATOM 2964 N N . CYS A 1 401 ? -22.460 -36.232 -21.473 1.00 75.96 380 CYS A N 1
ATOM 2965 C CA . CYS A 1 401 ? -21.713 -34.988 -21.373 1.00 69.25 380 CYS A CA 1
ATOM 2966 C C . CYS A 1 401 ? -20.230 -35.278 -21.522 1.00 71.75 380 CYS A C 1
ATOM 2967 O O . CYS A 1 401 ? -19.697 -36.158 -20.840 1.00 90.28 380 CYS A O 1
ATOM 2970 N N . ALA A 1 402 ? -19.569 -34.550 -22.415 1.00 64.63 381 ALA A N 1
ATOM 2971 C CA . ALA A 1 402 ? -18.138 -34.716 -22.665 1.00 64.42 381 ALA A CA 1
ATOM 2972 C C . ALA A 1 402 ? -17.426 -33.424 -22.308 1.00 60.97 381 ALA A C 1
ATOM 2973 O O . ALA A 1 402 ? -17.802 -32.356 -22.790 1.00 68.15 381 ALA A O 1
ATOM 2975 N N . VAL A 1 403 ? -16.413 -33.505 -21.461 1.00 58.26 382 VAL A N 1
ATOM 2976 C CA . VAL A 1 403 ? -15.758 -32.307 -20.950 1.00 55.87 382 VAL A CA 1
ATOM 2977 C C . VAL A 1 403 ? -14.282 -32.363 -21.311 1.00 54.05 382 VAL A C 1
ATOM 2978 O O . VAL A 1 403 ? -13.616 -33.380 -21.083 1.00 53.34 382 VAL A O 1
ATOM 2982 N N . HIS A 1 404 ? -13.777 -31.268 -21.864 1.00 56.81 383 HIS A N 1
ATOM 2983 C CA . HIS A 1 404 ? -12.404 -31.176 -22.333 1.00 54.31 383 HIS A CA 1
ATOM 2984 C C . HIS A 1 404 ? -11.693 -29.993 -21.696 1.00 56.98 383 HIS A C 1
ATOM 2985 O O . HIS A 1 404 ? -12.268 -28.907 -21.543 1.00 63.20 383 HIS A O 1
ATOM 2992 N N . TYR A 1 405 ? -10.442 -30.226 -21.316 1.00 62.85 384 TYR A N 1
ATOM 2993 C CA . TYR A 1 405 ? -9.562 -29.196 -20.787 1.00 55.46 384 TYR A CA 1
ATOM 2994 C C . TYR A 1 405 ? -8.753 -28.675 -21.971 1.00 59.68 384 TYR A C 1
ATOM 2995 O O . TYR A 1 405 ? -7.834 -29.349 -22.450 1.00 69.87 384 TYR A O 1
ATOM 3004 N N . VAL A 1 406 ? -9.068 -27.461 -22.413 1.00 51.38 385 VAL A N 1
ATOM 3005 C CA . VAL A 1 406 ? -8.609 -26.948 -23.700 1.00 46.31 385 VAL A CA 1
ATOM 3006 C C . VAL A 1 406 ? -7.954 -25.576 -23.575 1.00 59.07 385 VAL A C 1
ATOM 3007 O O . VAL A 1 406 ? -6.901 -25.352 -24.165 1.00 65.81 385 VAL A O 1
ATOM 3011 N N . GLU A 1 407 ? -8.653 -24.606 -22.987 1.00 65.79 386 GLU A N 1
ATOM 3012 C CA . GLU A 1 407 ? -8.109 -23.299 -22.593 1.00 72.37 386 GLU A CA 1
ATOM 3013 C C . GLU A 1 407 ? -7.439 -22.577 -23.763 1.00 71.21 386 GLU A C 1
ATOM 3014 O O . GLU A 1 407 ? -6.225 -22.440 -23.851 1.00 88.18 386 GLU A O 1
ATOM 3020 N N . ASN A 1 408 ? -8.288 -22.093 -24.655 1.00 66.98 387 ASN A N 1
ATOM 3021 C CA . ASN A 1 408 ? -7.948 -21.316 -25.850 1.00 73.05 387 ASN A CA 1
ATOM 3022 C C . ASN A 1 408 ? -7.203 -22.133 -26.908 1.00 62.43 387 ASN A C 1
ATOM 3023 O O . ASN A 1 408 ? -7.016 -21.637 -28.013 1.00 61.15 387 ASN A O 1
ATOM 3028 N N . GLY A 1 409 ? -6.874 -23.397 -26.649 1.00 53.13 388 GLY A N 1
ATOM 3029 C CA . GLY A 1 409 ? -6.304 -24.218 -27.699 1.00 51.20 388 GLY A CA 1
ATOM 3030 C C . GLY A 1 409 ? -7.297 -24.720 -28.731 1.00 50.50 388 GLY A C 1
ATOM 3031 O O . GLY A 1 409 ? -6.937 -24.916 -29.900 1.00 49.50 388 GLY A O 1
ATOM 3032 N N . LEU A 1 410 ? -8.545 -24.960 -28.334 1.00 56.71 389 LEU A N 1
ATOM 3033 C CA . LEU A 1 410 ? -9.515 -25.446 -29.312 1.00 55.29 389 LEU A CA 1
ATOM 3034 C C . LEU A 1 410 ? -9.944 -24.335 -30.265 1.00 60.96 389 LEU A C 1
ATOM 3035 O O . LEU A 1 410 ? -9.923 -24.511 -31.490 1.00 58.81 389 LEU A O 1
ATOM 3040 N N . ILE A 1 411 ? -10.303 -23.170 -29.725 1.00 59.70 390 ILE A N 1
ATOM 3041 C CA . ILE A 1 411 ? -10.762 -22.086 -30.585 1.00 54.76 390 ILE A CA 1
ATOM 3042 C C . ILE A 1 411 ? -9.632 -21.563 -31.468 1.00 55.88 390 ILE A C 1
ATOM 3043 O O . ILE A 1 411 ? -9.831 -21.339 -32.671 1.00 64.03 390 ILE A O 1
ATOM 3048 N N . ASN A 1 412 ? -8.433 -21.363 -30.903 1.00 54.78 391 ASN A N 1
ATOM 3049 C CA . ASN A 1 412 ? -7.308 -20.967 -31.744 1.00 55.56 391 ASN A CA 1
ATOM 3050 C C . ASN A 1 412 ? -7.033 -22.021 -32.799 1.00 56.86 391 ASN A C 1
ATOM 3051 O O . ASN A 1 412 ? -6.805 -21.686 -33.965 1.00 55.80 391 ASN A O 1
ATOM 3056 N N . SER A 1 413 ? -7.105 -23.303 -32.429 1.00 49.54 392 SER A N 1
ATOM 3057 C CA . SER A 1 413 ? -6.855 -24.338 -33.422 1.00 43.10 392 SER A CA 1
ATOM 3058 C C . SER A 1 413 ? -7.844 -24.240 -34.567 1.00 54.20 392 SER A C 1
ATOM 3059 O O . SER A 1 413 ? -7.449 -24.178 -35.731 1.00 69.07 392 SER A O 1
ATOM 3062 N N . LEU A 1 414 ? -9.141 -24.211 -34.259 1.00 56.69 393 LEU A N 1
ATOM 3063 C CA . LEU A 1 414 ? -10.139 -24.092 -35.315 1.00 54.05 393 LEU A CA 1
ATOM 3064 C C . LEU A 1 414 ? -9.841 -22.900 -36.216 1.00 52.57 393 LEU A C 1
ATOM 3065 O O . LEU A 1 414 ? -9.998 -22.979 -37.443 1.00 57.23 393 LEU A O 1
ATOM 3070 N N . PHE A 1 415 ? -9.375 -21.796 -35.629 1.00 53.94 394 PHE A N 1
ATOM 3071 C CA . PHE A 1 415 ? -9.018 -20.636 -36.441 1.00 55.83 394 PHE A CA 1
ATOM 3072 C C . PHE A 1 415 ? -7.832 -20.940 -37.348 1.00 58.60 394 PHE A C 1
ATOM 3073 O O . PHE A 1 415 ? -7.843 -20.618 -38.545 1.00 63.34 394 PHE A O 1
ATOM 3081 N N . GLY A 1 416 ? -6.795 -21.561 -36.798 1.00 48.53 395 GLY A N 1
ATOM 3082 C CA . GLY A 1 416 ? -5.612 -21.808 -37.588 1.00 51.03 395 GLY A CA 1
ATOM 3083 C C . GLY A 1 416 ? -5.848 -22.832 -38.670 1.00 56.40 395 GLY A C 1
ATOM 3084 O O . GLY A 1 416 ? -5.210 -22.782 -39.730 1.00 66.12 395 GLY A O 1
ATOM 3085 N N . LEU A 1 417 ? -6.765 -23.768 -38.425 1.00 49.59 396 LEU A N 1
ATOM 3086 C CA . LEU A 1 417 ? -7.124 -24.730 -39.452 1.00 49.77 396 LEU A CA 1
ATOM 3087 C C . LEU A 1 417 ? -7.899 -24.059 -40.573 1.00 61.30 396 LEU A C 1
ATOM 3088 O O . LEU A 1 417 ? -7.579 -24.238 -41.758 1.00 67.42 396 LEU A O 1
ATOM 3093 N N . LEU A 1 418 ? -8.931 -23.286 -40.231 1.00 56.66 397 LEU A N 1
ATOM 3094 C CA . LEU A 1 418 ? -9.715 -22.681 -41.304 1.00 64.19 397 LEU A CA 1
ATOM 3095 C C . LEU A 1 418 ? -8.846 -21.735 -42.115 1.00 64.11 397 LEU A C 1
ATOM 3096 O O . LEU A 1 418 ? -8.811 -21.802 -43.355 1.00 67.70 397 LEU A O 1
ATOM 3101 N N . CYS A 1 419 ? -8.077 -20.904 -41.420 1.00 55.89 398 CYS A N 1
ATOM 3102 C CA . CYS A 1 419 ? -7.368 -19.794 -42.026 1.00 66.02 398 CYS A CA 1
ATOM 3103 C C . CYS A 1 419 ? -5.945 -20.139 -42.414 1.00 68.88 398 CYS A C 1
ATOM 3104 O O . CYS A 1 419 ? -5.177 -19.237 -42.756 1.00 75.74 398 CYS A O 1
ATOM 3107 N N . TRP A 1 420 ? -5.583 -21.419 -42.333 1.00 69.93 399 TRP A N 1
ATOM 3108 C CA . TRP A 1 420 ? -4.242 -21.888 -42.672 1.00 72.17 399 TRP A CA 1
ATOM 3109 C C . TRP A 1 420 ? -3.711 -21.306 -43.982 1.00 77.38 399 TRP A C 1
ATOM 3110 O O . TRP A 1 420 ? -2.562 -20.856 -44.053 1.00 66.08 399 TRP A O 1
ATOM 3121 N N . GLU A 1 421 ? -4.528 -21.331 -45.038 1.00 88.09 400 GLU A N 1
ATOM 3122 C CA . GLU A 1 421 ? -4.042 -20.928 -46.349 1.00 89.70 400 GLU A CA 1
ATOM 3123 C C . GLU A 1 421 ? -3.764 -19.438 -46.421 1.00 81.84 400 GLU A C 1
ATOM 3124 O O . GLU A 1 421 ? -2.955 -19.013 -47.254 1.00 86.51 400 GLU A O 1
ATOM 3130 N N . ALA A 1 422 ? -4.413 -18.637 -45.576 1.00 67.30 401 ALA A N 1
ATOM 3131 C CA . ALA A 1 422 ? -4.060 -17.223 -45.472 1.00 69.45 401 ALA A CA 1
ATOM 3132 C C . ALA A 1 422 ? -2.876 -16.989 -44.540 1.00 75.87 401 ALA A C 1
ATOM 3133 O O . ALA A 1 422 ? -2.068 -16.080 -44.770 1.00 78.58 401 ALA A O 1
ATOM 3135 N N . ILE A 1 423 ? -2.786 -17.760 -43.455 1.00 71.60 402 ILE A N 1
ATOM 3136 C CA . ILE A 1 423 ? -1.725 -17.530 -42.487 1.00 65.89 402 ILE A CA 1
ATOM 3137 C C . ILE A 1 423 ? -0.370 -17.797 -43.121 1.00 68.57 402 ILE A C 1
ATOM 3138 O O . ILE A 1 423 ? 0.598 -17.067 -42.876 1.00 73.60 402 ILE A O 1
ATOM 3143 N N . PHE A 1 424 ? -0.302 -18.802 -43.988 1.00 70.14 403 PHE A N 1
ATOM 3144 C CA . PHE A 1 424 ? 0.902 -19.219 -44.699 1.00 73.92 403 PHE A CA 1
ATOM 3145 C C . PHE A 1 424 ? 1.021 -18.646 -46.113 1.00 82.28 403 PHE A C 1
ATOM 3146 O O . PHE A 1 424 ? 1.764 -19.198 -46.935 1.00 82.58 403 PHE A O 1
ATOM 3154 N N . ALA A 1 425 ? 0.231 -17.640 -46.457 1.00 83.98 404 ALA A N 1
ATOM 3155 C CA . ALA A 1 425 ? 0.356 -17.072 -47.791 1.00 88.38 404 ALA A CA 1
ATOM 3156 C C . ALA A 1 425 ? 1.747 -16.484 -47.994 1.00 87.37 404 ALA A C 1
ATOM 3157 O O . ALA A 1 425 ? 2.388 -16.006 -47.058 1.00 94.22 404 ALA A O 1
ATOM 3159 N N . ALA A 1 426 ? 2.169 -16.467 -49.254 1.00 90.61 405 ALA A N 1
ATOM 3160 C CA . ALA A 1 426 ? 3.511 -16.144 -49.734 1.00 82.68 405 ALA A CA 1
ATOM 3161 C C . ALA A 1 426 ? 3.693 -14.636 -49.907 1.00 84.53 405 ALA A C 1
ATOM 3162 O O . ALA A 1 426 ? 4.351 -14.192 -50.853 1.00 95.18 405 ALA A O 1
ATOM 3164 N N . ILE A 1 427 ? 2.947 -13.854 -49.133 1.00 81.58 406 ILE A N 1
ATOM 3165 C CA . ILE A 1 427 ? 3.081 -12.397 -49.056 1.00 81.34 406 ILE A CA 1
ATOM 3166 C C . ILE A 1 427 ? 4.559 -12.026 -48.972 1.00 79.06 406 ILE A C 1
ATOM 3167 O O . ILE A 1 427 ? 5.287 -12.585 -48.138 1.00 78.14 406 ILE A O 1
ATOM 3172 N N . PRO A 1 428 ? 5.058 -11.119 -49.812 1.00 89.77 407 PRO A N 1
ATOM 3173 C CA . PRO A 1 428 ? 6.511 -10.890 -49.850 1.00 98.44 407 PRO A CA 1
ATOM 3174 C C . PRO A 1 428 ? 7.065 -10.473 -48.494 1.00 90.88 407 PRO A C 1
ATOM 3175 O O . PRO A 1 428 ? 6.446 -9.708 -47.750 1.00 78.02 407 PRO A O 1
ATOM 3179 N N . GLY A 1 429 ? 8.240 -11.021 -48.174 1.00 97.39 408 GLY A N 1
ATOM 3180 C CA . GLY A 1 429 ? 8.901 -10.810 -46.905 1.00 102.45 408 GLY A CA 1
ATOM 3181 C C . GLY A 1 429 ? 8.334 -11.588 -45.734 1.00 99.77 408 GLY A C 1
ATOM 3182 O O . GLY A 1 429 ? 8.798 -11.390 -44.603 1.00 106.36 408 GLY A O 1
ATOM 3183 N N . ALA A 1 430 ? 7.323 -12.433 -45.952 1.00 79.83 409 ALA A N 1
ATOM 3184 C CA . ALA A 1 430 ? 6.759 -13.193 -44.844 1.00 73.66 409 ALA A CA 1
ATOM 3185 C C . ALA A 1 430 ? 7.536 -14.464 -44.544 1.00 70.89 409 ALA A C 1
ATOM 3186 O O . ALA A 1 430 ? 7.582 -14.882 -43.381 1.00 70.05 409 ALA A O 1
ATOM 3188 N N . PHE A 1 431 ? 8.116 -15.107 -45.562 1.00 71.85 410 PHE A N 1
ATOM 3189 C CA . PHE A 1 431 ? 8.921 -16.318 -45.391 1.00 62.66 410 PHE A CA 1
ATOM 3190 C C . PHE A 1 431 ? 10.184 -16.203 -46.246 1.00 72.53 410 PHE A C 1
ATOM 3191 O O . PHE A 1 431 ? 10.096 -16.027 -47.470 1.00 67.70 410 PHE A O 1
ATOM 3199 N N . PHE A 1 432 ? 11.353 -16.198 -45.591 1.00 61.49 411 PHE A N 1
ATOM 3200 C CA . PHE A 1 432 ? 12.650 -16.248 -46.256 1.00 64.08 411 PHE A CA 1
ATOM 3201 C C . PHE A 1 432 ? 13.482 -17.528 -46.042 1.00 78.79 411 PHE A C 1
ATOM 3202 O O . PHE A 1 432 ? 14.666 -17.537 -46.419 1.00 80.69 411 PHE A O 1
ATOM 3210 N N . HIS A 1 433 ? 12.966 -18.570 -45.392 1.00 66.70 412 HIS A N 1
ATOM 3211 C CA . HIS A 1 433 ? 13.736 -19.807 -45.283 1.00 61.99 412 HIS A CA 1
ATOM 3212 C C . HIS A 1 433 ? 12.788 -20.956 -44.923 1.00 63.41 412 HIS A C 1
ATOM 3213 O O . HIS A 1 433 ? 11.611 -20.732 -44.622 1.00 71.11 412 HIS A O 1
ATOM 3220 N N . PRO A 1 434 ? 13.274 -22.202 -44.934 1.00 63.94 413 PRO A N 1
ATOM 3221 C CA . PRO A 1 434 ? 12.379 -23.355 -44.754 1.00 59.32 413 PRO A CA 1
ATOM 3222 C C . PRO A 1 434 ? 11.816 -23.545 -43.356 1.00 61.07 413 PRO A C 1
ATOM 3223 O O . PRO A 1 434 ? 11.033 -24.481 -43.172 1.00 65.10 413 PRO A O 1
ATOM 3227 N N . PHE A 1 435 ? 12.316 -22.831 -42.350 1.00 61.92 414 PHE A N 1
ATOM 3228 C CA . PHE A 1 435 ? 12.090 -23.133 -40.937 1.00 56.51 414 PHE A CA 1
ATOM 3229 C C . PHE A 1 435 ? 11.129 -22.199 -40.185 1.00 59.22 414 PHE A C 1
ATOM 3230 O O . PHE A 1 435 ? 11.183 -22.169 -38.953 1.00 74.02 414 PHE A O 1
ATOM 3238 N N . HIS A 1 436 ? 10.348 -21.356 -40.864 1.00 55.41 415 HIS A N 1
ATOM 3239 C CA . HIS A 1 436 ? 9.382 -20.487 -40.168 1.00 53.55 415 HIS A CA 1
ATOM 3240 C C . HIS A 1 436 ? 8.199 -21.256 -39.585 1.00 51.61 415 HIS A C 1
ATOM 3241 O O . HIS A 1 436 ? 7.446 -21.915 -40.310 1.00 58.24 415 HIS A O 1
ATOM 3248 N N . SER A 1 437 ? 7.966 -21.100 -38.284 1.00 59.82 416 SER A N 1
ATOM 3249 C CA . SER A 1 437 ? 6.727 -21.644 -37.741 1.00 59.08 416 SER A CA 1
ATOM 3250 C C . SER A 1 437 ? 5.527 -20.715 -37.975 1.00 56.41 416 SER A C 1
ATOM 3251 O O . SER A 1 437 ? 4.399 -21.201 -38.031 1.00 56.21 416 SER A O 1
ATOM 3254 N N . ALA A 1 438 ? 5.763 -19.424 -38.195 1.00 57.14 417 ALA A N 1
ATOM 3255 C CA . ALA A 1 438 ? 4.784 -18.386 -38.477 1.00 51.12 417 ALA A CA 1
ATOM 3256 C C . ALA A 1 438 ? 5.370 -17.389 -39.461 1.00 52.95 417 ALA A C 1
ATOM 3257 O O . ALA A 1 438 ? 6.594 -17.261 -39.565 1.00 68.86 417 ALA A O 1
ATOM 3259 N N . PRO A 1 439 ? 4.532 -16.635 -40.169 1.00 51.29 418 PRO A N 1
ATOM 3260 C CA . PRO A 1 439 ? 5.055 -15.525 -40.966 1.00 52.84 418 PRO A CA 1
ATOM 3261 C C . PRO A 1 439 ? 5.718 -14.482 -40.082 1.00 60.53 418 PRO A C 1
ATOM 3262 O O . PRO A 1 439 ? 5.422 -14.353 -38.896 1.00 60.36 418 PRO A O 1
ATOM 3266 N N . ALA A 1 440 ? 6.625 -13.712 -40.685 1.00 69.55 419 ALA A N 1
ATOM 3267 C CA . ALA A 1 440 ? 7.359 -12.716 -39.916 1.00 64.25 419 ALA A CA 1
ATOM 3268 C C . ALA A 1 440 ? 6.463 -11.557 -39.494 1.00 68.50 419 ALA A C 1
ATOM 3269 O O . ALA A 1 440 ? 6.633 -11.017 -38.395 1.00 71.83 419 ALA A O 1
ATOM 3271 N N . ASP A 1 441 ? 5.483 -11.193 -40.322 1.00 71.51 420 ASP A N 1
ATOM 3272 C CA . ASP A 1 441 ? 4.618 -10.051 -40.056 1.00 77.82 420 ASP A CA 1
ATOM 3273 C C . ASP A 1 441 ? 3.428 -10.390 -39.156 1.00 79.08 420 ASP A C 1
ATOM 3274 O O . ASP A 1 441 ? 2.579 -9.520 -38.935 1.00 79.03 420 ASP A O 1
ATOM 3279 N N . LEU A 1 442 ? 3.361 -11.618 -38.619 1.00 74.27 421 LEU A N 1
ATOM 3280 C CA . LEU A 1 442 ? 2.181 -12.066 -37.874 1.00 74.29 421 LEU A CA 1
ATOM 3281 C C . LEU A 1 442 ? 1.717 -11.062 -36.828 1.00 84.11 421 LEU A C 1
ATOM 3282 O O . LEU A 1 442 ? 0.508 -10.941 -36.584 1.00 86.47 421 LEU A O 1
ATOM 3287 N N . HIS A 1 443 ? 2.648 -10.350 -36.183 1.00 87.16 422 HIS A N 1
ATOM 3288 C CA . HIS A 1 443 ? 2.287 -9.362 -35.173 1.00 85.54 422 HIS A CA 1
ATOM 3289 C C . HIS A 1 443 ? 2.276 -7.929 -35.693 1.00 97.38 422 HIS A C 1
ATOM 3290 O O . HIS A 1 443 ? 2.006 -7.007 -34.914 1.00 108.74 422 HIS A O 1
ATOM 3297 N N . SER A 1 444 ? 2.521 -7.720 -36.988 1.00 97.01 423 SER A N 1
ATOM 3298 C CA . SER A 1 444 ? 2.415 -6.394 -37.586 1.00 101.62 423 SER A CA 1
ATOM 3299 C C . SER A 1 444 ? 0.958 -5.907 -37.597 1.00 103.96 423 SER A C 1
ATOM 3300 O O . SER A 1 444 ? 0.003 -6.684 -37.476 1.00 97.53 423 SER A O 1
ATOM 3303 N N . ALA A 1 445 ? 0.800 -4.588 -37.735 1.00 110.85 424 ALA A N 1
ATOM 3304 C CA . ALA A 1 445 ? -0.524 -3.984 -37.630 1.00 115.26 424 ALA A CA 1
ATOM 3305 C C . ALA A 1 445 ? -1.395 -4.307 -38.845 1.00 120.12 424 ALA A C 1
ATOM 3306 O O . ALA A 1 445 ? -2.599 -4.558 -38.707 1.00 115.08 424 ALA A O 1
ATOM 3308 N N . ASP A 1 446 ? -0.817 -4.277 -40.043 1.00 126.00 425 ASP A N 1
ATOM 3309 C CA . ASP A 1 446 ? -1.544 -4.551 -41.277 1.00 129.68 425 ASP A CA 1
ATOM 3310 C C . ASP A 1 446 ? -1.415 -6.008 -41.735 1.00 115.92 425 ASP A C 1
ATOM 3311 O O . ASP A 1 446 ? -1.638 -6.300 -42.913 1.00 119.02 425 ASP A O 1
ATOM 3316 N N . PHE A 1 447 ? -0.970 -6.907 -40.854 1.00 105.15 426 PHE A N 1
ATOM 3317 C CA . PHE A 1 447 ? -0.978 -8.335 -41.168 1.00 91.07 426 PHE A CA 1
ATOM 3318 C C . PHE A 1 447 ? -2.275 -8.788 -41.826 1.00 97.34 426 PHE A C 1
ATOM 3319 O O . PHE A 1 447 ? -2.252 -9.477 -42.851 1.00 105.53 426 PHE A O 1
ATOM 3327 N N . ARG A 1 448 ? -3.421 -8.430 -41.236 1.00 90.30 427 ARG A N 1
ATOM 3328 C CA . ARG A 1 448 ? -4.697 -8.786 -41.845 1.00 88.80 427 ARG A CA 1
ATOM 3329 C C . ARG A 1 448 ? -4.911 -8.050 -43.161 1.00 96.54 427 ARG A C 1
ATOM 3330 O O . ARG A 1 448 ? -5.360 -8.653 -44.143 1.00 95.89 427 ARG A O 1
ATOM 3338 N N . GLN A 1 449 ? -4.604 -6.748 -43.204 1.00 104.81 428 GLN A N 1
ATOM 3339 C CA . GLN A 1 449 ? -4.804 -5.989 -44.439 1.00 112.44 428 GLN A CA 1
ATOM 3340 C C . GLN A 1 449 ? -3.995 -6.585 -45.584 1.00 112.19 428 GLN A C 1
ATOM 3341 O O . GLN A 1 449 ? -4.532 -6.813 -46.674 1.00 118.57 428 GLN A O 1
ATOM 3347 N N . ARG A 1 450 ? -2.699 -6.849 -45.351 1.00 110.21 429 ARG A N 1
ATOM 3348 C CA . ARG A 1 450 ? -1.840 -7.416 -46.392 1.00 103.18 429 ARG A CA 1
ATOM 3349 C C . ARG A 1 450 ? -2.488 -8.650 -47.006 1.00 93.52 429 ARG A C 1
ATOM 3350 O O . ARG A 1 450 ? -2.328 -8.929 -48.200 1.00 88.51 429 ARG A O 1
ATOM 3358 N N . ARG A 1 451 ? -3.196 -9.414 -46.180 1.00 91.60 430 ARG A N 1
ATOM 3359 C CA . ARG A 1 451 ? -3.795 -10.690 -46.535 1.00 94.52 430 ARG A CA 1
ATOM 3360 C C . ARG A 1 451 ? -5.285 -10.605 -46.807 1.00 105.03 430 ARG A C 1
ATOM 3361 O O . ARG A 1 451 ? -5.911 -11.647 -47.026 1.00 104.03 430 ARG A O 1
ATOM 3369 N N . ALA A 1 452 ? -5.850 -9.390 -46.836 1.00 115.82 431 ALA A N 1
ATOM 3370 C CA . ALA A 1 452 ? -7.280 -9.143 -46.637 1.00 118.62 431 ALA A CA 1
ATOM 3371 C C . ALA A 1 452 ? -8.180 -10.157 -47.334 1.00 113.11 431 ALA A C 1
ATOM 3372 O O . ALA A 1 452 ? -8.916 -10.902 -46.673 1.00 113.84 431 ALA A O 1
ATOM 3374 N N . ALA A 1 453 ? -8.124 -10.205 -48.666 1.00 104.28 432 ALA A N 1
ATOM 3375 C CA . ALA A 1 453 ? -9.008 -11.091 -49.415 1.00 107.37 432 ALA A CA 1
ATOM 3376 C C . ALA A 1 453 ? -8.993 -12.508 -48.849 1.00 108.76 432 ALA A C 1
ATOM 3377 O O . ALA A 1 453 ? -10.036 -13.046 -48.448 1.00 112.50 432 ALA A O 1
ATOM 3379 N N . LEU A 1 454 ? -7.799 -13.104 -48.756 1.00 99.54 433 LEU A N 1
ATOM 3380 C CA . LEU A 1 454 ? -7.693 -14.515 -48.391 1.00 90.52 433 LEU A CA 1
ATOM 3381 C C . LEU A 1 454 ? -8.345 -14.812 -47.050 1.00 84.26 433 LEU A C 1
ATOM 3382 O O . LEU A 1 454 ? -8.743 -15.957 -46.799 1.00 79.68 433 LEU A O 1
ATOM 3387 N N . PHE A 1 455 ? -8.453 -13.807 -46.174 1.00 87.34 434 PHE A N 1
ATOM 3388 C CA . PHE A 1 455 ? -9.119 -14.035 -44.897 1.00 91.39 434 PHE A CA 1
ATOM 3389 C C . PHE A 1 455 ? -10.636 -14.070 -45.054 1.00 105.00 434 PHE A C 1
ATOM 3390 O O . PHE A 1 455 ? -11.296 -15.021 -44.606 1.00 97.70 434 PHE A O 1
ATOM 3398 N N . GLU A 1 456 ? -11.205 -13.068 -45.734 1.00 114.49 435 GLU A N 1
ATOM 3399 C CA . GLU A 1 456 ? -12.641 -13.093 -45.947 1.00 125.23 435 GLU A CA 1
ATOM 3400 C C . GLU A 1 456 ? -13.052 -14.242 -46.858 1.00 122.88 435 GLU A C 1
ATOM 3401 O O . GLU A 1 456 ? -14.203 -14.690 -46.794 1.00 132.10 435 GLU A O 1
ATOM 3407 N N . ALA A 1 457 ? -12.145 -14.733 -47.697 1.00 110.83 436 ALA A N 1
ATOM 3408 C CA . ALA A 1 457 ? -12.367 -16.029 -48.316 1.00 103.03 436 ALA A CA 1
ATOM 3409 C C . ALA A 1 457 ? -12.528 -17.099 -47.237 1.00 110.89 436 ALA A C 1
ATOM 3410 O O . ALA A 1 457 ? -13.613 -17.671 -47.099 1.00 117.49 436 ALA A O 1
ATOM 3412 N N . CYS A 1 458 ? -11.474 -17.352 -46.444 1.00 103.71 437 CYS A N 1
ATOM 3413 C CA . CYS A 1 458 ? -11.484 -18.490 -45.523 1.00 94.90 437 CYS A CA 1
ATOM 3414 C C . CYS A 1 458 ? -12.623 -18.381 -44.519 1.00 93.93 437 CYS A C 1
ATOM 3415 O O . CYS A 1 458 ? -13.428 -19.310 -44.370 1.00 97.70 437 CYS A O 1
ATOM 3418 N N . LEU A 1 459 ? -12.706 -17.246 -43.824 1.00 91.85 438 LEU A N 1
ATOM 3419 C CA . LEU A 1 459 ? -13.801 -17.027 -42.883 1.00 91.16 438 LEU A CA 1
ATOM 3420 C C . LEU A 1 459 ? -15.159 -17.165 -43.555 1.00 91.68 438 LEU A C 1
ATOM 3421 O O . LEU A 1 459 ? -16.132 -17.591 -42.915 1.00 86.46 438 LEU A O 1
ATOM 3426 N N . GLY A 1 460 ? -15.240 -16.802 -44.840 1.00 102.12 439 GLY A N 1
ATOM 3427 C CA . GLY A 1 460 ? -16.475 -16.952 -45.579 1.00 87.13 439 GLY A CA 1
ATOM 3428 C C . GLY A 1 460 ? -17.038 -18.354 -45.517 1.00 93.72 439 GLY A C 1
ATOM 3429 O O . GLY A 1 460 ? -18.253 -18.524 -45.414 1.00 97.46 439 GLY A O 1
ATOM 3430 N N . ARG A 1 461 ? -16.172 -19.377 -45.523 1.00 89.22 440 ARG A N 1
ATOM 3431 C CA . ARG A 1 461 ? -16.683 -20.748 -45.505 1.00 99.32 440 ARG A CA 1
ATOM 3432 C C . ARG A 1 461 ? -17.557 -21.026 -44.287 1.00 104.63 440 ARG A C 1
ATOM 3433 O O . ARG A 1 461 ? -18.222 -22.068 -44.252 1.00 108.71 440 ARG A O 1
ATOM 3441 N N . LEU A 1 462 ? -17.571 -20.125 -43.297 1.00 79.37 441 LEU A N 1
ATOM 3442 C CA . LEU A 1 462 ? -18.478 -20.262 -42.169 1.00 78.69 441 LEU A CA 1
ATOM 3443 C C . LEU A 1 462 ? -19.933 -19.946 -42.537 1.00 110.55 441 LEU A C 1
ATOM 3444 O O . LEU A 1 462 ? -20.848 -20.433 -41.861 1.00 100.86 441 LEU A O 1
ATOM 3449 N N . GLU A 1 463 ? -20.168 -19.142 -43.586 1.00 112.48 442 GLU A N 1
ATOM 3450 C CA . GLU A 1 463 ? -21.523 -18.738 -43.969 1.00 109.62 442 GLU A CA 1
ATOM 3451 C C . GLU A 1 463 ? -22.240 -19.830 -44.767 1.00 115.01 442 GLU A C 1
ATOM 3452 O O . GLU A 1 463 ? -23.437 -20.071 -44.558 1.00 123.81 442 GLU A O 1
ATOM 3458 N N . ASP A 1 464 ? -21.538 -20.498 -45.682 1.00 112.27 443 ASP A N 1
ATOM 3459 C CA . ASP A 1 464 ? -22.025 -21.745 -46.259 1.00 104.02 443 ASP A CA 1
ATOM 3460 C C . ASP A 1 464 ? -21.696 -22.893 -45.307 1.00 120.60 443 ASP A C 1
ATOM 3461 O O . ASP A 1 464 ? -21.282 -22.690 -44.161 1.00 115.17 443 ASP A O 1
ATOM 3466 N N . GLY A 1 465 ? -21.891 -24.132 -45.760 1.00 113.28 444 GLY A N 1
ATOM 3467 C CA . GLY A 1 465 ? -21.583 -25.253 -44.888 1.00 115.28 444 GLY A CA 1
ATOM 3468 C C . GLY A 1 465 ? -20.133 -25.678 -44.908 1.00 109.96 444 GLY A C 1
ATOM 3469 O O . GLY A 1 465 ? -19.673 -26.332 -43.961 1.00 104.29 444 GLY A O 1
ATOM 3470 N N . SER A 1 466 ? -19.396 -25.260 -45.940 1.00 103.84 445 SER A N 1
ATOM 3471 C CA . SER A 1 466 ? -18.139 -25.880 -46.330 1.00 107.84 445 SER A CA 1
ATOM 3472 C C . SER A 1 466 ? -17.049 -25.815 -45.260 1.00 101.66 445 SER A C 1
ATOM 3473 O O . SER A 1 466 ? -16.015 -26.475 -45.424 1.00 102.93 445 SER A O 1
ATOM 3476 N N . TYR A 1 467 ? -17.239 -25.054 -44.180 1.00 86.61 446 TYR A N 1
ATOM 3477 C CA . TYR A 1 467 ? -16.140 -24.860 -43.244 1.00 73.12 446 TYR A CA 1
ATOM 3478 C C . TYR A 1 467 ? -15.778 -26.150 -42.512 1.00 82.24 446 TYR A C 1
ATOM 3479 O O . TYR A 1 467 ? -14.594 -26.409 -42.259 1.00 80.63 446 TYR A O 1
ATOM 3488 N N . ARG A 1 468 ? -16.769 -26.978 -42.174 1.00 81.46 447 ARG A N 1
ATOM 3489 C CA . ARG A 1 468 ? -16.477 -28.261 -41.537 1.00 89.69 447 ARG A CA 1
ATOM 3490 C C . ARG A 1 468 ? -15.538 -29.102 -42.396 1.00 97.52 447 ARG A C 1
ATOM 3491 O O . ARG A 1 468 ? -14.447 -29.488 -41.954 1.00 90.49 447 ARG A O 1
ATOM 3499 N N . ASP A 1 469 ? -15.954 -29.405 -43.632 1.00 105.78 448 ASP A N 1
ATOM 3500 C CA . ASP A 1 469 ? -15.112 -30.219 -44.506 1.00 106.85 448 ASP A CA 1
ATOM 3501 C C . ASP A 1 469 ? -13.735 -29.592 -44.673 1.00 90.51 448 ASP A C 1
ATOM 3502 O O . ASP A 1 469 ? -12.720 -30.295 -44.660 1.00 85.12 448 ASP A O 1
ATOM 3507 N N . ALA A 1 470 ? -13.690 -28.267 -44.811 1.00 85.39 449 ALA A N 1
ATOM 3508 C CA . ALA A 1 470 ? -12.434 -27.572 -45.037 1.00 70.74 449 ALA A CA 1
ATOM 3509 C C . ALA A 1 470 ? -11.485 -27.776 -43.863 1.00 81.50 449 ALA A C 1
ATOM 3510 O O . ALA A 1 470 ? -10.286 -28.019 -44.045 1.00 77.01 449 ALA A O 1
ATOM 3512 N N . ILE A 1 471 ? -12.020 -27.718 -42.650 1.00 73.72 450 ILE A N 1
ATOM 3513 C CA . ILE A 1 471 ? -11.200 -27.904 -41.468 1.00 68.34 450 ILE A CA 1
ATOM 3514 C C . ILE A 1 471 ? -10.763 -29.358 -41.323 1.00 70.29 450 ILE A C 1
ATOM 3515 O O . ILE A 1 471 ? -9.625 -29.626 -40.941 1.00 76.06 450 ILE A O 1
ATOM 3520 N N . ARG A 1 472 ? -11.636 -30.321 -41.617 1.00 72.94 451 ARG A N 1
ATOM 3521 C CA . ARG A 1 472 ? -11.210 -31.721 -41.528 1.00 77.88 451 ARG A CA 1
ATOM 3522 C C . ARG A 1 472 ? -10.102 -32.025 -42.531 1.00 83.05 451 ARG A C 1
ATOM 3523 O O . ARG A 1 472 ? -9.154 -32.760 -42.219 1.00 87.59 451 ARG A O 1
ATOM 3531 N N . CYS A 1 473 ? -10.194 -31.464 -43.741 1.00 82.92 452 CYS A N 1
ATOM 3532 C CA . CYS A 1 473 ? -9.152 -31.726 -44.724 1.00 89.14 452 CYS A CA 1
ATOM 3533 C C . CYS A 1 473 ? -7.861 -31.009 -44.362 1.00 91.64 452 CYS A C 1
ATOM 3534 O O . CYS A 1 473 ? -6.780 -31.595 -44.464 1.00 95.74 452 CYS A O 1
ATOM 3537 N N . ARG A 1 474 ? -7.949 -29.748 -43.929 1.00 82.49 453 ARG A N 1
ATOM 3538 C CA . ARG A 1 474 ? -6.750 -29.064 -43.469 1.00 70.33 453 ARG A CA 1
ATOM 3539 C C . ARG A 1 474 ? -6.127 -29.817 -42.307 1.00 71.37 453 ARG A C 1
ATOM 3540 O O . ARG A 1 474 ? -4.903 -29.930 -42.226 1.00 72.82 453 ARG A O 1
ATOM 3548 N N . TYR A 1 475 ? -6.961 -30.386 -41.439 1.00 70.42 454 TYR A N 1
ATOM 3549 C CA . TYR A 1 475 ? -6.482 -31.167 -40.310 1.00 68.67 454 TYR A CA 1
ATOM 3550 C C . TYR A 1 475 ? -5.723 -32.400 -40.774 1.00 73.77 454 TYR A C 1
ATOM 3551 O O . TYR A 1 475 ? -4.685 -32.743 -40.203 1.00 77.14 454 TYR A O 1
ATOM 3560 N N . ARG A 1 476 ? -6.234 -33.103 -41.781 1.00 73.32 455 ARG A N 1
ATOM 3561 C CA . ARG A 1 476 ? -5.531 -34.303 -42.218 1.00 77.90 455 ARG A CA 1
ATOM 3562 C C . ARG A 1 476 ? -4.257 -33.956 -42.986 1.00 79.40 455 ARG A C 1
ATOM 3563 O O . ARG A 1 476 ? -3.214 -34.582 -42.780 1.00 77.97 455 ARG A O 1
ATOM 3571 N N . ASP A 1 477 ? -4.333 -32.965 -43.879 1.00 83.56 456 ASP A N 1
ATOM 3572 C CA . ASP A 1 477 ? -3.191 -32.544 -44.685 1.00 86.01 456 ASP A CA 1
ATOM 3573 C C . ASP A 1 477 ? -2.047 -32.031 -43.806 1.00 74.16 456 ASP A C 1
ATOM 3574 O O . ASP A 1 477 ? -0.896 -32.463 -43.938 1.00 78.88 456 ASP A O 1
ATOM 3579 N N . LYS A 1 478 ? -2.353 -31.117 -42.896 1.00 56.10 457 LYS A N 1
ATOM 3580 C CA . LYS A 1 478 ? -1.354 -30.349 -42.178 1.00 54.98 457 LYS A CA 1
ATOM 3581 C C . LYS A 1 478 ? -0.970 -30.935 -40.832 1.00 59.19 457 LYS A C 1
ATOM 3582 O O . LYS A 1 478 ? -0.205 -30.294 -40.107 1.00 52.93 457 LYS A O 1
ATOM 3588 N N . PHE A 1 479 ? -1.472 -32.117 -40.466 1.00 61.18 458 PHE A N 1
ATOM 3589 C CA . PHE A 1 479 ? -1.215 -32.627 -39.122 1.00 58.79 458 PHE A CA 1
ATOM 3590 C C . PHE A 1 479 ? 0.275 -32.626 -38.788 1.00 65.16 458 PHE A C 1
ATOM 3591 O O . PHE A 1 479 ? 1.108 -33.121 -39.553 1.00 60.83 458 PHE A O 1
ATOM 3599 N N . GLY A 1 480 ? 0.599 -32.048 -37.636 1.00 67.84 459 GLY A N 1
ATOM 3600 C CA . GLY A 1 480 ? 1.939 -32.064 -37.105 1.00 64.62 459 GLY A CA 1
ATOM 3601 C C . GLY A 1 480 ? 2.802 -30.895 -37.517 1.00 64.49 459 GLY A C 1
ATOM 3602 O O . GLY A 1 480 ? 3.857 -30.676 -36.901 1.00 70.58 459 GLY A O 1
ATOM 3603 N N . LEU A 1 481 ? 2.398 -30.157 -38.554 1.00 55.75 460 LEU A N 1
ATOM 3604 C CA . LEU A 1 481 ? 3.175 -29.025 -39.031 1.00 50.98 460 LEU A CA 1
ATOM 3605 C C . LEU A 1 481 ? 3.197 -27.933 -37.972 1.00 52.65 460 LEU A C 1
ATOM 3606 O O . LEU A 1 481 ? 2.187 -27.655 -37.339 1.00 57.73 460 LEU A O 1
ATOM 3611 N N . GLN A 1 482 ? 4.360 -27.330 -37.749 1.00 57.40 461 GLN A N 1
ATOM 3612 C CA . GLN A 1 482 ? 4.455 -26.255 -36.767 1.00 54.46 461 GLN A CA 1
ATOM 3613 C C . GLN A 1 482 ? 3.741 -25.009 -37.265 1.00 56.53 461 GLN A C 1
ATOM 3614 O O . GLN A 1 482 ? 3.916 -24.604 -38.421 1.00 61.80 461 GLN A O 1
ATOM 3620 N N . SER A 1 483 ? 2.909 -24.426 -36.400 1.00 50.08 462 SER A N 1
ATOM 3621 C CA . SER A 1 483 ? 2.070 -23.284 -36.742 1.00 43.19 462 SER A CA 1
ATOM 3622 C C . SER A 1 483 ? 1.882 -22.428 -35.505 1.00 40.39 462 SER A C 1
ATOM 3623 O O . SER A 1 483 ? 2.055 -22.902 -34.375 1.00 51.35 462 SER A O 1
ATOM 3626 N N . PRO A 1 484 ? 1.523 -21.165 -35.674 1.00 47.44 463 PRO A N 1
ATOM 3627 C CA . PRO A 1 484 ? 1.230 -20.353 -34.482 1.00 50.48 463 PRO A CA 1
ATOM 3628 C C . PRO A 1 484 ? -0.018 -20.788 -33.702 1.00 56.43 463 PRO A C 1
ATOM 3629 O O . PRO A 1 484 ? -0.002 -20.740 -32.463 1.00 53.39 463 PRO A O 1
ATOM 3633 N N . PHE A 1 485 ? -1.133 -21.121 -34.369 1.00 53.10 464 PHE A N 1
ATOM 3634 C CA . PHE A 1 485 ? -2.400 -21.287 -33.656 1.00 54.03 464 PHE A CA 1
ATOM 3635 C C . PHE A 1 485 ? -2.902 -22.721 -33.459 1.00 63.74 464 PHE A C 1
ATOM 3636 O O . PHE A 1 485 ? -3.938 -22.896 -32.802 1.00 66.91 464 PHE A O 1
ATOM 3644 N N . VAL A 1 486 ? -2.251 -23.748 -34.003 1.00 55.58 465 VAL A N 1
ATOM 3645 C CA . VAL A 1 486 ? -2.856 -25.079 -34.036 1.00 43.02 465 VAL A CA 1
ATOM 3646 C C . VAL A 1 486 ? -2.099 -25.994 -33.091 1.00 46.47 465 VAL A C 1
ATOM 3647 O O . VAL A 1 486 ? -0.923 -26.300 -33.323 1.00 53.22 465 VAL A O 1
ATOM 3651 N N . TYR A 1 487 ? -2.791 -26.460 -32.049 1.00 47.81 466 TYR A N 1
ATOM 3652 C CA . TYR A 1 487 ? -2.234 -27.373 -31.059 1.00 57.47 466 TYR A CA 1
ATOM 3653 C C . TYR A 1 487 ? -2.751 -28.773 -31.395 1.00 56.92 466 TYR A C 1
ATOM 3654 O O . TYR A 1 487 ? -3.815 -29.168 -30.922 1.00 61.86 466 TYR A O 1
ATOM 3663 N N . TRP A 1 488 ? -1.931 -29.579 -32.076 1.00 58.94 467 TRP A N 1
ATOM 3664 C CA . TRP A 1 488 ? -2.362 -30.890 -32.567 1.00 60.76 467 TRP A CA 1
ATOM 3665 C C . TRP A 1 488 ? -2.397 -31.932 -31.461 1.00 61.84 467 TRP A C 1
ATOM 3666 O O . TRP A 1 488 ? -3.181 -32.890 -31.524 1.00 63.06 467 TRP A O 1
ATOM 3677 N N . GLU A 1 489 ? -1.466 -31.821 -30.520 1.00 63.78 468 GLU A N 1
ATOM 3678 C CA . GLU A 1 489 ? -1.428 -32.731 -29.388 1.00 77.61 468 GLU A CA 1
ATOM 3679 C C . GLU A 1 489 ? -2.758 -32.695 -28.650 1.00 75.02 468 GLU A C 1
ATOM 3680 O O . GLU A 1 489 ? -3.286 -33.734 -28.231 1.00 74.39 468 GLU A O 1
ATOM 3686 N N . LEU A 1 490 ? -3.333 -31.497 -28.534 1.00 65.16 469 LEU A N 1
ATOM 3687 C CA . LEU A 1 490 ? -4.559 -31.243 -27.802 1.00 57.10 469 LEU A CA 1
ATOM 3688 C C . LEU A 1 490 ? -5.807 -31.590 -28.595 1.00 67.11 469 LEU A C 1
ATOM 3689 O O . LEU A 1 490 ? -6.850 -31.876 -27.984 1.00 66.72 469 LEU A O 1
ATOM 3694 N N . LEU A 1 491 ? -5.738 -31.567 -29.934 1.00 66.35 470 LEU A N 1
ATOM 3695 C CA . LEU A 1 491 ? -6.939 -31.647 -30.756 1.00 53.77 470 LEU A CA 1
ATOM 3696 C C . LEU A 1 491 ? -7.006 -33.023 -31.406 1.00 56.45 470 LEU A C 1
ATOM 3697 O O . LEU A 1 491 ? -6.698 -33.182 -32.591 1.00 62.59 470 LEU A O 1
ATOM 3702 N N . GLY A 1 492 ? -7.633 -33.955 -30.700 1.00 52.96 471 GLY A N 1
ATOM 3703 C CA . GLY A 1 492 ? -7.819 -35.291 -31.218 1.00 49.40 471 GLY A CA 1
ATOM 3704 C C . GLY A 1 492 ? -9.054 -35.351 -32.053 1.00 60.57 471 GLY A C 1
ATOM 3705 O O . GLY A 1 492 ? -9.866 -34.436 -32.019 1.00 49.55 471 GLY A O 1
ATOM 3706 N N . GLU A 1 493 ? -9.191 -36.426 -32.831 1.00 67.39 472 GLU A N 1
ATOM 3707 C CA . GLU A 1 493 ? -10.273 -36.429 -33.807 1.00 78.54 472 GLU A CA 1
ATOM 3708 C C . GLU A 1 493 ? -11.626 -36.244 -33.124 1.00 92.09 472 GLU A C 1
ATOM 3709 O O . GLU A 1 493 ? -12.483 -35.507 -33.629 1.00 91.39 472 GLU A O 1
ATOM 3715 N N . GLU A 1 494 ? -11.807 -36.836 -31.933 1.00 88.64 473 GLU A N 1
ATOM 3716 C CA . GLU A 1 494 ? -13.107 -36.768 -31.266 1.00 81.21 473 GLU A CA 1
ATOM 3717 C C . GLU A 1 494 ? -13.419 -35.349 -30.800 1.00 69.89 473 GLU A C 1
ATOM 3718 O O . GLU A 1 494 ? -14.520 -34.835 -31.030 1.00 83.10 473 GLU A O 1
ATOM 3724 N N . LEU A 1 495 ? -12.466 -34.682 -30.161 1.00 54.09 474 LEU A N 1
ATOM 3725 C CA . LEU A 1 495 ? -12.731 -33.301 -29.769 1.00 51.94 474 LEU A CA 1
ATOM 3726 C C . LEU A 1 495 ? -12.953 -32.405 -30.988 1.00 56.52 474 LEU A C 1
ATOM 3727 O O . LEU A 1 495 ? -13.727 -31.442 -30.920 1.00 65.83 474 LEU A O 1
ATOM 3732 N N . LEU A 1 496 ? -12.316 -32.721 -32.117 1.00 58.45 475 LEU A N 1
ATOM 3733 C CA . LEU A 1 496 ? -12.565 -31.970 -33.344 1.00 60.20 475 LEU A CA 1
ATOM 3734 C C . LEU A 1 496 ? -14.001 -32.150 -33.813 1.00 65.22 475 LEU A C 1
ATOM 3735 O O . LEU A 1 496 ? -14.671 -31.179 -34.175 1.00 67.34 475 LEU A O 1
ATOM 3740 N N . GLU A 1 497 ? -14.479 -33.393 -33.844 1.00 60.43 476 GLU A N 1
ATOM 3741 C CA . GLU A 1 497 ? -15.794 -33.653 -34.412 1.00 69.75 476 GLU A CA 1
ATOM 3742 C C . GLU A 1 497 ? -16.882 -33.057 -33.523 1.00 77.05 476 GLU A C 1
ATOM 3743 O O . GLU A 1 497 ? -17.776 -32.338 -34.002 1.00 77.75 476 GLU A O 1
ATOM 3749 N N . GLN A 1 498 ? -16.781 -33.288 -32.208 1.00 76.04 477 GLN A N 1
ATOM 3750 C CA . GLN A 1 498 ? -17.717 -32.652 -31.283 1.00 66.07 477 GLN A CA 1
ATOM 3751 C C . GLN A 1 498 ? -17.667 -31.132 -31.398 1.00 64.81 477 GLN A C 1
ATOM 3752 O O . GLN A 1 498 ? -18.712 -30.478 -31.463 1.00 66.46 477 GLN A O 1
ATOM 3758 N N . ALA A 1 499 ? -16.467 -30.548 -31.476 1.00 64.29 478 ALA A N 1
ATOM 3759 C CA . ALA A 1 499 ? -16.396 -29.101 -31.647 1.00 57.74 478 ALA A CA 1
ATOM 3760 C C . ALA A 1 499 ? -17.081 -28.662 -32.940 1.00 62.21 478 ALA A C 1
ATOM 3761 O O . ALA A 1 499 ? -17.845 -27.690 -32.947 1.00 66.71 478 ALA A O 1
ATOM 3763 N N . LEU A 1 500 ? -16.878 -29.409 -34.025 1.00 61.74 479 LEU A N 1
ATOM 3764 C CA . LEU A 1 500 ? -17.414 -29.008 -35.317 1.00 65.71 479 LEU A CA 1
ATOM 3765 C C . LEU A 1 500 ? -18.927 -29.008 -35.296 1.00 77.07 479 LEU A C 1
ATOM 3766 O O . LEU A 1 500 ? -19.573 -28.070 -35.782 1.00 83.20 479 LEU A O 1
ATOM 3771 N N . ASP A 1 501 ? -19.511 -30.071 -34.764 1.00 79.23 480 ASP A N 1
ATOM 3772 C CA . ASP A 1 501 ? -20.949 -30.208 -34.865 1.00 90.50 480 ASP A CA 1
ATOM 3773 C C . ASP A 1 501 ? -21.704 -29.488 -33.749 1.00 83.49 480 ASP A C 1
ATOM 3774 O O . ASP A 1 501 ? -22.881 -29.160 -33.939 1.00 79.61 480 ASP A O 1
ATOM 3779 N N . CYS A 1 502 ? -21.062 -29.203 -32.610 1.00 83.14 481 CYS A N 1
ATOM 3780 C CA . CYS A 1 502 ? -21.727 -28.491 -31.521 1.00 79.38 481 CYS A CA 1
ATOM 3781 C C . CYS A 1 502 ? -21.491 -26.984 -31.489 1.00 78.76 481 CYS A C 1
ATOM 3782 O O . CYS A 1 502 ? -22.219 -26.289 -30.779 1.00 89.18 481 CYS A O 1
ATOM 3785 N N . LEU A 1 503 ? -20.527 -26.443 -32.231 1.00 70.07 482 LEU A N 1
ATOM 3786 C CA . LEU A 1 503 ? -20.237 -25.018 -32.113 1.00 62.10 482 LEU A CA 1
ATOM 3787 C C . LEU A 1 503 ? -20.902 -24.255 -33.241 1.00 68.96 482 LEU A C 1
ATOM 3788 O O . LEU A 1 503 ? -20.657 -24.566 -34.419 1.00 77.49 482 LEU A O 1
ATOM 3793 N N . PRO A 1 504 ? -21.715 -23.246 -32.932 1.00 74.90 483 PRO A N 1
ATOM 3794 C CA . PRO A 1 504 ? -22.333 -22.435 -33.984 1.00 76.65 483 PRO A CA 1
ATOM 3795 C C . PRO A 1 504 ? -21.281 -21.733 -34.822 1.00 75.29 483 PRO A C 1
ATOM 3796 O O . PRO A 1 504 ? -20.243 -21.304 -34.319 1.00 77.79 483 PRO A O 1
ATOM 3800 N N . ALA A 1 505 ? -21.566 -21.625 -36.123 1.00 78.85 484 ALA A N 1
ATOM 3801 C CA . ALA A 1 505 ? -20.682 -20.904 -37.030 1.00 73.14 484 ALA A CA 1
ATOM 3802 C C . ALA A 1 505 ? -20.585 -19.429 -36.677 1.00 79.05 484 ALA A C 1
ATOM 3803 O O . ALA A 1 505 ? -19.506 -18.844 -36.807 1.00 86.55 484 ALA A O 1
ATOM 3805 N N . ALA A 1 506 ? -21.676 -18.818 -36.208 1.00 81.16 485 ALA A N 1
ATOM 3806 C CA . ALA A 1 506 ? -21.639 -17.393 -35.894 1.00 84.80 485 ALA A CA 1
ATOM 3807 C C . ALA A 1 506 ? -20.766 -17.110 -34.681 1.00 90.93 485 ALA A C 1
ATOM 3808 O O . ALA A 1 506 ? -20.061 -16.094 -34.642 1.00 100.23 485 ALA A O 1
ATOM 3810 N N . HIS A 1 507 ? -20.789 -17.996 -33.684 1.00 86.99 486 HIS A N 1
ATOM 3811 C CA . HIS A 1 507 ? -19.821 -17.888 -32.596 1.00 79.61 486 HIS A CA 1
ATOM 3812 C C . HIS A 1 507 ? -18.396 -18.025 -33.113 1.00 82.00 486 HIS A C 1
ATOM 3813 O O . HIS A 1 507 ? -17.499 -17.289 -32.682 1.00 83.64 486 HIS A O 1
ATOM 3820 N N . LEU A 1 508 ? -18.165 -18.975 -34.025 1.00 74.80 487 LEU A N 1
ATOM 3821 C CA . LEU A 1 508 ? -16.832 -19.127 -34.590 1.00 69.82 487 LEU A CA 1
ATOM 3822 C C . 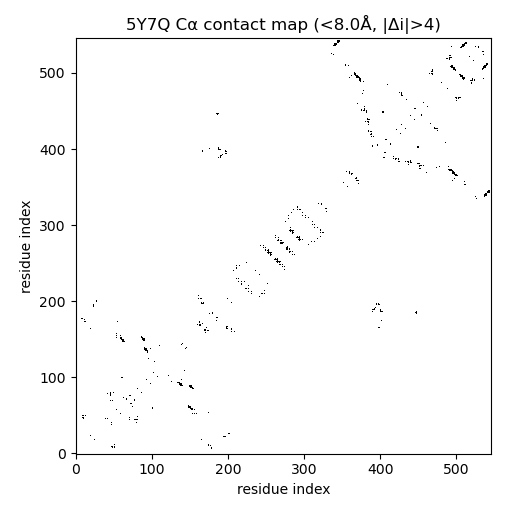LEU A 1 508 ? -16.384 -17.843 -35.252 1.00 72.51 487 LEU A C 1
ATOM 3823 O O . LEU A 1 508 ? -15.268 -17.375 -35.019 1.00 73.74 487 LEU A O 1
ATOM 3828 N N . ARG A 1 509 ? -17.246 -17.250 -36.064 1.00 72.93 488 ARG A N 1
ATOM 3829 C CA . ARG A 1 509 ? -16.896 -15.979 -36.678 1.00 79.61 488 ARG A CA 1
ATOM 3830 C C . ARG A 1 509 ? -16.602 -14.924 -35.621 1.00 78.09 488 ARG A C 1
ATOM 3831 O O . ARG A 1 509 ? -15.608 -14.201 -35.726 1.00 77.25 488 ARG A O 1
ATOM 3839 N N . ALA A 1 510 ? -17.443 -14.824 -34.589 1.00 78.26 489 ALA A N 1
ATOM 3840 C CA . ALA A 1 510 ? -17.214 -13.807 -33.565 1.00 77.32 489 ALA A CA 1
ATOM 3841 C C . ALA A 1 510 ? -15.826 -13.966 -32.938 1.00 71.41 489 ALA A C 1
ATOM 3842 O O . ALA A 1 510 ? -15.012 -13.030 -32.936 1.00 66.25 489 ALA A O 1
ATOM 3844 N N . TRP A 1 511 ? -15.526 -15.164 -32.435 1.00 65.46 490 TRP A N 1
ATOM 3845 C CA . TRP A 1 511 ? -14.216 -15.414 -31.847 1.00 61.98 490 TRP A CA 1
ATOM 3846 C C . TRP A 1 511 ? -13.097 -15.113 -32.834 1.00 63.15 490 TRP A C 1
ATOM 3847 O O . TRP A 1 511 ? -12.129 -14.427 -32.498 1.00 72.83 490 TRP A O 1
ATOM 3858 N N . PHE A 1 512 ? -13.216 -15.612 -34.064 1.00 70.10 491 PHE A N 1
ATOM 3859 C CA . PHE A 1 512 ? -12.123 -15.499 -35.032 1.00 66.24 491 PHE A CA 1
ATOM 3860 C C . PHE A 1 512 ? -11.816 -14.041 -35.357 1.00 69.02 491 PHE A C 1
ATOM 3861 O O . PHE A 1 512 ? -10.644 -13.648 -35.474 1.00 68.88 491 PHE A O 1
ATOM 3869 N N . GLU A 1 513 ? -12.853 -13.213 -35.478 1.00 67.89 492 GLU A N 1
ATOM 3870 C CA . GLU A 1 513 ? -12.616 -11.798 -35.718 1.00 75.21 492 GLU A CA 1
ATOM 3871 C C . GLU A 1 513 ? -12.016 -11.121 -34.493 1.00 72.33 492 GLU A C 1
ATOM 3872 O O . GLU A 1 513 ? -11.199 -10.200 -34.636 1.00 82.65 492 GLU A O 1
ATOM 3878 N N . ARG A 1 514 ? -12.380 -11.565 -33.286 1.00 66.43 493 ARG A N 1
ATOM 3879 C CA . ARG A 1 514 ? -11.764 -10.965 -32.102 1.00 76.56 493 ARG A CA 1
ATOM 3880 C C . ARG A 1 514 ? -10.272 -11.275 -32.040 1.00 83.89 493 ARG A C 1
ATOM 3881 O O . ARG A 1 514 ? -9.459 -10.397 -31.722 1.00 88.67 493 ARG A O 1
ATOM 3889 N N . LEU A 1 515 ? -9.895 -12.521 -32.339 1.00 82.24 494 LEU A N 1
ATOM 3890 C CA . LEU A 1 515 ? -8.483 -12.889 -32.368 1.00 75.12 494 LEU A CA 1
ATOM 3891 C C . LEU A 1 515 ? -7.717 -12.074 -33.407 1.00 75.49 494 LEU A C 1
ATOM 3892 O O . LEU A 1 515 ? -6.673 -11.478 -33.099 1.00 82.37 494 LEU A O 1
ATOM 3897 N N . LEU A 1 516 ? -8.232 -12.027 -34.645 1.00 79.09 495 LEU A N 1
ATOM 3898 C CA . LEU A 1 516 ? -7.573 -11.253 -35.699 1.00 78.66 495 LEU A CA 1
ATOM 3899 C C . LEU A 1 516 ? -7.368 -9.804 -35.295 1.00 90.25 495 LEU A C 1
ATOM 3900 O O . LEU A 1 516 ? -6.332 -9.211 -35.616 1.00 99.90 495 LEU A O 1
ATOM 3905 N N . GLU A 1 517 ? -8.357 -9.210 -34.614 1.00 94.02 496 GLU A N 1
ATOM 3906 C CA . GLU A 1 517 ? -8.289 -7.782 -34.302 1.00 100.13 496 GLU A CA 1
ATOM 3907 C C . GLU A 1 517 ? -7.006 -7.444 -33.548 1.00 97.48 496 GLU A C 1
ATOM 3908 O O . GLU A 1 517 ? -6.252 -6.553 -33.958 1.00 107.59 496 GLU A O 1
ATOM 3914 N N . ASP A 1 518 ? -6.745 -8.128 -32.435 1.00 85.96 497 ASP A N 1
ATOM 3915 C CA . ASP A 1 518 ? -5.453 -8.059 -31.755 1.00 81.00 497 ASP A CA 1
ATOM 3916 C C . ASP A 1 518 ? -5.022 -9.492 -31.481 1.00 76.46 497 ASP A C 1
ATOM 3917 O O . ASP A 1 518 ? -5.425 -10.075 -30.476 1.00 79.90 497 ASP A O 1
ATOM 3922 N N . ILE A 1 519 ? -4.103 -10.017 -32.277 1.00 79.16 498 ILE A N 1
ATOM 3923 C CA . ILE A 1 519 ? -3.651 -11.395 -32.091 1.00 76.37 498 ILE A CA 1
ATOM 3924 C C . ILE A 1 519 ? -2.932 -11.571 -30.754 1.00 77.49 498 ILE A C 1
ATOM 3925 O O . ILE A 1 519 ? -3.332 -12.442 -29.971 1.00 77.41 498 ILE A O 1
ATOM 3930 N N . PRO A 1 520 ? -1.882 -10.808 -30.431 1.00 81.86 499 PRO A N 1
ATOM 3931 C CA . PRO A 1 520 ? -1.093 -11.159 -29.239 1.00 77.71 499 PRO A CA 1
ATOM 3932 C C . PRO A 1 520 ? -1.807 -10.935 -27.922 1.00 78.89 499 PRO A C 1
ATOM 3933 O O . PRO A 1 520 ? -1.426 -11.568 -26.931 1.00 81.78 499 PRO A O 1
ATOM 3937 N N . GLY A 1 521 ? -2.807 -10.060 -27.861 1.00 78.64 500 GLY A N 1
ATOM 3938 C CA . GLY A 1 521 ? -3.474 -9.797 -26.597 1.00 75.09 500 GLY A CA 1
ATOM 3939 C C . GLY A 1 521 ? -4.681 -10.678 -26.376 1.00 78.97 500 GLY A C 1
ATOM 3940 O O . GLY A 1 521 ? -5.161 -10.838 -25.247 1.00 95.00 500 GLY A O 1
ATOM 3941 N N . ASN A 1 522 ? -5.228 -11.197 -27.471 1.00 71.13 501 ASN A N 1
ATOM 3942 C CA . ASN A 1 522 ? -6.429 -12.016 -27.440 1.00 64.13 501 ASN A CA 1
ATOM 3943 C C . ASN A 1 522 ? -6.218 -13.512 -27.648 1.00 67.83 501 ASN A C 1
ATOM 3944 O O . ASN A 1 522 ? -7.195 -14.258 -27.633 1.00 71.12 501 ASN A O 1
ATOM 3949 N N . ARG A 1 523 ? -5.000 -13.990 -27.867 1.00 67.11 502 ARG A N 1
ATOM 3950 C CA . ARG A 1 523 ? -4.913 -15.425 -28.089 1.00 59.66 502 ARG A CA 1
ATOM 3951 C C . ARG A 1 523 ? -5.004 -16.221 -26.803 1.00 63.07 502 ARG A C 1
ATOM 3952 O O . ARG A 1 523 ? -5.193 -17.436 -26.876 1.00 77.65 502 ARG A O 1
ATOM 3960 N N . ALA A 1 524 ? -4.911 -15.573 -25.642 1.00 64.77 503 ALA A N 1
ATOM 3961 C CA . ALA A 1 524 ? -4.991 -16.233 -24.345 1.00 66.96 503 ALA A CA 1
ATOM 3962 C C . ALA A 1 524 ? -6.172 -15.711 -23.529 1.00 69.96 503 ALA A C 1
ATOM 3963 O O . ALA A 1 524 ? -6.711 -14.631 -23.791 1.00 69.43 503 ALA A O 1
ATOM 3965 N N . GLY A 1 525 ? -6.567 -16.496 -22.527 1.00 65.88 504 GLY A N 1
ATOM 3966 C CA . GLY A 1 525 ? -7.614 -16.096 -21.599 1.00 80.09 504 GLY A CA 1
ATOM 3967 C C . GLY A 1 525 ? -8.950 -16.804 -21.747 1.00 81.69 504 GLY A C 1
ATOM 3968 O O . GLY A 1 525 ? -9.870 -16.527 -20.968 1.00 86.18 504 GLY A O 1
ATOM 3969 N N . LEU A 1 526 ? -9.086 -17.708 -22.703 1.00 75.68 505 LEU A N 1
ATOM 3970 C CA . LEU A 1 526 ? -10.332 -18.425 -22.870 1.00 66.98 505 LEU A CA 1
ATOM 3971 C C . LEU A 1 526 ? -10.511 -19.432 -21.733 1.00 69.12 505 LEU A C 1
ATOM 3972 O O . LEU A 1 526 ? -9.532 -19.867 -21.121 1.00 74.53 505 LEU A O 1
ATOM 3977 N N . PRO A 1 527 ? -11.756 -19.808 -21.428 1.00 61.63 506 PRO A N 1
ATOM 3978 C CA . PRO A 1 527 ? -12.021 -20.664 -20.268 1.00 57.70 506 PRO A CA 1
ATOM 3979 C C . PRO A 1 527 ? -11.277 -21.993 -20.296 1.00 54.52 506 PRO A C 1
ATOM 3980 O O . PRO A 1 527 ? -11.028 -22.571 -21.352 1.00 61.93 506 PRO A O 1
ATOM 3984 N N . ASP A 1 528 ? -10.963 -22.492 -19.097 1.00 54.22 507 ASP A N 1
ATOM 3985 C CA . ASP A 1 528 ? -10.222 -23.746 -18.968 1.00 52.41 507 ASP A CA 1
ATOM 3986 C C . ASP A 1 528 ? -10.902 -24.861 -19.734 1.00 55.87 507 ASP A C 1
ATOM 3987 O O . ASP A 1 528 ? -10.258 -25.575 -20.513 1.00 61.19 507 ASP A O 1
ATOM 3992 N N . LEU A 1 529 ? -12.208 -25.021 -19.531 1.00 51.11 508 LEU A N 1
ATOM 3993 C CA . LEU A 1 529 ? -12.906 -26.214 -19.968 1.00 54.35 508 LEU A CA 1
ATOM 3994 C C . LEU A 1 529 ? -13.974 -25.870 -20.989 1.00 61.19 508 LEU A C 1
ATOM 3995 O O . LEU A 1 529 ? -14.472 -24.741 -21.076 1.00 71.62 508 LEU A O 1
ATOM 4000 N N . ILE A 1 530 ? -14.348 -26.887 -21.738 1.00 46.65 509 ILE A N 1
ATOM 4001 C CA . ILE A 1 530 ? -15.498 -26.800 -22.610 1.00 49.76 509 ILE A CA 1
ATOM 4002 C C . ILE A 1 530 ? -16.254 -28.135 -22.531 1.00 51.46 509 ILE A C 1
ATOM 4003 O O . ILE A 1 530 ? -15.650 -29.214 -22.573 1.00 51.54 509 ILE A O 1
ATOM 4008 N N . GLN A 1 531 ? -17.565 -28.078 -22.363 1.00 47.76 510 GLN A N 1
ATOM 4009 C CA . GLN A 1 531 ? -18.339 -29.303 -22.309 1.00 55.26 510 GLN A CA 1
ATOM 4010 C C . GLN A 1 531 ? -19.369 -29.312 -23.430 1.00 61.23 510 GLN A C 1
ATOM 4011 O O . GLN A 1 531 ? -19.941 -28.272 -23.788 1.00 64.22 510 GLN A O 1
ATOM 4017 N N . PHE A 1 532 ? -19.562 -30.499 -23.994 1.00 55.57 511 PHE A N 1
ATOM 4018 C CA . PHE A 1 532 ? -20.433 -30.725 -25.124 1.00 62.80 511 PHE A CA 1
ATOM 4019 C C . PHE A 1 532 ? -21.513 -31.715 -24.729 1.00 70.18 511 PHE A C 1
ATOM 4020 O O . PHE A 1 532 ? -21.266 -32.682 -23.992 1.00 78.54 511 PHE A O 1
ATOM 4028 N N . TRP A 1 533 ? -22.709 -31.456 -25.234 1.00 62.11 512 TRP A N 1
ATOM 4029 C CA . TRP A 1 533 ? -23.821 -32.393 -25.181 1.00 75.59 512 TRP A CA 1
ATOM 4030 C C . TRP A 1 533 ? -24.127 -32.672 -26.647 1.00 84.55 512 TRP A C 1
ATOM 4031 O O . TRP A 1 533 ? -24.864 -31.902 -27.296 1.00 93.12 512 TRP A O 1
ATOM 4042 N N . PRO A 1 534 ? -23.486 -33.690 -27.237 1.00 85.75 513 PRO A N 1
ATOM 4043 C CA . PRO A 1 534 ? -23.652 -33.942 -28.683 1.00 83.50 513 PRO A CA 1
ATOM 4044 C C . PRO A 1 534 ? -25.054 -34.312 -29.093 1.00 87.42 513 PRO A C 1
ATOM 4045 O O . PRO A 1 534 ? -25.357 -34.212 -30.286 1.00 84.49 513 PRO A O 1
ATOM 4049 N N . ALA A 1 535 ? -25.907 -34.742 -28.158 1.00 76.73 514 ALA A N 1
ATOM 4050 C CA . ALA A 1 535 ? -27.289 -35.080 -28.498 1.00 88.72 514 ALA A CA 1
ATOM 4051 C C . ALA A 1 535 ? -28.039 -33.866 -29.031 1.00 97.36 514 ALA A C 1
ATOM 4052 O O . ALA A 1 535 ? -28.672 -33.923 -30.094 1.00 111.96 514 ALA A O 1
ATOM 4054 N N . GLN A 1 536 ? -28.021 -32.773 -28.279 1.00 85.36 515 GLN A N 1
ATOM 4055 C CA . GLN A 1 536 ? -28.657 -31.529 -28.675 1.00 86.62 515 GLN A CA 1
ATOM 4056 C C . GLN A 1 536 ? -27.682 -30.533 -29.291 1.00 79.11 515 GLN A C 1
ATOM 4057 O O . GLN A 1 536 ? -28.040 -29.372 -29.470 1.00 93.84 515 GLN A O 1
ATOM 4063 N N . ARG A 1 537 ? -26.440 -30.942 -29.554 1.00 79.60 516 ARG A N 1
ATOM 4064 C CA . ARG A 1 537 ? -25.423 -30.102 -30.218 1.00 78.44 516 ARG A CA 1
ATOM 4065 C C . ARG A 1 537 ? -25.153 -28.807 -29.449 1.00 75.34 516 ARG A C 1
ATOM 4066 O O . ARG A 1 537 ? -25.058 -27.720 -30.033 1.00 75.56 516 ARG A O 1
ATOM 4074 N N . ARG A 1 538 ? -24.978 -28.922 -28.132 1.00 69.10 517 ARG A N 1
ATOM 4075 C CA . ARG A 1 538 ? -24.834 -27.731 -27.306 1.00 75.95 517 ARG A CA 1
ATOM 4076 C C . ARG A 1 538 ? -23.496 -27.723 -26.576 1.00 74.08 517 ARG A C 1
ATOM 4077 O O . ARG A 1 538 ? -22.859 -28.763 -26.365 1.00 79.54 517 ARG A O 1
ATOM 4085 N N . TYR A 1 539 ? -23.069 -26.530 -26.184 1.00 68.18 518 TYR A N 1
ATOM 4086 C CA . TYR A 1 539 ? -21.783 -26.393 -25.520 1.00 67.63 518 TYR A CA 1
ATOM 4087 C C . TYR A 1 539 ? -21.895 -25.377 -24.401 1.00 74.13 518 TYR A C 1
ATOM 4088 O O . TYR A 1 539 ? -22.776 -24.515 -24.397 1.00 82.83 518 TYR A O 1
ATOM 4097 N N . ARG A 1 540 ? -20.989 -25.509 -23.437 1.00 72.04 519 ARG A N 1
ATOM 4098 C CA . ARG A 1 540 ? -20.755 -24.460 -22.457 1.00 65.59 519 ARG A CA 1
ATOM 4099 C C . ARG A 1 540 ? -19.276 -24.469 -22.091 1.00 56.33 519 ARG A C 1
ATOM 4100 O O . ARG A 1 540 ? -18.702 -25.540 -21.914 1.00 55.18 519 ARG A O 1
ATOM 4108 N N . MET A 1 541 ? -18.673 -23.285 -21.976 1.00 49.95 520 MET A N 1
ATOM 4109 C CA . MET A 1 541 ? -17.301 -23.119 -21.507 1.00 53.99 520 MET A CA 1
ATOM 4110 C C . MET A 1 541 ? -17.300 -22.799 -20.028 1.00 64.21 520 MET A C 1
ATOM 4111 O O . MET A 1 541 ? -18.150 -22.040 -19.547 1.00 72.47 520 MET A O 1
ATOM 4116 N N . VAL A 1 542 ? -16.322 -23.343 -19.316 1.00 59.13 521 VAL A N 1
ATOM 4117 C CA . VAL A 1 542 ? -16.244 -23.183 -17.870 1.00 54.33 521 VAL A CA 1
ATOM 4118 C C . VAL A 1 542 ? -14.823 -22.794 -17.484 1.00 55.13 521 VAL A C 1
ATOM 4119 O O . VAL A 1 542 ? -13.886 -23.581 -17.666 1.00 64.50 521 VAL A O 1
ATOM 4123 N N . GLU A 1 543 ? -14.663 -21.595 -16.944 1.00 52.05 522 GLU A N 1
ATOM 4124 C CA . GLU A 1 543 ? -13.425 -21.231 -16.278 1.00 63.73 522 GLU A CA 1
ATOM 4125 C C . GLU A 1 543 ? -13.435 -21.782 -14.856 1.00 73.68 522 GLU A C 1
ATOM 4126 O O . GLU A 1 543 ? -14.385 -21.547 -14.101 1.00 86.86 522 GLU A O 1
ATOM 4132 N N . VAL A 1 544 ? -12.379 -22.518 -14.490 1.00 68.25 523 VAL A N 1
ATOM 4133 C CA . VAL A 1 544 ? -12.260 -23.143 -13.173 1.00 71.34 523 VAL A CA 1
ATOM 4134 C C . VAL A 1 544 ? -11.404 -22.280 -12.247 1.00 74.98 523 VAL A C 1
ATOM 4135 O O . VAL A 1 544 ? -10.345 -21.784 -12.644 1.00 78.12 523 VAL A O 1
ATOM 4139 N N . LYS A 1 545 ? -11.865 -22.092 -11.008 1.00 76.49 524 LYS A N 1
ATOM 4140 C CA . LYS A 1 545 ? -11.121 -21.345 -9.998 1.00 80.29 524 LYS A CA 1
ATOM 4141 C C . LYS A 1 545 ? -11.125 -22.106 -8.678 1.00 81.59 524 LYS A C 1
ATOM 4142 O O . LYS A 1 545 ? -12.179 -22.263 -8.051 1.00 86.30 524 LYS A O 1
ATOM 4148 N N . GLY A 1 546 ? -9.939 -22.549 -8.243 1.00 82.98 525 GLY A N 1
ATOM 4149 C CA . GLY A 1 546 ? -9.792 -23.177 -6.949 1.00 86.78 525 GLY A CA 1
ATOM 4150 C C . GLY A 1 546 ? -9.710 -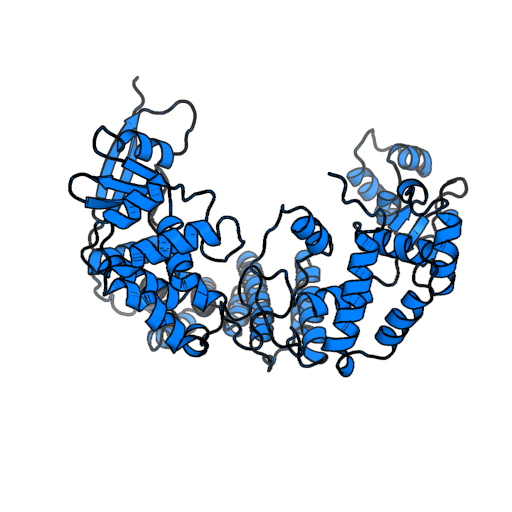22.155 -5.841 1.00 90.87 525 GLY A C 1
ATOM 4151 O O . GLY A 1 546 ? -9.805 -20.941 -6.062 1.00 100.38 525 GLY A O 1
ATOM 4152 N N . PRO A 1 547 ? -9.552 -22.638 -4.607 1.00 90.21 526 PRO A N 1
ATOM 4153 C CA . PRO A 1 547 ? -9.292 -21.708 -3.501 1.00 93.08 526 PRO A CA 1
ATOM 4154 C C . PRO A 1 547 ? -8.012 -20.926 -3.786 1.00 99.26 526 PRO A C 1
ATOM 4155 O O . PRO A 1 547 ? -7.033 -21.470 -4.310 1.00 98.61 526 PRO A O 1
ATOM 4159 N N . GLY A 1 548 ? -8.042 -19.628 -3.482 1.00 100.36 527 GLY A N 1
ATOM 4160 C CA . GLY A 1 548 ? -6.900 -18.775 -3.750 1.00 109.98 527 GLY A CA 1
ATOM 4161 C C . GLY A 1 548 ? -6.668 -18.477 -5.211 1.00 120.58 527 GLY A C 1
ATOM 4162 O O . GLY A 1 548 ? -5.544 -18.129 -5.597 1.00 117.62 527 GLY A O 1
ATOM 4163 N N . ASP A 1 549 ? -7.705 -18.620 -6.038 1.00 123.12 528 ASP A N 1
ATOM 4164 C CA . ASP A 1 549 ? -7.655 -18.355 -7.471 1.00 121.89 528 ASP A CA 1
ATOM 4165 C C . ASP A 1 549 ? -8.689 -17.292 -7.815 1.00 118.47 528 ASP A C 1
ATOM 4166 O O . ASP A 1 549 ? -9.848 -17.389 -7.396 1.00 121.91 528 ASP A O 1
ATOM 4171 N N . ARG A 1 550 ? -8.273 -16.281 -8.572 1.00 116.00 529 ARG A N 1
ATOM 4172 C CA . ARG A 1 550 ? -9.176 -15.230 -9.017 1.00 111.75 529 ARG A CA 1
ATOM 4173 C C . ARG A 1 550 ? -9.009 -15.016 -10.513 1.00 103.63 529 ARG A C 1
ATOM 4174 O O . ARG A 1 550 ? -8.067 -15.513 -11.141 1.00 95.23 529 ARG A O 1
ATOM 4182 N N . LEU A 1 551 ? -9.959 -14.269 -11.072 1.00 97.14 530 LEU A N 1
ATOM 4183 C CA . LEU A 1 551 ? -10.047 -14.058 -12.508 1.00 86.68 530 LEU A CA 1
ATOM 4184 C C . LEU A 1 551 ? -9.009 -13.039 -12.972 1.00 98.91 530 LEU A C 1
ATOM 4185 O O . LEU A 1 551 ? -8.982 -11.903 -12.488 1.00 102.07 530 LEU A O 1
ATOM 4190 N N . GLN A 1 552 ? -8.183 -13.434 -13.941 1.00 95.27 531 GLN A N 1
ATOM 4191 C CA . GLN A 1 552 ? -7.214 -12.518 -14.519 1.00 98.50 531 GLN A CA 1
ATOM 4192 C C . GLN A 1 552 ? -7.947 -11.441 -15.328 1.00 100.88 531 GLN A C 1
ATOM 4193 O O . GLN A 1 552 ? -9.173 -11.450 -15.460 1.00 102.49 531 GLN A O 1
ATOM 4199 N N . ASP A 1 553 ? -7.184 -10.500 -15.893 1.00 98.68 532 ASP A N 1
ATOM 4200 C CA . ASP A 1 553 ? -7.790 -9.427 -16.676 1.00 93.38 532 ASP A CA 1
ATOM 4201 C C . ASP A 1 553 ? -8.310 -9.940 -18.013 1.00 90.22 532 ASP A C 1
ATOM 4202 O O . ASP A 1 553 ? -9.466 -9.678 -18.387 1.00 98.00 532 ASP A O 1
ATOM 4207 N N . ASN A 1 554 ? -7.466 -10.670 -18.755 1.00 84.74 533 ASN A N 1
ATOM 4208 C CA . ASN A 1 554 ? -7.866 -11.141 -20.079 1.00 87.19 533 ASN A CA 1
ATOM 4209 C C . ASN A 1 554 ? -9.065 -12.080 -19.994 1.00 84.45 533 ASN A C 1
ATOM 4210 O O . ASN A 1 554 ? -10.001 -11.975 -20.798 1.00 87.25 533 ASN A O 1
ATOM 4215 N N . GLN A 1 555 ? -9.061 -12.994 -19.018 1.00 83.31 534 GLN A N 1
ATOM 4216 C CA . GLN A 1 555 ? -10.219 -13.860 -18.805 1.00 78.29 534 GLN A CA 1
ATOM 4217 C C . GLN A 1 555 ? -11.488 -13.038 -18.670 1.00 79.91 534 GLN A C 1
ATOM 4218 O O . GLN A 1 555 ? -12.505 -13.358 -19.290 1.00 81.22 534 GLN A O 1
ATOM 4224 N N . LEU A 1 556 ? -11.431 -11.952 -17.886 1.00 77.52 535 LEU A N 1
ATOM 4225 C CA . LEU A 1 556 ? -12.604 -11.101 -17.688 1.00 81.74 535 LEU A CA 1
ATOM 4226 C C . LEU A 1 556 ? -13.061 -10.467 -18.988 1.00 87.52 535 LEU A C 1
ATOM 4227 O O . LEU A 1 556 ? -14.267 -10.348 -19.235 1.00 90.97 535 LEU A O 1
ATOM 4232 N N . ARG A 1 557 ? -12.119 -10.014 -19.819 1.00 86.48 536 ARG A N 1
ATOM 4233 C CA . ARG A 1 557 ? -12.535 -9.454 -21.099 1.00 83.14 536 ARG A CA 1
ATOM 4234 C C . ARG A 1 557 ? -13.202 -10.519 -21.958 1.00 78.55 536 ARG A C 1
ATOM 4235 O O . ARG A 1 557 ? -14.183 -10.239 -22.654 1.00 81.96 536 ARG A O 1
ATOM 4243 N N . TRP A 1 558 ? -12.712 -11.757 -21.897 1.00 69.04 537 TRP A N 1
ATOM 4244 C CA . TRP A 1 558 ? -13.346 -12.789 -22.697 1.00 68.57 537 TRP A CA 1
ATOM 4245 C C . TRP A 1 558 ? -14.728 -13.152 -22.164 1.00 73.51 537 TRP A C 1
ATOM 4246 O O . TRP A 1 558 ? -15.643 -13.431 -22.945 1.00 73.32 537 TRP A O 1
ATOM 4257 N N . LEU A 1 559 ? -14.908 -13.137 -20.847 1.00 73.90 538 LEU A N 1
ATOM 4258 C CA . LEU A 1 559 ? -16.236 -13.330 -20.285 1.00 71.46 538 LEU A CA 1
ATOM 4259 C C . LEU A 1 559 ? -17.180 -12.216 -20.709 1.00 76.14 538 LEU A C 1
ATOM 4260 O O . LEU A 1 559 ? -18.336 -12.471 -21.058 1.00 82.32 538 LEU A O 1
ATOM 4265 N N . GLN A 1 560 ? -16.712 -10.969 -20.657 1.00 75.45 539 GLN A N 1
ATOM 4266 C CA . GLN A 1 560 ? -17.531 -9.855 -21.109 1.00 81.51 539 GLN A CA 1
ATOM 4267 C C . GLN A 1 560 ? -17.916 -10.041 -22.568 1.00 78.82 539 GLN A C 1
ATOM 4268 O O . GLN A 1 560 ? -19.085 -9.900 -22.944 1.00 89.12 539 GLN A O 1
ATOM 4274 N N . PHE A 1 561 ? -16.948 -10.414 -23.396 1.00 75.98 540 PHE A N 1
ATOM 4275 C CA . PHE A 1 561 ? -17.215 -10.589 -24.816 1.00 82.54 540 PHE A CA 1
ATOM 4276 C C . PHE A 1 561 ? -18.225 -11.700 -25.052 1.00 86.13 540 PHE A C 1
ATOM 4277 O O . PHE A 1 561 ? -19.156 -11.555 -25.854 1.00 92.84 540 PHE A O 1
ATOM 4285 N N . CYS A 1 562 ? -18.051 -12.824 -24.359 1.00 87.81 541 CYS A N 1
ATOM 4286 C CA . CYS A 1 562 ? -18.948 -13.960 -24.536 1.00 96.45 541 CYS A CA 1
ATOM 4287 C C . CYS A 1 562 ? -20.364 -13.651 -24.050 1.00 100.17 541 CYS A C 1
ATOM 4288 O O . CYS A 1 562 ? -21.344 -13.973 -24.733 1.00 98.74 541 CYS A O 1
ATOM 4291 N N . ARG A 1 563 ? -20.503 -13.032 -22.882 1.00 99.59 542 ARG A N 1
ATOM 4292 C CA . ARG A 1 563 ? -21.852 -12.780 -22.399 1.00 104.38 542 ARG A CA 1
ATOM 4293 C C . ARG A 1 563 ? -22.458 -11.520 -22.995 1.00 103.14 542 ARG A C 1
ATOM 4294 O O . ARG A 1 563 ? -23.585 -11.180 -22.640 1.00 115.51 542 ARG A O 1
ATOM 4302 N N . GLU A 1 564 ? -21.757 -10.817 -23.887 1.00 105.07 543 GLU A N 1
ATOM 4303 C CA . GLU A 1 564 ? -22.433 -9.838 -24.737 1.00 108.97 543 GLU A CA 1
ATOM 4304 C C . GLU A 1 564 ? -22.969 -10.442 -26.030 1.00 101.03 543 GLU A C 1
ATOM 4305 O O . GLU A 1 564 ? -23.757 -9.792 -26.726 1.00 99.76 543 GLU A O 1
ATOM 4311 N N . ARG A 1 565 ? -22.541 -11.655 -26.369 1.00 96.68 544 ARG A N 1
ATOM 4312 C CA . ARG A 1 565 ? -23.074 -12.432 -27.481 1.00 99.45 544 ARG A CA 1
ATOM 4313 C C . ARG A 1 565 ? -24.110 -13.458 -27.051 1.00 96.48 544 ARG A C 1
ATOM 4314 O O . ARG A 1 565 ? -24.561 -14.249 -27.888 1.00 95.40 544 ARG A O 1
ATOM 4322 N N . GLU A 1 566 ? -24.468 -13.493 -25.772 1.00 98.46 545 GLU A N 1
ATOM 4323 C CA . GLU A 1 566 ? -25.214 -14.616 -25.207 1.00 105.29 545 GLU A CA 1
ATOM 4324 C C . GLU A 1 566 ? -24.550 -15.930 -25.628 1.00 97.74 545 GLU A C 1
ATOM 4325 O O . GLU A 1 566 ? -25.168 -16.834 -26.194 1.00 97.92 545 GLU A O 1
ATOM 4331 N N . MET A 1 567 ? -23.269 -15.994 -25.397 1.00 89.87 546 MET A N 1
ATOM 4332 C CA . MET A 1 567 ? -22.567 -17.258 -25.463 1.00 81.60 546 MET A CA 1
ATOM 4333 C C . MET A 1 567 ? -22.625 -17.950 -24.112 1.00 82.71 546 MET A C 1
ATOM 4334 O O . MET A 1 567 ? -22.640 -17.295 -23.063 1.00 85.06 546 MET A O 1
ATOM 4339 N N . PRO A 1 568 ? -22.675 -19.248 -24.146 1.00 79.62 547 PRO A N 1
ATOM 4340 C CA . PRO A 1 568 ? -22.723 -20.034 -22.910 1.00 71.72 547 PRO A CA 1
ATOM 4341 C C . PRO A 1 568 ? -21.380 -20.165 -22.199 1.00 65.13 547 PRO A C 1
ATOM 4342 O O . PRO A 1 568 ? -20.651 -21.131 -22.417 1.00 64.20 547 PRO A O 1
ATOM 4346 N N . VAL A 1 569 ? -21.029 -19.198 -21.363 1.00 73.27 548 VAL A N 1
ATOM 4347 C CA . VAL A 1 569 ? -19.899 -19.301 -20.451 1.00 57.51 548 VAL A CA 1
ATOM 4348 C C . VAL A 1 569 ? -20.402 -19.376 -19.018 1.00 71.83 548 VAL A C 1
ATOM 4349 O O . VAL A 1 569 ? -21.475 -18.865 -18.675 1.00 77.39 548 VAL A O 1
ATOM 4353 N N . ALA A 1 570 ? -19.603 -20.008 -18.171 1.00 72.59 549 ALA A N 1
ATOM 4354 C CA . ALA A 1 570 ? -19.856 -20.030 -16.736 1.00 69.33 549 ALA A CA 1
ATOM 4355 C C . ALA A 1 570 ? -18.517 -20.103 -16.017 1.00 74.09 549 ALA A C 1
ATOM 4356 O O . ALA A 1 570 ? -17.532 -20.599 -16.575 1.00 73.84 549 ALA A O 1
ATOM 4358 N N . VAL A 1 571 ? -18.478 -19.593 -14.786 1.00 77.46 550 VAL A N 1
ATOM 4359 C CA . VAL A 1 571 ? -17.284 -19.668 -13.944 1.00 80.83 550 VAL A CA 1
ATOM 4360 C C . VAL A 1 571 ? -17.598 -20.579 -12.772 1.00 79.34 550 VAL A C 1
ATOM 4361 O O . VAL A 1 571 ? -18.653 -20.451 -12.142 1.00 85.43 550 VAL A O 1
ATOM 4365 N N . CYS A 1 572 ? -16.688 -21.494 -12.483 1.00 74.95 551 CYS A N 1
ATOM 4366 C CA . CYS A 1 572 ? -16.903 -22.513 -11.468 1.00 79.27 551 CYS A CA 1
ATOM 4367 C C . CYS A 1 572 ? -15.916 -22.333 -10.320 1.00 82.97 551 CYS A C 1
ATOM 4368 O O . CYS A 1 572 ? -14.705 -22.487 -10.506 1.00 94.63 551 CYS A O 1
ATOM 4371 N N . TYR A 1 573 ? -16.433 -22.025 -9.140 1.00 78.57 552 TYR A N 1
ATOM 4372 C CA . TYR A 1 573 ? -15.620 -21.821 -7.949 1.00 83.32 552 TYR A CA 1
ATOM 4373 C C . TYR A 1 573 ? -15.698 -23.063 -7.061 1.00 87.24 552 TYR A C 1
ATOM 4374 O O . TYR A 1 573 ? -16.793 -23.485 -6.674 1.00 91.29 552 TYR A O 1
ATOM 4383 N N . VAL A 1 574 ? -14.542 -23.628 -6.714 1.00 85.56 553 VAL A N 1
ATOM 4384 C CA . VAL A 1 574 ? -14.467 -24.910 -6.018 1.00 85.65 553 VAL A CA 1
ATOM 4385 C C . VAL A 1 574 ? -13.977 -24.728 -4.580 1.00 90.37 553 VAL A C 1
ATOM 4386 O O . VAL A 1 574 ? -13.021 -23.983 -4.321 1.00 99.35 553 VAL A O 1
ATOM 4390 N N . ARG A 1 575 ? -14.647 -25.408 -3.647 1.00 81.25 554 ARG A N 1
ATOM 4391 C CA . ARG A 1 575 ? -14.194 -25.635 -2.279 1.00 87.05 554 ARG A CA 1
ATOM 4392 C C . ARG A 1 575 ? -13.935 -27.125 -2.081 1.00 91.16 554 ARG A C 1
ATOM 4393 O O . ARG A 1 575 ? -14.501 -27.971 -2.781 1.00 90.71 554 ARG A O 1
ATOM 4401 N N . TRP A 1 576 ? -13.086 -27.454 -1.111 1.00 91.30 555 TRP A N 1
ATOM 4402 C CA . TRP A 1 576 ? -12.777 -28.845 -0.814 1.00 94.08 555 TRP A CA 1
ATOM 4403 C C . TRP A 1 576 ? -13.480 -29.301 0.462 1.00 103.41 555 TRP A C 1
ATOM 4404 O O . TRP A 1 576 ? -13.595 -28.548 1.434 1.00 109.90 555 TRP A O 1
ATOM 4415 N N . HIS A 1 577 ? -13.924 -30.554 0.462 1.00 99.64 556 HIS A N 1
ATOM 4416 C CA . HIS A 1 577 ? -14.565 -31.171 1.613 1.00 106.91 556 HIS A CA 1
ATOM 4417 C C . HIS A 1 577 ? -13.599 -32.163 2.252 1.00 111.91 556 HIS A C 1
ATOM 4418 O O . HIS A 1 577 ? -13.070 -33.043 1.562 1.00 112.29 556 HIS A O 1
ATOM 4425 N N . VAL A 1 578 ? -13.367 -32.017 3.562 1.00 118.32 557 VAL A N 1
ATOM 4426 C CA . VAL A 1 578 ? -12.561 -32.952 4.352 1.00 120.51 557 VAL A CA 1
ATOM 4427 C C . VAL A 1 578 ? -13.446 -33.529 5.450 1.00 132.17 557 VAL A C 1
ATOM 4428 O O . VAL A 1 578 ? -13.791 -32.829 6.412 1.00 140.01 557 VAL A O 1
ATOM 4432 N N . ASP A 1 579 ? -13.775 -34.813 5.344 1.00 130.35 558 ASP A N 1
ATOM 4433 C CA . ASP A 1 579 ? -14.596 -35.447 6.366 1.00 132.98 558 ASP A CA 1
ATOM 4434 C C . ASP A 1 579 ? -13.769 -35.641 7.632 1.00 134.45 558 ASP A C 1
ATOM 4435 O O . ASP A 1 579 ? -12.692 -36.244 7.592 1.00 136.72 558 ASP A O 1
ATOM 4440 N N . ASP A 1 580 ? -14.261 -35.122 8.750 1.00 138.29 559 ASP A N 1
ATOM 4441 C CA . ASP A 1 580 ? -13.597 -35.310 10.034 1.00 146.66 559 ASP A CA 1
ATOM 4442 C C . ASP A 1 580 ? -14.627 -35.571 11.123 1.00 152.57 559 ASP A C 1
ATOM 4443 O O . ASP A 1 580 ? -15.808 -35.750 10.833 1.00 147.65 559 ASP A O 1
#

Secondary structure (DSSP, 8-state):
---S-TTHHHHHHHHHHHHHHHHSTTT--HHHHHHHHHHHHS-HHHHHHHHHHHHSSSSEEEGGGG-BTTTB-HHHHHHHHHHHTSEEES-EE-HHHHHHHS-HHHHHHHTGGG--S-S--HHHHHHHHTTT--S-EEHHHH-TT--S-EEEE--HHHHHHHHHHHHSSSS--THHHHHHHTTSS-B------TT--S-SSHHHHHHHHHHHHHHHHHHTT--HHHHHHHS-SSPPSSHHHHHHHHHHHHHHHHHHHHTT-HHHHHHHHHT--STTHHHHHHHHHHHTT-HHHHHHHHHHHHHS-SSHHHHHHHHHHHHHHHHHTTPPPPP--------EEEEEEE--SS---HHHHHHHHH-BTTBEEEE-TTHHHHHHHHHHTHHHHT---TTS--STT-SS-GGGGSTTHHHHTHHHHHHHHHTTTSSTHHHHHHHHHHHHTT-B-SS--TTT--HHHHHHHHHHS-HHHHHHHHHHHHHTHHHHSS---SEEEEETTTTEEEEEEEE-TT----HHHHHHHHHHHHTT--EEEEEEEEE---

GO terms:
  GO:0070336 flap-structured DNA binding (F, IDA)
  GO:0000287 magnesium ion binding (F, IDA)
  GO:0030145 manganese ion binding (F, IDA)
  GO:0008409 5'-3' exonuclease activity (F, IDA)
  GO:0017108 5'-flap endonuclease activity (F, IDA)
  GO:0004528 phosphodiesterase I activity (F, EXP)

Sequence (546 aa):
PALPEPFYYLHNFRAVLAWIGERYADLLDDQERAFIAAFAELPEASQALLVRMVMRKGTLFREGKLAYAEIGDTRAAVQPLLALGWVDAQPTLELAQLFGLLKKDELSQLFRDHLGRANLRKDALLERLQPLFPEARRLAEWQADFAEPVYELRCMALCDRLRLMYFGNLWQDWSEFVLADLGIYRYESVEFSADSRGFRLRADVDAYLHLFDCRQRFDLGEPLEELLAGLPGEPYANPWLEGRRVKLLFQFAQHCEKQRDFDLAQRLYRQSSHPGARLRAIRSLERGERFAEAHALAREASCAPESDAERQGLARLLPRLQGKLGLPRQARAAAPEIDRLDLCLAFPSEPCSVEWAVREHLEEPGCAVHYVENGLINSLFGLLCWEAIFAAIPGAFFHPFHSAPADLHSADFRQRRAALFEACLGRLEDGSYRDAIRCRYRDKFGLQSPFVYWELLGEELLEQALDCLPAAHLRAWFERLLEDIPGNRAGLPDLIQFWPAQRRYRMVEVKGPGDRLQDNQLRWLQFCREREMPVAVCYVRWHVDD

Radius of gyration: 29.19 Å; Cα contacts (8 Å, |Δi|>4): 650; chains: 1; bounding box: 82×58×65 Å

Foldseek 3Di:
DDDPDLQLLLVLVLVLLVLCCQQVVVADDDVLVCVSVVLVVADPLLSSLVSVCLQDDAFKDWLVVSDDDVNPRSVVSCVVVVVVVQKDWQDKDFVVVVLVHDDPVVVCVLCVVVDPDDPDDSVVVCVVCCVVPGDIGGPCVSPVPDDIIMMGGDCNVSVQLSVCFQPVDNPDGSCLVVCCVVVVAPADDDDADSNFTNDDHSVLSVLNVQLVVLVVVVVVPDDVPVSVVSDDLDADPDVVSSQSVLVSLQVVLVVCVVVVVLVVSLVSLVSHPHPCSLLVNLVSCVSVVNLVVSLVSLVVCVVPPPDVLRVVSSVVSNQVSCVVVVHDRDDDDDAPPFFADEAAAAQDVPDDDVLVVVQVVQDDVLKHKAFQFLQVLLQLLCLLLVCLQSHRQGNQDNDRRDLGGPCLQPQCSCVSSVPSNCVSLVCLVPVCSLVSSVVSCVVCPNHRHDRHDNVRDDPVNSVLCSQQPRSVVSSLLSVVCSNHVPLQSGQFARMKMGRSVVSHIAGEHEAEVVGDHDDNVSVVSVSCVVVVHHYHYYYYDYDDDD

InterPro domains:
  IPR011856 tRNA endonuclease-like domain superfamily [G3DSA:3.40.1350.10] (484-559)
  IPR014883 VRR-NUC domain [PF08774] (443-555)
  IPR014883 VRR-NUC domain [SM00990] (441-555)
  IPR033315 Fanconi-associated nuclease 1-like [PTHR15749] (363-555)
  IPR040603 Fanconi-associated nuclease 1, SAP domain, bacteria [PF18081] (106-155)
  IPR049125 Fanconi-associated nuclease 1-like, winged-helix domain [PF21315] (20-101)

B-factor: mean 91.6, std 32.43, range [38.78, 256.9]

Organism: Pseudomonas aeruginosa (strain ATCC 15692 / DSM 22644 / CIP 104116 / JCM 14847 / LMG 12228 / 1C / PRS 101 / PAO1) (NCBI:txid208964)

Nearest PDB structures (foldseek):
  5y7q-assembly1_A  TM=1.002E+00  e=7.234E-91  Pseudomonas aeruginosa PAO1
  5y7g-assembly3_C  TM=9.852E-01  e=3.360E-78  Pseudomonas aeruginosa PAO1
  4ria-assembly2_B  TM=8.018E-01  e=9.500E-23  Homo sapiens
  4rib-assembly1_A  TM=7.879E-01  e=1.456E-21  Homo sapiens
  4rid-assembly2_B  TM=7.584E-01  e=6.744E-21  Homo sapiens

Solvent-accessible surface area: 28293 Å² total; per-residue (Å²): 151,101,48,120,67,84,33,62,5,0,73,29,5,80,53,1,10,69,56,0,31,118,21,2,62,116,9,18,41,101,136,8,122,61,4,34,55,23,3,68,136,18,75,85,31,1,9,0,0,0,1,36,0,6,74,84,192,45,43,38,12,30,29,48,143,1,73,42,101,52,18,41,97,13,120,60,7,0,90,41,0,48,95,76,28,32,3,52,47,99,7,81,0,87,4,44,53,0,7,65,18,4,147,81,121,42,0,47,114,49,10,132,130,102,44,81,37,72,150,45,177,70,101,41,6,31,127,132,2,71,109,91,26,94,95,40,67,110,15,42,86,18,22,100,124,36,100,44,48,4,6,31,5,146,10,52,84,35,0,43,30,0,30,0,1,7,2,9,17,18,187,8,78,22,46,13,25,24,45,33,99,57,42,106,75,108,34,31,88,18,151,52,64,86,121,9,40,14,1,174,93,74,61,15,0,57,11,6,45,59,5,69,62,0,64,94,73,38,108,162,68,44,82,20,153,92,0,47,86,38,14,37,60,138,94,50,109,36,105,104,0,28,35,71,5,8,95,3,3,28,55,0,0,87,73,4,22,160,112,152,60,21,69,43,0,10,149,4,2,116,87,11,88,40,101,30,0,55,25,85,0,0,73,0,1,8,89,23,139,72,58,70,66,0,30,58,8,0,132,105,0,50,99,68,33,93,38,75,42,2,146,34,10,8,45,114,10,36,32,100,0,15,20,103,71,68,75,105,189,112,110,170,93,95,71,76,152,50,79,120,59,94,22,67,21,79,112,49,84,136,109,60,54,18,30,131,16,0,34,112,92,21,80,114,140,59,12,20,2,45,52,10,82,25,2,2,8,2,0,0,0,2,0,5,0,4,88,0,2,16,15,53,36,101,41,2,6,15,4,66,9,20,45,23,5,65,31,11,104,60,111,62,6,69,133,135,4,46,77,79,0,86,66,15,1,17,93,6,119,88,51,38,4,58,93,7,0,60,72,38,15,148,100,32,94,32,14,67,23,23,2,11,82,17,157,56,0,36,91,134,10,0,57,45,0,2,58,6,3,56,28,76,30,2,55,16,2,0,58,24,4,14,150,52,7,78,30,13,60,46,10,8,5,13,0,2,2,0,52,67,100,118,133,111,6,60,6,0,4,1,17,9,85,84,60,209,33,110,58,28,18,59,30,5,4,91,24,0,53,108,116,162,10,43,7,1,0,0,44,6,169,69,92,110,126,140